Protein AF-A0A0M0JBW9-F1 (afdb_monomer_lite)

Sequence (495 aa):
MHRAFDVWSQNHPMISFTEVTQLCEEVGPMQAGSTGGCPQAEIWVTSRDMTAAGSTAEQAAVARPKVGISSTFRYTNGLQPLYTVGNIVMPRQVIQTTGGTVEFAYAGDMCWYLDSAFCSNFHALKRSSSPEAVRTSGLVLLFFFWTMAMLFIVGKFVVAVRKELRIRWKALQDLDGDGDVEALEVAQRIAERVYWRTQAFLAAQAQSSILETALSWTLFFIPWPFYVYIFQVCWECYDFEAAAAHEIGHLLGISHPDTGTTELQSGYWRTGQNSYSTLLSSGSPMNATTCLAPWDYVAEGLPPGAGETTKAGVRLSLMEAFTSHNPSVCLSQDDYEGLLTLYPVCEGMPHEPQCVKADVNIGYIRVSVFILAPLLFSLLLAIVVHTCLDRKEAEKSRAARLAAAVKVIKSTKKGPARVAPYASVVASEDASSGSAAAKSSTGAKPPTATRQDAEAEVAAAKIQAMKRGNADRAKVAVIKQHAAGDMGAGAIATF

Organism: NCBI:txid1460289

Structure (mmCIF, N/CA/C/O backbone):
data_AF-A0A0M0JBW9-F1
#
_entry.id   AF-A0A0M0JBW9-F1
#
loop_
_atom_site.group_PDB
_atom_site.id
_atom_site.type_symbol
_atom_site.label_atom_id
_atom_site.label_alt_id
_atom_site.label_comp_id
_atom_site.label_asym_id
_atom_site.label_entity_id
_atom_site.label_seq_id
_atom_site.pdbx_PDB_ins_code
_atom_site.Cartn_x
_atom_site.Cartn_y
_atom_site.Cartn_z
_atom_site.occupancy
_atom_site.B_iso_or_equiv
_atom_site.auth_seq_id
_atom_site.auth_comp_id
_atom_site.auth_asym_id
_atom_site.auth_atom_id
_atom_site.pdbx_PDB_model_num
ATOM 1 N N . MET A 1 1 ? 5.541 -11.038 -2.879 1.00 87.69 1 MET A N 1
ATOM 2 C CA . MET A 1 1 ? 6.461 -10.871 -4.022 1.00 87.69 1 MET A CA 1
ATOM 3 C C . MET A 1 1 ? 5.878 -11.353 -5.342 1.00 87.69 1 MET A C 1
ATOM 5 O O . MET A 1 1 ? 5.771 -10.508 -6.210 1.00 87.69 1 MET A O 1
ATOM 9 N N . HIS A 1 2 ? 5.441 -12.612 -5.515 1.00 90.44 2 HIS A N 1
ATOM 10 C CA . HIS A 1 2 ? 4.921 -13.095 -6.820 1.00 90.44 2 HIS A CA 1
ATOM 11 C C . HIS A 1 2 ? 3.878 -12.173 -7.454 1.00 90.44 2 HIS A C 1
ATOM 13 O O . HIS A 1 2 ? 4.063 -11.733 -8.577 1.00 90.44 2 HIS A O 1
ATOM 19 N N . ARG A 1 3 ? 2.881 -11.740 -6.671 1.00 90.00 3 ARG A N 1
ATOM 20 C CA . ARG A 1 3 ? 1.869 -10.793 -7.154 1.00 90.00 3 ARG A CA 1
ATOM 21 C C . ARG A 1 3 ? 2.485 -9.513 -7.739 1.00 90.00 3 ARG A C 1
ATOM 23 O O . ARG A 1 3 ? 1.979 -9.027 -8.738 1.00 90.00 3 ARG A O 1
ATOM 30 N N . ALA A 1 4 ? 3.560 -8.974 -7.164 1.00 91.62 4 ALA A N 1
ATOM 31 C CA . ALA A 1 4 ? 4.232 -7.779 -7.682 1.00 91.62 4 ALA A CA 1
ATOM 32 C C . ALA A 1 4 ? 4.970 -8.044 -9.007 1.00 91.62 4 ALA A C 1
ATOM 34 O O . ALA A 1 4 ? 4.888 -7.229 -9.916 1.00 91.62 4 ALA A O 1
ATOM 35 N N . PHE A 1 5 ? 5.620 -9.204 -9.148 1.00 93.94 5 PHE A N 1
ATOM 36 C CA . PHE A 1 5 ? 6.208 -9.647 -10.419 1.00 93.94 5 PHE A CA 1
ATOM 37 C C . PHE A 1 5 ? 5.150 -9.839 -11.509 1.00 93.94 5 PHE A C 1
ATOM 39 O O . PHE A 1 5 ? 5.354 -9.425 -12.650 1.00 93.94 5 PHE A O 1
ATOM 46 N N . ASP A 1 6 ? 3.990 -10.379 -11.135 1.00 93.50 6 ASP A N 1
ATOM 47 C CA . ASP A 1 6 ? 2.888 -10.616 -12.064 1.00 93.50 6 ASP A CA 1
ATOM 48 C C . ASP A 1 6 ? 2.357 -9.327 -12.710 1.00 93.50 6 ASP A C 1
ATOM 50 O O . ASP A 1 6 ? 1.822 -9.378 -13.812 1.00 93.50 6 ASP A O 1
ATOM 54 N N . VAL A 1 7 ? 2.539 -8.160 -12.074 1.00 93.12 7 VAL A N 1
ATOM 55 C CA . VAL A 1 7 ? 2.167 -6.854 -12.658 1.00 93.12 7 VAL A CA 1
ATOM 56 C C . VAL A 1 7 ? 2.826 -6.652 -14.021 1.00 93.12 7 VAL A C 1
ATOM 58 O O . VAL A 1 7 ? 2.193 -6.145 -14.943 1.00 93.12 7 VAL A O 1
ATOM 61 N N . TRP A 1 8 ? 4.077 -7.081 -14.162 1.00 94.75 8 TRP A N 1
ATOM 62 C CA . TRP A 1 8 ? 4.853 -6.901 -15.383 1.00 94.75 8 TRP A CA 1
ATOM 63 C C . TRP A 1 8 ? 4.671 -8.066 -16.356 1.00 94.75 8 TRP A C 1
ATOM 65 O O . TRP A 1 8 ? 4.454 -7.837 -17.544 1.00 94.75 8 TRP A O 1
ATOM 75 N N . SER A 1 9 ? 4.701 -9.314 -15.873 1.00 94.50 9 SER A N 1
ATOM 76 C CA . SER A 1 9 ? 4.585 -10.495 -16.745 1.00 94.50 9 SER A CA 1
ATOM 77 C C . SER A 1 9 ? 3.192 -10.664 -17.360 1.00 94.50 9 SER A C 1
ATOM 79 O O . SER A 1 9 ? 3.078 -11.136 -18.487 1.00 94.50 9 SER A O 1
ATOM 81 N N . GLN A 1 10 ? 2.124 -10.221 -16.684 1.00 93.69 10 GLN A N 1
ATOM 82 C CA . GLN A 1 10 ? 0.775 -10.198 -17.269 1.00 93.69 10 GLN A CA 1
ATOM 83 C C . GLN A 1 10 ? 0.660 -9.217 -18.446 1.00 93.69 10 GLN A C 1
ATOM 85 O O . GLN A 1 10 ? -0.200 -9.383 -19.307 1.00 93.69 10 GLN A O 1
ATOM 90 N N . ASN A 1 11 ? 1.521 -8.198 -18.484 1.00 94.62 11 ASN A N 1
ATOM 91 C CA . ASN A 1 11 ? 1.475 -7.116 -19.464 1.00 94.62 11 ASN A CA 1
ATOM 92 C C . ASN A 1 11 ? 2.503 -7.265 -20.587 1.00 94.62 11 ASN A C 1
ATOM 94 O O . ASN A 1 11 ? 2.563 -6.412 -21.470 1.00 94.62 11 ASN A O 1
ATOM 98 N N . HIS A 1 12 ? 3.310 -8.328 -20.594 1.00 93.38 12 HIS A N 1
ATOM 99 C CA . HIS A 1 12 ? 4.285 -8.535 -21.655 1.00 93.38 12 HIS A CA 1
ATOM 100 C C . HIS A 1 12 ? 4.590 -10.025 -21.888 1.00 93.38 12 HIS A C 1
ATOM 102 O O . HIS A 1 12 ? 5.111 -10.690 -20.993 1.00 93.38 12 HIS A O 1
ATOM 108 N N . PRO A 1 13 ? 4.373 -10.561 -23.105 1.00 90.56 13 PRO A N 1
ATOM 109 C CA . PRO A 1 13 ? 4.425 -12.003 -23.372 1.00 90.56 13 PRO A CA 1
ATOM 110 C C . PRO A 1 13 ? 5.821 -12.625 -23.233 1.00 90.56 13 PRO A C 1
ATOM 112 O O . PRO A 1 13 ? 5.936 -13.833 -23.049 1.00 90.56 13 PRO A O 1
ATOM 115 N N . MET A 1 14 ? 6.883 -11.821 -23.334 1.00 88.62 14 MET A N 1
ATOM 116 C CA . MET A 1 14 ? 8.270 -12.296 -23.206 1.00 88.62 14 MET A CA 1
ATOM 117 C C . MET A 1 14 ? 8.865 -12.066 -21.811 1.00 88.62 14 MET A C 1
ATOM 119 O O . MET A 1 14 ? 10.010 -12.445 -21.583 1.00 88.62 14 MET A O 1
ATOM 123 N N . ILE A 1 15 ? 8.137 -11.411 -20.898 1.00 91.31 15 ILE A N 1
ATOM 124 C CA . ILE A 1 15 ? 8.608 -11.199 -19.526 1.00 91.31 15 ILE A CA 1
ATOM 125 C C . ILE A 1 15 ? 7.970 -12.272 -18.654 1.00 91.31 15 ILE A C 1
ATOM 127 O O . ILE A 1 15 ? 6.755 -12.329 -18.496 1.00 91.31 15 ILE A O 1
ATOM 131 N N . SER A 1 16 ? 8.802 -13.122 -18.066 1.00 93.38 16 SER A N 1
ATOM 132 C CA . SER A 1 16 ? 8.367 -14.171 -17.150 1.00 93.38 16 SER A CA 1
ATOM 133 C C . SER A 1 16 ? 9.311 -14.241 -15.966 1.00 93.38 16 SER A C 1
ATOM 135 O O . SER A 1 16 ? 10.524 -14.147 -16.141 1.00 93.38 16 SER A O 1
ATOM 137 N N . PHE A 1 17 ? 8.762 -14.474 -14.781 1.00 93.62 17 PHE A N 1
ATOM 138 C CA . PHE A 1 17 ? 9.539 -14.625 -13.559 1.00 93.62 17 PHE A CA 1
ATOM 139 C C . PHE A 1 17 ? 9.398 -16.057 -13.055 1.00 93.62 17 PHE A C 1
ATOM 141 O O . PHE A 1 17 ? 8.290 -16.584 -12.979 1.00 93.62 17 PHE A O 1
ATOM 148 N N . THR A 1 18 ? 10.524 -16.684 -12.724 1.00 93.50 18 THR A N 1
ATOM 149 C CA . THR A 1 18 ? 10.563 -18.031 -12.147 1.00 93.50 18 THR A CA 1
ATOM 150 C C . THR A 1 18 ? 11.177 -17.948 -10.761 1.00 93.50 18 THR A C 1
ATOM 152 O O . THR A 1 18 ? 12.256 -17.383 -10.590 1.00 93.50 18 THR A O 1
ATOM 155 N N . GLU A 1 19 ? 10.489 -18.499 -9.763 1.00 92.00 19 GLU A N 1
ATOM 156 C CA . GLU A 1 19 ? 11.028 -18.575 -8.411 1.00 92.00 19 GLU A CA 1
ATOM 157 C C . GLU A 1 19 ? 12.133 -19.636 -8.348 1.00 92.00 19 GLU A C 1
ATOM 159 O O . GLU A 1 19 ? 11.914 -20.804 -8.668 1.00 92.00 19 GLU A O 1
ATOM 164 N N . VAL A 1 20 ? 13.322 -19.224 -7.910 1.00 91.38 20 VAL A N 1
ATOM 165 C CA . VAL A 1 20 ? 14.499 -20.096 -7.760 1.00 91.38 20 VAL A CA 1
ATOM 166 C C . VAL A 1 20 ? 14.964 -20.202 -6.306 1.00 91.38 20 VAL A C 1
ATOM 168 O O . VAL A 1 20 ? 16.063 -20.682 -6.051 1.00 91.38 20 VAL A O 1
ATOM 171 N N . THR A 1 21 ? 14.137 -19.774 -5.342 1.00 88.50 21 THR A N 1
ATOM 172 C CA . THR A 1 21 ? 14.478 -19.730 -3.909 1.00 88.50 21 THR A CA 1
ATOM 173 C C . THR A 1 21 ? 15.024 -21.072 -3.419 1.00 88.50 21 THR A C 1
ATOM 175 O O . THR A 1 21 ? 16.135 -21.125 -2.901 1.00 88.50 21 THR A O 1
ATOM 178 N N . GLN A 1 22 ? 14.300 -22.166 -3.679 1.00 89.00 22 GLN A N 1
ATOM 179 C CA . GLN A 1 22 ? 14.704 -23.517 -3.266 1.00 89.00 22 GLN A CA 1
ATOM 180 C C . GLN A 1 22 ? 16.014 -23.963 -3.930 1.00 89.00 22 GLN A C 1
ATOM 182 O O . GLN A 1 22 ? 16.892 -24.499 -3.262 1.00 89.00 22 GLN A O 1
ATOM 187 N N . LEU A 1 23 ? 16.197 -23.667 -5.222 1.00 87.62 23 LEU A N 1
ATOM 188 C CA . LEU A 1 23 ? 17.444 -23.973 -5.935 1.00 87.62 23 LEU A CA 1
ATOM 189 C C . LEU A 1 23 ? 18.632 -23.208 -5.339 1.00 87.62 23 LEU A C 1
ATOM 191 O O . LEU A 1 23 ? 19.742 -23.728 -5.280 1.00 87.62 23 LEU A O 1
ATOM 195 N N . CYS A 1 24 ? 18.410 -21.975 -4.888 1.00 86.12 24 CYS A N 1
ATOM 196 C CA . CYS A 1 24 ? 19.441 -21.175 -4.241 1.00 86.12 24 CYS A CA 1
ATOM 197 C C . CYS A 1 24 ? 19.792 -21.675 -2.833 1.00 86.12 24 CYS A C 1
ATOM 199 O O . CYS A 1 24 ? 20.959 -21.594 -2.456 1.00 86.12 24 CYS A O 1
ATOM 201 N N . GLU A 1 25 ? 18.830 -22.212 -2.076 1.00 85.12 25 GLU A N 1
ATOM 202 C CA . GLU A 1 25 ? 19.080 -22.820 -0.757 1.00 85.12 25 GLU A CA 1
ATOM 203 C C . GLU A 1 25 ? 19.972 -24.070 -0.855 1.00 85.12 25 GLU A C 1
ATOM 205 O O . GLU A 1 25 ? 20.787 -24.323 0.032 1.00 85.12 25 GLU A O 1
ATOM 210 N N . GLU A 1 26 ? 19.873 -24.824 -1.954 1.00 84.06 26 GLU A N 1
ATOM 211 C CA . GLU A 1 26 ? 20.674 -26.034 -2.194 1.00 84.06 26 GLU A CA 1
ATOM 212 C C . GLU A 1 26 ? 22.149 -25.745 -2.530 1.00 84.06 26 GLU A C 1
ATOM 214 O O . GLU A 1 26 ? 23.020 -26.576 -2.268 1.00 84.06 26 GLU A O 1
ATOM 219 N N . VAL A 1 27 ? 22.454 -24.571 -3.097 1.00 78.31 27 VAL A N 1
ATOM 220 C CA . VAL A 1 27 ? 23.817 -24.201 -3.531 1.00 78.31 27 VAL A CA 1
ATOM 221 C C . VAL A 1 27 ? 24.717 -23.807 -2.351 1.00 78.31 27 VAL A C 1
ATOM 223 O O . VAL A 1 27 ? 25.942 -23.911 -2.444 1.00 78.31 27 VAL A O 1
ATOM 226 N N . GLY A 1 28 ? 24.140 -23.396 -1.220 1.00 69.75 28 GLY A N 1
ATOM 227 C CA . GLY A 1 28 ? 24.878 -23.060 -0.005 1.00 69.75 28 GLY A CA 1
ATOM 228 C C . GLY A 1 28 ? 24.191 -21.983 0.837 1.00 69.75 28 GLY A C 1
ATOM 229 O O . GLY A 1 28 ? 23.102 -21.522 0.496 1.00 69.75 28 GLY A O 1
ATOM 230 N N . PRO A 1 29 ? 24.814 -21.554 1.951 1.00 61.78 29 PRO A N 1
ATOM 231 C CA . PRO A 1 29 ? 24.254 -20.496 2.780 1.00 61.78 29 PRO A CA 1
ATOM 232 C C . PRO A 1 29 ? 24.158 -19.198 1.975 1.00 61.78 29 PRO A C 1
ATOM 234 O O . PRO A 1 29 ? 25.165 -18.701 1.467 1.00 61.78 29 PRO A O 1
ATOM 237 N N . MET A 1 30 ? 22.948 -18.647 1.891 1.00 63.78 30 MET A N 1
ATOM 238 C CA . MET A 1 30 ? 22.684 -17.363 1.248 1.00 63.78 30 MET A CA 1
ATOM 239 C C . MET A 1 30 ? 23.492 -16.261 1.950 1.00 63.78 30 MET A C 1
ATOM 241 O O . MET A 1 30 ? 23.372 -16.061 3.160 1.00 63.78 30 MET A O 1
ATOM 245 N N . GLN A 1 31 ? 24.351 -15.569 1.203 1.00 63.25 31 GLN A N 1
ATOM 246 C CA . GLN A 1 31 ? 25.221 -14.506 1.719 1.00 63.25 31 GLN A CA 1
ATOM 247 C C . GLN A 1 31 ? 24.633 -13.120 1.447 1.00 63.25 31 GLN A C 1
ATOM 249 O O . GLN A 1 31 ? 23.816 -12.940 0.554 1.00 63.25 31 GLN A O 1
ATOM 254 N N . ALA A 1 32 ? 25.086 -12.098 2.173 1.00 54.88 32 ALA A N 1
ATOM 255 C CA . ALA A 1 32 ? 24.783 -10.716 1.806 1.00 54.88 32 ALA A CA 1
ATOM 256 C C . ALA A 1 32 ? 25.529 -10.345 0.505 1.00 54.88 32 ALA A C 1
ATOM 258 O O . ALA A 1 32 ? 26.751 -10.467 0.436 1.00 54.88 32 ALA A O 1
ATOM 259 N N . GLY A 1 33 ? 24.813 -9.906 -0.536 1.00 57.66 33 GLY A N 1
ATOM 260 C CA . GLY A 1 33 ? 25.402 -9.515 -1.823 1.00 57.66 33 GLY A CA 1
ATOM 261 C C . GLY A 1 33 ? 24.384 -9.465 -2.966 1.00 57.66 33 GLY A C 1
ATOM 262 O O . GLY A 1 33 ? 23.230 -9.838 -2.785 1.00 57.66 33 GLY A O 1
ATOM 263 N N . SER A 1 34 ? 24.822 -9.035 -4.160 1.00 56.28 34 SER A N 1
ATOM 264 C CA . SER A 1 34 ? 23.919 -8.744 -5.296 1.00 56.28 34 SER A CA 1
ATOM 265 C C . SER A 1 34 ? 23.067 -9.924 -5.796 1.00 56.28 34 SER A C 1
ATOM 267 O O . SER A 1 34 ? 22.024 -9.699 -6.398 1.00 56.28 34 SER A O 1
ATOM 269 N N . THR A 1 35 ? 23.483 -11.165 -5.526 1.00 60.56 35 THR A N 1
ATOM 270 C CA . THR A 1 35 ? 22.757 -12.395 -5.900 1.00 60.56 35 THR A CA 1
ATOM 271 C C . THR A 1 35 ? 22.616 -13.386 -4.744 1.00 60.56 35 THR A C 1
ATOM 273 O O . THR A 1 35 ? 22.337 -14.561 -4.960 1.00 60.56 35 THR A O 1
ATOM 276 N N . GLY A 1 36 ? 22.920 -12.973 -3.511 1.00 61.34 36 GLY A N 1
ATOM 277 C CA . GLY A 1 36 ? 22.933 -13.901 -2.380 1.00 61.34 36 GLY A CA 1
ATOM 278 C C . GLY A 1 36 ? 24.028 -14.977 -2.424 1.00 61.34 36 GLY A C 1
ATOM 279 O O . GLY A 1 36 ? 24.000 -15.915 -1.633 1.00 61.34 36 GLY A O 1
ATOM 280 N N . GLY A 1 37 ? 24.955 -14.896 -3.388 1.00 70.69 37 GLY A N 1
ATOM 281 C CA . GLY A 1 37 ? 25.862 -15.995 -3.734 1.00 70.69 37 GLY A CA 1
ATOM 282 C C . GLY A 1 37 ? 25.220 -17.081 -4.610 1.00 70.69 37 GLY A C 1
ATOM 283 O O . GLY A 1 37 ? 25.893 -18.050 -4.953 1.00 70.69 37 GLY A O 1
ATOM 284 N N . CYS A 1 38 ? 23.957 -16.918 -5.018 1.00 82.88 38 CYS A N 1
ATOM 285 C CA . CYS A 1 38 ? 23.255 -17.859 -5.880 1.00 82.88 38 CYS A CA 1
ATOM 286 C C . CYS A 1 38 ? 23.474 -17.526 -7.367 1.00 82.88 38 CYS A C 1
ATOM 288 O O . CYS A 1 38 ? 23.096 -16.442 -7.813 1.00 82.88 38 CYS A O 1
ATOM 290 N N . PRO A 1 39 ? 24.041 -18.441 -8.173 1.00 82.38 39 PRO A N 1
ATOM 291 C CA . PRO A 1 39 ? 24.245 -18.214 -9.604 1.00 82.38 39 PRO A CA 1
ATOM 292 C C . PRO A 1 39 ? 22.953 -18.316 -10.427 1.00 82.38 39 PRO A C 1
ATOM 294 O O . PRO A 1 39 ? 22.933 -17.856 -11.562 1.00 82.38 39 PRO A O 1
ATOM 297 N N . GLN A 1 40 ? 21.895 -18.918 -9.874 1.00 85.81 40 GLN A N 1
ATOM 298 C CA . GLN A 1 40 ? 20.594 -19.061 -10.539 1.00 85.81 40 GLN A CA 1
ATOM 299 C C . GLN A 1 40 ? 19.701 -17.823 -10.367 1.00 85.81 40 GLN A C 1
ATOM 301 O O . GLN A 1 40 ? 18.695 -17.693 -11.056 1.00 85.81 40 GLN A O 1
ATOM 306 N N . ALA A 1 41 ? 20.040 -16.922 -9.438 1.00 88.00 41 ALA A N 1
ATOM 307 C CA . ALA A 1 41 ? 19.246 -15.734 -9.162 1.00 88.00 41 ALA A CA 1
ATOM 308 C C . ALA A 1 41 ? 19.675 -14.565 -10.059 1.00 88.00 41 ALA A C 1
ATOM 310 O O . ALA A 1 41 ? 20.759 -14.004 -9.890 1.00 88.00 41 ALA A O 1
ATOM 311 N N . GLU A 1 42 ? 18.793 -14.160 -10.973 1.00 88.94 42 GLU A N 1
ATOM 312 C CA . GLU A 1 42 ? 18.922 -12.892 -11.706 1.00 88.94 42 GLU A CA 1
ATOM 313 C C . GLU A 1 42 ? 18.478 -11.707 -10.842 1.00 88.94 42 GLU A C 1
ATOM 315 O O . GLU A 1 42 ? 19.124 -10.660 -10.831 1.00 88.94 42 GLU A O 1
ATOM 320 N N . ILE A 1 43 ? 17.395 -11.887 -10.080 1.00 90.44 43 ILE A N 1
ATOM 321 C CA . ILE A 1 43 ? 16.850 -10.888 -9.161 1.00 90.44 43 ILE A CA 1
ATOM 322 C C . ILE A 1 43 ? 16.976 -11.414 -7.735 1.00 90.44 43 ILE A C 1
ATOM 324 O O . ILE A 1 43 ? 16.457 -12.481 -7.409 1.00 90.44 43 ILE A O 1
ATOM 328 N N . TRP A 1 44 ? 17.641 -10.646 -6.876 1.00 90.62 44 TRP A N 1
ATOM 329 C CA . TRP A 1 44 ? 17.787 -10.958 -5.459 1.00 90.62 44 TRP A CA 1
ATOM 330 C C . TRP A 1 44 ? 16.916 -10.044 -4.609 1.00 90.62 44 TRP A C 1
ATOM 332 O O . TRP A 1 44 ? 17.083 -8.828 -4.633 1.00 90.62 44 TRP A O 1
ATOM 342 N N . VAL A 1 45 ? 16.000 -10.617 -3.835 1.00 90.81 45 VAL A N 1
ATOM 343 C CA . VAL A 1 45 ? 15.139 -9.854 -2.928 1.00 90.81 45 VAL A CA 1
ATOM 344 C C . VAL A 1 45 ? 15.692 -9.963 -1.515 1.00 90.81 45 VAL A C 1
ATOM 346 O O . VAL A 1 45 ? 15.878 -11.062 -1.002 1.00 90.81 45 VAL A O 1
ATOM 349 N N . THR A 1 46 ? 15.950 -8.827 -0.875 1.00 88.50 46 THR A N 1
ATOM 350 C CA . THR A 1 46 ? 16.537 -8.774 0.467 1.00 88.50 46 THR A CA 1
ATOM 351 C C . THR A 1 46 ? 15.948 -7.634 1.293 1.00 88.50 46 THR A C 1
ATOM 353 O O . THR A 1 46 ? 15.182 -6.803 0.805 1.00 88.50 46 THR A O 1
ATOM 356 N N . SER A 1 47 ? 16.303 -7.593 2.572 1.00 87.50 47 SER A N 1
ATOM 357 C CA . SER A 1 47 ? 15.916 -6.542 3.506 1.00 87.50 47 SER A CA 1
ATOM 358 C C . SER A 1 47 ? 17.110 -5.665 3.890 1.00 87.50 47 SER A C 1
ATOM 360 O O . SER A 1 47 ? 18.237 -6.156 3.976 1.00 87.50 47 SER A O 1
ATOM 362 N N . ARG A 1 48 ? 16.864 -4.383 4.171 1.00 85.19 48 ARG A N 1
ATOM 363 C CA . ARG A 1 48 ? 17.867 -3.404 4.615 1.00 85.19 48 ARG A CA 1
ATOM 364 C C . ARG A 1 48 ? 17.499 -2.827 5.978 1.00 85.19 48 ARG A C 1
ATOM 366 O O . ARG A 1 48 ? 16.411 -2.281 6.135 1.00 85.19 48 ARG A O 1
ATOM 373 N N . ASP A 1 49 ? 18.415 -2.919 6.938 1.00 85.38 49 ASP A N 1
ATOM 374 C CA . ASP A 1 49 ? 18.220 -2.352 8.275 1.00 85.38 49 ASP A CA 1
ATOM 375 C C . ASP A 1 49 ? 18.394 -0.829 8.244 1.00 85.38 49 ASP A C 1
ATOM 377 O O . ASP A 1 49 ? 19.464 -0.321 7.897 1.00 85.38 49 ASP A O 1
ATOM 381 N N . MET A 1 50 ? 17.352 -0.090 8.621 1.00 82.31 50 MET A N 1
ATOM 382 C CA . MET A 1 50 ? 17.389 1.373 8.658 1.00 82.31 50 MET A CA 1
ATOM 383 C C . MET A 1 50 ? 18.099 1.944 9.888 1.00 82.31 50 MET A C 1
ATOM 385 O O . MET A 1 50 ? 18.387 3.136 9.921 1.00 82.31 50 MET A O 1
ATOM 389 N N . THR A 1 51 ? 18.413 1.118 10.887 1.00 80.75 51 THR A N 1
ATOM 390 C CA . THR A 1 51 ? 19.155 1.541 12.085 1.00 80.75 51 THR A CA 1
ATOM 391 C C . THR A 1 51 ? 20.674 1.468 11.907 1.00 80.75 51 THR A C 1
ATOM 393 O O . THR A 1 51 ? 21.423 1.988 12.737 1.00 80.75 51 THR A O 1
ATOM 396 N N . ALA A 1 52 ? 21.148 0.856 10.817 1.00 76.62 52 ALA A N 1
ATOM 397 C CA . ALA A 1 52 ? 22.568 0.737 10.517 1.00 76.62 52 ALA A CA 1
ATOM 398 C C . ALA A 1 52 ? 23.193 2.093 10.128 1.00 76.62 52 ALA A C 1
ATOM 400 O O . ALA A 1 52 ? 22.621 2.880 9.369 1.00 76.62 52 ALA A O 1
ATOM 401 N N . ALA A 1 53 ? 24.408 2.358 10.622 1.00 64.25 53 ALA A N 1
ATOM 402 C CA . ALA A 1 53 ? 25.139 3.591 10.331 1.00 64.25 53 ALA A CA 1
ATOM 403 C C . ALA A 1 53 ? 25.400 3.744 8.819 1.00 64.25 53 ALA A C 1
ATOM 405 O O . ALA A 1 53 ? 26.007 2.872 8.201 1.00 64.25 53 ALA A O 1
ATOM 406 N N . GLY A 1 54 ? 24.957 4.864 8.234 1.00 62.41 54 GLY A N 1
ATOM 407 C CA . GLY A 1 54 ? 25.076 5.147 6.797 1.00 62.41 54 GLY A CA 1
ATOM 408 C C . GLY A 1 54 ? 23.838 4.802 5.960 1.00 62.41 54 GLY A C 1
ATOM 409 O O . GLY A 1 54 ? 23.848 5.049 4.756 1.00 62.41 54 GLY A O 1
ATOM 410 N N . SER A 1 55 ? 22.771 4.276 6.571 1.00 59.94 55 SER A N 1
ATOM 411 C CA . SER A 1 55 ? 21.468 4.150 5.913 1.00 59.94 55 SER A CA 1
ATOM 412 C C . SER A 1 55 ? 20.829 5.532 5.739 1.00 59.94 55 SER A C 1
ATOM 414 O O . SER A 1 55 ? 20.574 6.231 6.721 1.00 59.94 55 SER A O 1
ATOM 416 N N . THR A 1 56 ? 20.595 5.962 4.497 1.00 55.06 56 THR A N 1
ATOM 417 C CA . THR A 1 56 ? 19.808 7.169 4.220 1.00 55.06 56 THR A CA 1
ATOM 418 C C . THR A 1 56 ? 18.322 6.812 4.247 1.00 55.06 56 THR A C 1
ATOM 420 O O . THR A 1 56 ? 17.869 5.900 3.557 1.00 55.06 56 THR A O 1
ATOM 423 N N . ALA A 1 57 ? 17.555 7.535 5.066 1.00 50.38 57 ALA A N 1
ATOM 424 C CA . ALA A 1 57 ? 16.134 7.300 5.347 1.00 50.38 57 ALA A CA 1
ATOM 425 C C . ALA A 1 57 ? 15.179 7.530 4.156 1.00 50.38 57 ALA A C 1
ATOM 427 O O . ALA A 1 57 ? 13.967 7.447 4.317 1.00 50.38 57 ALA A O 1
ATOM 428 N N . GLU A 1 58 ? 15.700 7.845 2.971 1.00 55.41 58 GLU A N 1
ATOM 429 C CA . GLU A 1 58 ? 14.922 8.459 1.890 1.00 55.41 58 GLU A CA 1
ATOM 430 C C . GLU A 1 58 ? 14.212 7.453 0.973 1.00 55.41 58 GLU A C 1
ATOM 432 O O . GLU A 1 58 ? 13.430 7.864 0.124 1.00 55.41 58 GLU A O 1
ATOM 437 N N . GLN A 1 59 ? 14.438 6.143 1.126 1.00 72.56 59 GLN A N 1
ATOM 438 C CA . GLN A 1 59 ? 13.859 5.133 0.229 1.00 72.56 59 GLN A CA 1
ATOM 439 C C . GLN A 1 59 ? 13.350 3.912 1.005 1.00 72.56 59 GLN A C 1
ATOM 441 O O . GLN A 1 59 ? 14.138 3.168 1.590 1.00 72.56 59 GLN A O 1
ATOM 446 N N . ALA A 1 60 ? 12.029 3.706 1.011 1.00 81.75 60 ALA A N 1
ATOM 447 C CA . ALA A 1 60 ? 11.376 2.562 1.655 1.00 81.75 60 ALA A CA 1
ATOM 448 C C . ALA A 1 60 ? 11.719 1.231 0.968 1.00 81.75 60 ALA A C 1
ATOM 450 O O . ALA A 1 60 ? 11.939 0.217 1.628 1.00 81.75 60 ALA A O 1
ATOM 451 N N . ALA A 1 61 ? 11.807 1.243 -0.357 1.00 87.56 61 ALA A N 1
ATOM 452 C CA . ALA A 1 61 ? 12.357 0.164 -1.158 1.00 87.56 61 ALA A CA 1
ATOM 453 C C . ALA A 1 61 ? 13.366 0.754 -2.150 1.00 87.56 61 ALA A C 1
ATOM 455 O O . ALA A 1 61 ? 13.343 1.957 -2.407 1.00 87.56 61 ALA A O 1
ATOM 456 N N . VAL A 1 62 ? 14.300 -0.065 -2.631 1.00 86.62 62 VAL A N 1
ATOM 457 C CA . VAL A 1 62 ? 15.230 0.343 -3.687 1.00 86.62 62 VAL A CA 1
ATOM 458 C C . VAL A 1 62 ? 15.637 -0.834 -4.562 1.00 86.62 62 VAL A C 1
ATOM 460 O O . VAL A 1 62 ? 16.013 -1.901 -4.071 1.00 86.62 62 VAL A O 1
ATOM 463 N N . ALA A 1 63 ? 15.623 -0.614 -5.868 1.00 88.19 63 ALA A N 1
ATOM 464 C CA . ALA A 1 63 ? 16.208 -1.475 -6.872 1.00 88.19 63 ALA A CA 1
ATOM 465 C C . ALA A 1 63 ? 17.648 -1.055 -7.177 1.00 88.19 63 ALA A C 1
ATOM 467 O O . ALA A 1 63 ? 17.970 0.114 -7.386 1.00 88.19 63 ALA A O 1
ATOM 468 N N . ARG A 1 64 ? 18.538 -2.040 -7.258 1.00 86.69 64 ARG A N 1
ATOM 469 C CA . ARG A 1 64 ? 19.934 -1.880 -7.663 1.00 86.69 64 ARG A CA 1
ATOM 470 C C . ARG A 1 64 ? 20.183 -2.750 -8.892 1.00 86.69 64 ARG A C 1
ATOM 472 O O . ARG A 1 64 ? 20.559 -3.916 -8.735 1.00 86.69 64 ARG A O 1
ATOM 479 N N . PRO A 1 65 ? 19.943 -2.229 -10.108 1.00 86.81 65 PRO A N 1
ATOM 480 C CA . PRO A 1 65 ? 20.158 -2.989 -11.329 1.00 86.81 65 PRO A CA 1
ATOM 481 C C . PRO A 1 65 ? 21.649 -3.258 -11.553 1.00 86.81 65 PRO A C 1
ATOM 483 O O . PRO A 1 65 ? 22.512 -2.399 -11.366 1.00 86.81 65 PRO A O 1
ATOM 486 N N . LYS A 1 66 ? 21.952 -4.472 -12.003 1.00 85.94 66 LYS A N 1
ATOM 487 C CA . LYS A 1 66 ? 23.265 -4.890 -12.482 1.00 85.94 66 LYS A CA 1
ATOM 488 C C . LYS A 1 66 ? 23.314 -4.701 -13.993 1.00 85.94 66 LYS A C 1
ATOM 490 O O . LYS A 1 66 ? 22.773 -5.504 -14.755 1.00 85.94 66 LYS A O 1
ATOM 495 N N . VAL A 1 67 ? 23.993 -3.649 -14.424 1.00 83.12 67 VAL A N 1
ATOM 496 C CA . VAL A 1 67 ? 24.108 -3.286 -15.839 1.00 83.12 67 VAL A CA 1
ATOM 497 C C . VAL A 1 67 ? 25.323 -3.927 -16.508 1.00 83.12 67 VAL A C 1
ATOM 499 O O . VAL A 1 67 ? 26.386 -4.080 -15.908 1.00 83.12 67 VAL A O 1
ATOM 502 N N . GLY A 1 68 ? 25.160 -4.288 -17.776 1.00 82.62 68 GLY A N 1
ATOM 503 C CA . GLY A 1 68 ? 26.223 -4.743 -18.663 1.00 82.62 68 GLY A CA 1
ATOM 504 C C . GLY A 1 68 ? 26.078 -4.118 -20.047 1.00 82.62 68 GLY A C 1
ATOM 505 O O . GLY A 1 68 ? 25.014 -3.625 -20.411 1.00 82.62 68 GLY A O 1
ATOM 506 N N . ILE A 1 69 ? 27.152 -4.144 -20.832 1.00 84.50 69 ILE A N 1
ATOM 507 C CA . ILE A 1 69 ? 27.119 -3.723 -22.236 1.00 84.50 69 ILE A CA 1
ATOM 508 C C . ILE A 1 69 ? 27.064 -4.979 -23.096 1.00 84.50 69 ILE A C 1
ATOM 510 O O . ILE A 1 69 ? 27.902 -5.869 -22.949 1.00 84.50 69 ILE A O 1
ATOM 514 N N . SER A 1 70 ? 26.094 -5.042 -24.003 1.00 83.75 70 SER A N 1
ATOM 515 C CA . SER A 1 70 ? 25.949 -6.142 -24.951 1.00 83.75 70 SER A CA 1
ATOM 516 C C . SER A 1 70 ? 26.053 -5.643 -26.379 1.00 83.75 70 SER A C 1
ATOM 518 O O . SER A 1 70 ? 25.425 -4.660 -26.765 1.00 83.75 70 SER A O 1
ATOM 520 N N . SER A 1 71 ? 26.849 -6.346 -27.179 1.00 83.25 71 SER A N 1
ATOM 521 C CA . SER A 1 71 ? 26.883 -6.191 -28.632 1.00 83.25 71 SER A CA 1
ATOM 522 C C . SER A 1 71 ? 26.022 -7.231 -29.342 1.00 83.25 71 SER A C 1
ATOM 524 O O . SER A 1 71 ? 25.891 -7.154 -30.556 1.00 83.25 71 SER A O 1
ATOM 526 N N . THR A 1 72 ? 25.442 -8.199 -28.626 1.00 84.62 72 THR A N 1
ATOM 527 C CA . THR A 1 72 ? 24.688 -9.334 -29.186 1.00 84.62 72 THR A CA 1
ATOM 528 C C . THR A 1 72 ? 23.179 -9.213 -28.998 1.00 84.62 72 THR A C 1
ATOM 530 O O . THR A 1 72 ? 22.458 -10.163 -29.300 1.00 84.62 72 THR A O 1
ATOM 533 N N . PHE A 1 73 ? 22.695 -8.064 -28.515 1.00 78.75 73 PHE A N 1
ATOM 534 C CA . PHE A 1 73 ? 21.269 -7.791 -28.360 1.00 78.75 73 PHE A CA 1
ATOM 535 C C . PHE A 1 73 ? 20.508 -8.039 -29.664 1.00 78.75 73 PHE A C 1
ATOM 537 O O . PHE A 1 73 ? 20.969 -7.678 -30.750 1.00 78.75 73 PHE A O 1
ATOM 544 N N . ARG A 1 74 ? 19.332 -8.651 -29.546 1.00 75.50 74 ARG A N 1
ATOM 545 C CA . ARG A 1 74 ? 18.416 -8.879 -30.657 1.00 75.50 74 ARG A CA 1
ATOM 546 C C . ARG A 1 74 ? 17.044 -8.347 -30.282 1.00 75.50 74 ARG A C 1
ATOM 548 O O . ARG A 1 74 ? 16.588 -8.562 -29.164 1.00 75.50 74 ARG A O 1
ATOM 555 N N . TYR A 1 75 ? 16.397 -7.687 -31.231 1.00 66.69 75 TYR A N 1
ATOM 556 C CA . TYR A 1 75 ? 14.983 -7.352 -31.143 1.00 66.69 75 TYR A CA 1
ATOM 557 C C . TYR A 1 75 ? 14.135 -8.629 -31.072 1.00 66.69 75 TYR A C 1
ATOM 559 O O . TYR A 1 75 ? 14.603 -9.725 -31.393 1.00 66.69 75 TYR A O 1
ATOM 567 N N . THR A 1 76 ? 12.862 -8.489 -30.710 1.00 56.34 76 THR A N 1
ATOM 568 C CA . THR A 1 76 ? 11.903 -9.605 -30.614 1.00 56.34 76 THR A CA 1
ATOM 569 C C . THR A 1 76 ? 11.723 -10.369 -31.930 1.00 56.34 76 THR A C 1
ATOM 571 O O . THR A 1 76 ? 11.402 -11.553 -31.916 1.00 56.34 76 THR A O 1
ATOM 574 N N . ASN A 1 77 ? 12.022 -9.746 -33.073 1.00 62.44 77 ASN A N 1
ATOM 575 C CA . ASN A 1 77 ? 12.044 -10.393 -34.387 1.00 62.44 77 ASN A CA 1
ATOM 576 C C . ASN A 1 77 ? 13.395 -11.054 -34.760 1.00 62.44 77 ASN A C 1
ATOM 578 O O . ASN A 1 77 ? 13.581 -11.482 -35.899 1.00 62.44 77 ASN A O 1
ATOM 582 N N . GLY A 1 78 ? 14.364 -11.096 -33.842 1.00 70.50 78 GLY A N 1
ATOM 583 C CA . GLY A 1 78 ? 15.683 -11.710 -34.027 1.00 70.50 78 GLY A CA 1
ATOM 584 C C . GLY A 1 78 ? 16.738 -10.833 -34.716 1.00 70.50 78 GLY A C 1
ATOM 585 O O . GLY A 1 78 ? 17.912 -11.230 -34.775 1.00 70.50 78 GLY A O 1
ATOM 586 N N . LEU A 1 79 ? 16.371 -9.644 -35.210 1.00 73.38 79 LEU A N 1
ATOM 587 C CA . LEU A 1 79 ? 17.316 -8.714 -35.833 1.00 73.38 79 LEU A CA 1
ATOM 588 C C . LEU A 1 79 ? 18.235 -8.072 -34.789 1.00 73.38 79 LEU A C 1
ATOM 590 O O . LEU A 1 79 ? 17.841 -7.843 -33.652 1.00 73.38 79 LEU A O 1
ATOM 594 N N . GLN A 1 80 ? 19.466 -7.764 -35.186 1.00 80.25 80 GLN A N 1
ATOM 595 C CA . GLN A 1 80 ? 20.460 -7.103 -34.339 1.00 80.25 80 GLN A CA 1
ATOM 596 C C . GLN A 1 80 ? 20.534 -5.617 -34.715 1.00 80.25 80 GLN A C 1
ATOM 598 O O . GLN A 1 80 ? 20.550 -5.315 -35.911 1.00 80.25 80 GLN A O 1
ATOM 603 N N . PRO A 1 81 ? 20.592 -4.682 -33.750 1.00 76.81 81 PRO A N 1
ATOM 604 C CA . PRO A 1 81 ? 20.783 -3.277 -34.062 1.00 76.81 81 PRO A CA 1
ATOM 605 C C . PRO A 1 81 ? 22.188 -3.079 -34.627 1.00 76.81 81 PRO A C 1
ATOM 607 O O . PRO A 1 81 ? 23.184 -3.502 -34.038 1.00 76.81 81 PRO A O 1
ATOM 610 N N . LEU A 1 82 ? 22.269 -2.427 -35.779 1.00 83.69 82 LEU A N 1
ATOM 611 C CA . LEU A 1 82 ? 23.523 -2.126 -36.459 1.00 83.69 82 LEU A CA 1
ATOM 612 C C . LEU A 1 82 ? 23.688 -0.609 -36.538 1.00 83.69 82 LEU A C 1
ATOM 614 O O . LEU A 1 82 ? 22.710 0.128 -36.645 1.00 83.69 82 LEU A O 1
ATOM 618 N N . TYR A 1 83 ? 24.926 -0.138 -36.488 1.00 81.88 83 TYR A N 1
ATOM 619 C CA . TYR A 1 83 ? 25.268 1.242 -36.800 1.00 81.88 83 TYR A CA 1
ATOM 620 C C . TYR A 1 83 ? 26.371 1.268 -37.853 1.00 81.88 83 TYR A C 1
ATOM 622 O O . TYR A 1 83 ? 27.235 0.388 -37.901 1.00 81.88 83 TYR A O 1
ATOM 630 N N . THR A 1 84 ? 26.318 2.282 -38.709 1.00 86.25 84 THR A N 1
ATOM 631 C CA . THR A 1 84 ? 27.254 2.441 -39.818 1.00 86.25 84 THR A CA 1
ATOM 632 C C . THR A 1 84 ? 28.198 3.594 -39.517 1.00 86.25 84 THR A C 1
ATOM 634 O O . THR A 1 84 ? 27.754 4.713 -39.262 1.00 86.25 84 THR A O 1
ATOM 637 N N . VAL A 1 85 ? 29.503 3.334 -39.568 1.00 86.31 85 VAL A N 1
ATOM 638 C CA . VAL A 1 85 ? 30.547 4.364 -39.496 1.00 86.31 85 VAL A CA 1
ATOM 639 C C . VAL A 1 85 ? 31.324 4.329 -40.805 1.00 86.31 85 VAL A C 1
ATOM 641 O O . VAL A 1 85 ? 32.102 3.408 -41.060 1.00 86.31 85 VAL A O 1
ATOM 644 N N . GLY A 1 86 ? 31.077 5.314 -41.672 1.00 89.69 86 GLY A N 1
ATOM 645 C CA . GLY A 1 86 ? 31.593 5.301 -43.043 1.00 89.69 86 GLY A CA 1
ATOM 646 C C . GLY A 1 86 ? 31.011 4.131 -43.842 1.00 89.69 86 GLY A C 1
ATOM 647 O O . GLY A 1 86 ? 29.803 4.062 -44.026 1.00 89.69 86 GLY A O 1
ATOM 648 N N . ASN A 1 87 ? 31.866 3.201 -44.278 1.00 91.62 87 ASN A N 1
ATOM 649 C CA . ASN A 1 87 ? 31.466 1.988 -45.011 1.00 91.62 87 ASN A CA 1
ATOM 650 C C . ASN A 1 87 ? 31.444 0.721 -44.134 1.00 91.62 87 ASN A C 1
ATOM 652 O O . ASN A 1 87 ? 31.303 -0.383 -44.658 1.00 91.62 87 ASN A O 1
ATOM 656 N N . ILE A 1 88 ? 31.631 0.851 -42.817 1.00 87.75 88 ILE A N 1
ATOM 657 C CA . ILE A 1 88 ? 31.696 -0.287 -41.893 1.00 87.75 88 ILE A CA 1
ATOM 658 C C . ILE A 1 88 ? 30.378 -0.380 -41.130 1.00 87.75 88 ILE A C 1
ATOM 660 O O . ILE A 1 88 ? 29.968 0.579 -40.476 1.00 87.75 88 ILE A O 1
ATOM 664 N N . VAL A 1 89 ? 29.746 -1.551 -41.194 1.00 88.12 89 VAL A N 1
ATOM 665 C CA . VAL A 1 89 ? 28.540 -1.887 -40.432 1.00 88.12 89 VAL A CA 1
ATOM 666 C C . VAL A 1 89 ? 28.956 -2.683 -39.201 1.00 88.12 89 VAL A C 1
ATOM 668 O O . VAL A 1 89 ? 29.592 -3.729 -39.325 1.00 88.12 89 VAL A O 1
ATOM 671 N N . MET A 1 90 ? 28.620 -2.186 -38.012 1.00 87.69 90 MET A N 1
ATOM 672 C CA . MET A 1 90 ? 28.968 -2.814 -36.737 1.00 87.69 90 MET A CA 1
ATOM 673 C C . MET A 1 90 ? 27.725 -3.008 -35.862 1.00 87.69 90 MET A C 1
ATOM 675 O O . MET A 1 90 ? 26.795 -2.204 -35.941 1.00 87.69 90 MET A O 1
ATOM 679 N N . PRO A 1 91 ? 27.690 -4.041 -35.000 1.00 84.75 91 PRO A N 1
ATOM 680 C CA . PRO A 1 91 ? 26.666 -4.165 -33.971 1.00 84.75 91 PRO A CA 1
ATOM 681 C C . PRO A 1 91 ? 26.655 -2.967 -33.033 1.00 84.75 91 PRO A C 1
ATOM 683 O O . PRO A 1 91 ? 27.681 -2.623 -32.444 1.00 84.75 91 PRO A O 1
ATOM 686 N N . ARG A 1 92 ? 25.489 -2.346 -32.865 1.00 82.44 92 ARG A N 1
ATOM 687 C CA . ARG A 1 92 ? 25.302 -1.286 -31.878 1.00 82.44 92 ARG A CA 1
ATOM 688 C C . ARG A 1 92 ? 25.384 -1.905 -30.487 1.00 82.44 92 ARG A C 1
ATOM 690 O O . ARG A 1 92 ? 24.675 -2.859 -30.177 1.00 82.44 92 ARG A O 1
ATOM 697 N N . GLN A 1 93 ? 26.253 -1.341 -29.657 1.00 82.31 93 GLN A N 1
ATOM 698 C CA . GLN A 1 93 ? 26.309 -1.678 -28.243 1.00 82.31 93 GLN A CA 1
ATOM 699 C C . GLN A 1 93 ? 25.085 -1.102 -27.535 1.00 82.31 93 GLN A C 1
ATOM 701 O O . GLN A 1 93 ? 24.746 0.066 -27.732 1.00 82.31 93 GLN A O 1
ATOM 706 N N . VAL A 1 94 ? 24.442 -1.922 -26.713 1.00 77.31 94 VAL A N 1
ATOM 707 C CA . VAL A 1 94 ? 23.323 -1.512 -25.864 1.00 77.31 94 VAL A CA 1
ATOM 708 C C . VAL A 1 94 ? 23.667 -1.760 -24.403 1.00 77.31 94 VAL A C 1
ATOM 710 O O . VAL A 1 94 ? 24.395 -2.701 -24.072 1.00 77.31 94 VAL A O 1
ATOM 713 N N . ILE A 1 95 ? 23.143 -0.905 -23.530 1.00 80.56 95 ILE A N 1
ATOM 714 C CA . ILE A 1 95 ? 23.156 -1.146 -22.090 1.00 80.56 95 ILE A CA 1
ATOM 715 C C . ILE A 1 95 ? 22.004 -2.108 -21.806 1.00 80.56 95 ILE A C 1
ATOM 717 O O . ILE A 1 95 ? 20.873 -1.849 -22.208 1.00 80.56 95 ILE A O 1
ATOM 721 N N . GLN A 1 96 ? 22.299 -3.223 -21.149 1.00 80.81 96 GLN A N 1
ATOM 722 C CA . GLN A 1 96 ? 21.307 -4.204 -20.726 1.00 80.81 96 GLN A CA 1
ATOM 723 C C . GLN A 1 96 ? 21.373 -4.388 -19.211 1.00 80.81 96 GLN A C 1
ATOM 725 O O . GLN A 1 96 ? 22.461 -4.461 -18.632 1.00 80.81 96 GLN A O 1
ATOM 730 N N . THR A 1 97 ? 20.216 -4.517 -18.571 1.00 84.00 97 THR A N 1
ATOM 731 C CA . THR A 1 97 ? 20.139 -5.001 -17.193 1.00 84.00 97 THR A CA 1
ATOM 732 C C . THR A 1 97 ? 20.245 -6.524 -17.217 1.00 84.00 97 THR A C 1
ATOM 734 O O . THR A 1 97 ? 19.480 -7.195 -17.898 1.00 84.00 97 THR A O 1
ATOM 737 N N . THR A 1 98 ? 21.239 -7.069 -16.520 1.00 83.81 98 THR A N 1
ATOM 738 C CA . THR A 1 98 ? 21.536 -8.519 -16.462 1.00 83.81 98 THR A CA 1
ATOM 739 C C . THR A 1 98 ? 21.036 -9.187 -15.183 1.00 83.81 98 THR A C 1
ATOM 741 O O . THR A 1 98 ? 21.249 -10.377 -14.981 1.00 83.81 98 THR A O 1
ATOM 744 N N . GLY A 1 99 ? 20.442 -8.403 -14.289 1.00 86.50 99 GLY A N 1
ATOM 745 C CA . GLY A 1 99 ? 19.981 -8.820 -12.974 1.00 86.50 99 GLY A CA 1
ATOM 746 C C . GLY A 1 99 ? 19.950 -7.632 -12.020 1.00 86.50 99 GLY A C 1
ATOM 747 O O . GLY A 1 99 ? 20.140 -6.491 -12.444 1.00 86.50 99 GLY A O 1
ATOM 748 N N . GLY A 1 100 ? 19.763 -7.873 -10.729 1.00 89.25 100 GLY A N 1
ATOM 749 C CA . GLY A 1 100 ? 19.835 -6.823 -9.717 1.00 89.25 100 GLY A CA 1
ATOM 750 C C . GLY A 1 100 ? 19.312 -7.241 -8.351 1.00 89.25 100 GLY A C 1
ATOM 751 O O . GLY A 1 100 ? 18.847 -8.361 -8.155 1.00 89.25 100 GLY A O 1
ATOM 752 N N . THR A 1 101 ? 19.385 -6.316 -7.401 1.00 89.62 101 THR A N 1
ATOM 753 C CA . THR A 1 101 ? 18.858 -6.507 -6.044 1.00 89.62 101 THR A CA 1
ATOM 754 C C . THR A 1 101 ? 17.657 -5.604 -5.810 1.00 89.62 101 THR A C 1
ATOM 756 O O . THR A 1 101 ? 17.697 -4.442 -6.194 1.00 89.62 101 THR A O 1
ATOM 759 N N . VAL A 1 102 ? 16.622 -6.111 -5.143 1.00 90.38 102 VAL A N 1
ATOM 760 C CA . VAL A 1 102 ? 15.549 -5.305 -4.550 1.00 90.38 102 VAL A CA 1
ATOM 761 C C . VAL A 1 102 ? 15.695 -5.360 -3.036 1.00 90.38 102 VAL A C 1
ATOM 763 O O . VAL A 1 102 ? 15.678 -6.443 -2.448 1.00 90.38 102 VAL A O 1
ATOM 766 N N . GLU A 1 103 ? 15.853 -4.203 -2.404 1.00 88.75 103 GLU A N 1
ATOM 767 C CA . GLU A 1 103 ? 16.026 -4.074 -0.958 1.00 88.75 103 GLU A CA 1
ATOM 768 C C . GLU A 1 103 ? 14.789 -3.421 -0.338 1.00 88.75 103 GLU A C 1
ATOM 770 O O . GLU A 1 103 ? 14.414 -2.318 -0.728 1.00 88.75 103 GLU A O 1
ATOM 775 N N . PHE A 1 104 ? 14.189 -4.065 0.665 1.00 89.88 104 PHE A N 1
ATOM 776 C CA . PHE A 1 104 ? 13.092 -3.495 1.453 1.00 89.88 104 PHE A CA 1
ATOM 777 C C . PHE A 1 104 ? 13.582 -3.046 2.823 1.00 89.88 104 PHE A C 1
ATOM 779 O O . PHE A 1 104 ? 14.168 -3.825 3.579 1.00 89.88 104 PHE A O 1
ATOM 786 N N . ALA A 1 105 ? 13.323 -1.791 3.164 1.00 88.12 105 ALA A N 1
ATOM 787 C CA . ALA A 1 105 ? 13.696 -1.233 4.449 1.00 88.12 105 ALA A CA 1
ATOM 788 C C . ALA A 1 105 ? 12.899 -1.871 5.604 1.00 88.12 105 ALA A C 1
ATOM 790 O O . ALA A 1 105 ? 11.672 -2.005 5.541 1.00 88.12 105 ALA A O 1
ATOM 791 N N . TYR A 1 106 ? 13.598 -2.229 6.682 1.00 86.56 106 TYR A N 1
ATOM 792 C CA . TYR A 1 106 ? 13.011 -2.673 7.947 1.00 86.56 106 TYR A CA 1
ATOM 793 C C . TYR A 1 106 ? 13.644 -1.931 9.136 1.00 86.56 106 TYR A C 1
ATOM 795 O O . TYR A 1 106 ? 14.748 -1.400 9.024 1.00 86.56 106 TYR A O 1
ATOM 803 N N . ALA A 1 107 ? 12.936 -1.922 10.273 1.00 81.19 107 ALA A N 1
ATOM 804 C CA . ALA A 1 107 ? 13.256 -1.169 11.495 1.00 81.19 107 ALA A CA 1
ATOM 805 C C . ALA A 1 107 ? 13.084 0.366 11.386 1.00 81.19 107 ALA A C 1
ATOM 807 O O . ALA A 1 107 ? 12.762 0.903 10.328 1.00 81.19 107 ALA A O 1
ATOM 808 N N . GLY A 1 108 ? 13.230 1.074 12.514 1.00 78.00 108 GLY A N 1
ATOM 809 C CA . GLY A 1 108 ? 12.917 2.506 12.622 1.00 78.00 108 GLY A CA 1
ATOM 810 C C . GLY A 1 108 ? 11.415 2.795 12.493 1.00 78.00 108 GLY A C 1
ATOM 811 O O . GLY A 1 108 ? 10.594 2.009 12.960 1.00 78.00 108 GLY A O 1
ATOM 812 N N . ASP A 1 109 ? 11.070 3.895 11.821 1.00 77.31 109 ASP A N 1
ATOM 813 C CA . ASP A 1 109 ? 9.681 4.301 11.540 1.00 77.31 109 ASP A CA 1
ATOM 814 C C . ASP A 1 109 ? 9.089 3.605 10.293 1.00 77.31 109 ASP A C 1
ATOM 816 O O . ASP A 1 109 ? 8.041 3.998 9.780 1.00 77.31 109 ASP A O 1
ATOM 820 N N . MET A 1 110 ? 9.751 2.561 9.779 1.00 83.81 110 MET A N 1
ATOM 821 C CA . MET A 1 110 ? 9.277 1.820 8.612 1.00 83.81 110 MET A CA 1
ATOM 822 C C . MET A 1 110 ? 8.085 0.934 8.963 1.00 83.81 110 MET A C 1
ATOM 824 O O . MET A 1 110 ? 8.186 0.023 9.787 1.00 83.81 110 MET A O 1
ATOM 828 N N . CYS A 1 111 ? 6.971 1.134 8.263 1.00 87.62 111 CYS A N 1
ATOM 829 C CA . CYS A 1 111 ? 5.829 0.238 8.333 1.00 87.62 111 CYS A CA 1
ATOM 830 C C . CYS A 1 111 ? 5.264 -0.072 6.945 1.00 87.62 111 CYS A C 1
ATOM 832 O O . CYS A 1 111 ? 5.293 0.757 6.036 1.00 87.62 111 CYS A O 1
ATOM 834 N N . TRP A 1 112 ? 4.748 -1.292 6.801 1.00 88.81 112 TRP A N 1
ATOM 835 C CA . TRP A 1 112 ? 4.275 -1.857 5.540 1.00 88.81 112 TRP A CA 1
ATOM 836 C C . TRP A 1 112 ? 2.846 -2.380 5.682 1.00 88.81 112 TRP A C 1
ATOM 838 O O . TRP A 1 112 ? 2.471 -2.918 6.729 1.00 88.81 112 TRP A O 1
ATOM 848 N N . TYR A 1 113 ? 2.060 -2.287 4.614 1.00 89.56 113 TYR A N 1
ATOM 849 C CA . TYR A 1 113 ? 0.768 -2.956 4.495 1.00 89.56 113 TYR A CA 1
ATOM 850 C C . TYR A 1 113 ? 0.680 -3.756 3.186 1.00 89.56 113 TYR A C 1
ATOM 852 O O . TYR A 1 113 ? 1.469 -3.557 2.267 1.00 89.56 113 TYR A O 1
ATOM 860 N N . LEU A 1 114 ? -0.258 -4.709 3.133 1.00 87.25 114 LEU A N 1
ATOM 861 C CA . LEU A 1 114 ? -0.384 -5.693 2.041 1.00 87.25 114 LEU A CA 1
ATOM 862 C C . LEU A 1 114 ? -1.724 -5.634 1.289 1.00 87.25 114 LEU A C 1
ATOM 864 O O . LEU A 1 114 ? -1.922 -6.386 0.341 1.00 87.25 114 LEU A O 1
ATOM 868 N N . ASP A 1 115 ? -2.667 -4.806 1.742 1.00 87.00 115 ASP A N 1
ATOM 869 C CA . ASP A 1 115 ? -4.006 -4.694 1.155 1.00 87.00 115 ASP A CA 1
ATOM 870 C C . ASP A 1 115 ? -4.206 -3.346 0.456 1.00 87.00 115 ASP A C 1
ATOM 872 O O . ASP A 1 115 ? -4.798 -2.405 0.993 1.00 87.00 115 ASP A O 1
ATOM 876 N N . SER A 1 116 ? -3.678 -3.273 -0.761 1.00 84.06 116 SER A N 1
ATOM 877 C CA . SER A 1 116 ? -3.772 -2.118 -1.654 1.00 84.06 116 SER A CA 1
ATOM 878 C C . SER A 1 116 ? -5.210 -1.789 -2.030 1.00 84.06 116 SER A C 1
ATOM 880 O O . SER A 1 116 ? -5.583 -0.619 -2.051 1.00 84.06 116 SER A O 1
ATOM 882 N N . ALA A 1 117 ? -6.048 -2.805 -2.263 1.00 83.81 117 ALA A N 1
ATOM 883 C CA . ALA A 1 117 ? -7.446 -2.615 -2.640 1.00 83.81 117 ALA A CA 1
ATOM 884 C C . ALA A 1 117 ? -8.225 -1.913 -1.520 1.00 83.81 117 ALA A C 1
ATOM 886 O O . ALA A 1 117 ? -8.907 -0.918 -1.766 1.00 83.81 117 ALA A O 1
ATOM 887 N N . PHE A 1 118 ? -8.065 -2.359 -0.273 1.00 87.69 118 PHE A N 1
ATOM 888 C CA . PHE A 1 118 ? -8.693 -1.708 0.872 1.00 87.69 118 PHE A CA 1
ATOM 889 C C . PHE A 1 118 ? -8.151 -0.289 1.109 1.00 87.69 118 PHE A C 1
ATOM 891 O O . PHE A 1 118 ? -8.937 0.651 1.277 1.00 87.69 118 PHE A O 1
ATOM 898 N N . CYS A 1 119 ? -6.824 -0.113 1.102 1.00 87.62 119 CYS A N 1
ATOM 899 C CA . CYS A 1 119 ? -6.211 1.190 1.366 1.00 87.62 119 CYS A CA 1
ATOM 900 C C . CYS A 1 119 ? -6.372 2.193 0.202 1.00 87.62 119 CYS A C 1
ATOM 902 O O . CYS A 1 119 ? -6.275 3.398 0.434 1.00 87.62 119 CYS A O 1
ATOM 904 N N . SER A 1 120 ? -6.706 1.749 -1.017 1.00 83.62 120 SER A N 1
ATOM 905 C CA . SER A 1 120 ? -6.923 2.614 -2.193 1.00 83.62 120 SER A CA 1
ATOM 906 C C . SER A 1 120 ? -7.943 3.733 -1.947 1.00 83.62 120 SER A C 1
ATOM 908 O O . SER A 1 120 ? -7.743 4.867 -2.385 1.00 83.62 120 SER A O 1
ATOM 910 N N . ASN A 1 121 ? -8.992 3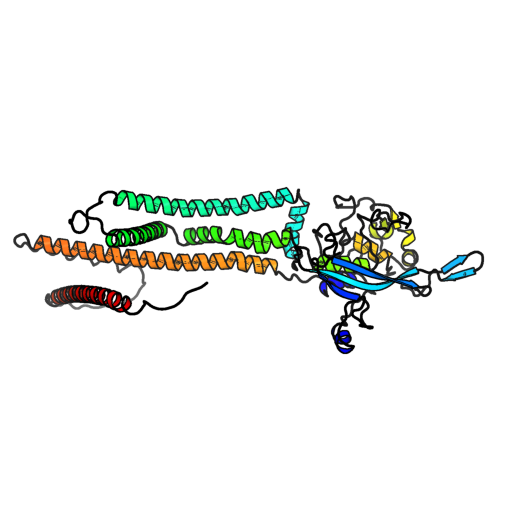.459 -1.165 1.00 84.06 121 ASN A N 1
ATOM 911 C CA . ASN A 1 121 ? -9.999 4.450 -0.783 1.00 84.06 121 ASN A CA 1
ATOM 912 C C . ASN A 1 121 ? -9.407 5.568 0.090 1.00 84.06 121 ASN A C 1
ATOM 914 O O . ASN A 1 121 ? -9.754 6.739 -0.068 1.00 84.06 121 ASN A O 1
ATOM 918 N N . PHE A 1 122 ? -8.479 5.225 0.989 1.00 85.75 122 PHE A N 1
ATOM 919 C CA . PHE A 1 122 ? -7.762 6.207 1.806 1.00 85.75 122 PHE A CA 1
ATOM 920 C C . PHE A 1 122 ? -6.833 7.057 0.936 1.00 85.75 122 PHE A C 1
ATOM 922 O O . PHE A 1 122 ? -6.775 8.273 1.117 1.00 85.75 122 PHE A O 1
ATOM 929 N N . HIS A 1 123 ? -6.183 6.455 -0.064 1.00 82.56 123 HIS A N 1
ATOM 930 C CA . HIS A 1 123 ? -5.338 7.181 -1.020 1.00 82.56 123 HIS A CA 1
ATOM 931 C C . HIS A 1 123 ? -6.141 8.099 -1.936 1.00 82.56 123 HIS A C 1
ATOM 933 O O . HIS A 1 123 ? -5.707 9.212 -2.220 1.00 82.56 123 HIS A O 1
ATOM 939 N N . ALA A 1 124 ? -7.332 7.684 -2.371 1.00 79.81 124 ALA A N 1
ATOM 940 C CA . ALA A 1 124 ? -8.244 8.543 -3.123 1.00 79.81 124 ALA A CA 1
ATOM 941 C C . ALA A 1 124 ? -8.661 9.771 -2.295 1.00 79.81 124 ALA A C 1
ATOM 943 O O . ALA A 1 124 ? -8.565 10.903 -2.773 1.00 79.81 124 ALA A O 1
ATOM 944 N N . LEU A 1 125 ? -9.021 9.572 -1.020 1.00 80.88 125 LEU A N 1
ATOM 945 C CA . LEU A 1 125 ? -9.305 10.672 -0.092 1.00 80.88 125 LEU A CA 1
ATOM 946 C C . LEU A 1 125 ? -8.090 11.591 0.078 1.00 80.88 125 LEU A C 1
ATOM 948 O O . LEU A 1 125 ? -8.221 12.812 0.001 1.00 80.88 125 LEU A O 1
ATOM 952 N N . LYS A 1 126 ? -6.897 11.015 0.237 1.00 78.88 126 LYS A N 1
ATOM 953 C CA . LYS A 1 126 ? -5.640 11.755 0.370 1.00 78.88 126 LYS A CA 1
ATOM 954 C C . LYS A 1 126 ? -5.286 12.581 -0.872 1.00 78.88 126 LYS A C 1
ATOM 956 O O . LYS A 1 126 ? -4.699 13.646 -0.724 1.00 78.88 126 LYS A O 1
ATOM 961 N N . ARG A 1 127 ? -5.652 12.120 -2.073 1.00 73.88 127 ARG A N 1
ATOM 962 C CA . ARG A 1 127 ? -5.466 12.860 -3.336 1.00 73.88 127 ARG A CA 1
ATOM 963 C C . ARG A 1 127 ? -6.482 13.987 -3.520 1.00 73.88 127 ARG A C 1
ATOM 965 O O . ARG A 1 127 ? -6.145 15.009 -4.108 1.00 73.88 127 ARG A O 1
ATOM 972 N N . SER A 1 128 ? -7.702 13.815 -3.009 1.00 74.50 128 SER A N 1
ATOM 973 C CA . SER A 1 128 ? -8.803 14.769 -3.211 1.00 74.50 128 SER A CA 1
ATOM 974 C C . SER A 1 128 ? -8.612 16.127 -2.518 1.00 74.50 128 SER A C 1
ATOM 976 O O . SER A 1 128 ? -9.218 17.116 -2.921 1.00 74.50 128 SER A O 1
ATOM 978 N N . SER A 1 129 ? -7.790 16.191 -1.469 1.00 75.00 129 SER A N 1
ATOM 979 C CA . SER A 1 129 ? -7.546 17.401 -0.675 1.00 75.00 129 SER A CA 1
ATOM 980 C C . SER A 1 129 ? -6.130 17.371 -0.084 1.00 75.00 129 SER A C 1
ATOM 982 O O . SER A 1 129 ? -5.328 16.513 -0.446 1.00 75.00 129 SER A O 1
ATOM 984 N N . SER A 1 130 ? -5.767 18.302 0.804 1.00 82.88 130 SER A N 1
ATOM 985 C CA . SER A 1 130 ? -4.493 18.183 1.517 1.00 82.88 130 SER A CA 1
ATOM 986 C C . SER A 1 130 ? -4.532 16.976 2.469 1.00 82.88 130 SER A C 1
ATOM 988 O O . SER A 1 130 ? -5.489 16.841 3.246 1.00 82.88 130 SER A O 1
ATOM 990 N N . PRO A 1 131 ? -3.515 16.092 2.442 1.00 82.69 131 PRO A N 1
ATOM 991 C CA . PRO A 1 131 ? -3.436 14.950 3.349 1.00 82.69 131 PRO A CA 1
ATOM 992 C C . PRO A 1 131 ? -3.633 15.345 4.815 1.00 82.69 131 PRO A C 1
ATOM 994 O O . PRO A 1 131 ? -4.356 14.696 5.569 1.00 82.69 131 PRO A O 1
ATOM 997 N N . GLU A 1 132 ? -3.035 16.456 5.222 1.00 86.50 132 GLU A N 1
ATOM 998 C CA . GLU A 1 132 ? -3.083 16.951 6.590 1.00 86.50 132 GLU A CA 1
ATOM 999 C C . GLU A 1 132 ? -4.508 17.353 6.981 1.00 86.50 132 GLU A C 1
ATOM 1001 O O . GLU A 1 132 ? -4.945 17.049 8.095 1.00 86.50 132 GLU A O 1
ATOM 1006 N N . ALA A 1 133 ? -5.265 17.977 6.070 1.00 86.19 133 ALA A N 1
ATOM 1007 C CA . ALA A 1 133 ? -6.652 18.347 6.332 1.00 86.19 133 ALA A CA 1
ATOM 1008 C C . ALA A 1 133 ? -7.542 17.111 6.446 1.00 86.19 133 ALA A C 1
ATOM 1010 O O . ALA A 1 133 ? -8.278 16.993 7.421 1.00 86.19 133 ALA A O 1
ATOM 1011 N N . VAL A 1 134 ? -7.440 16.159 5.511 1.00 86.06 134 VAL A N 1
ATOM 1012 C CA . VAL A 1 134 ? -8.246 14.925 5.539 1.00 86.06 134 VAL A CA 1
ATOM 1013 C C . VAL A 1 134 ? -7.964 14.122 6.806 1.00 86.06 134 VAL A C 1
ATOM 1015 O O . VAL A 1 134 ? -8.900 13.694 7.485 1.00 86.06 134 VAL A O 1
ATOM 1018 N N . ARG A 1 135 ? -6.684 13.984 7.176 1.00 89.31 135 ARG A N 1
ATOM 1019 C CA . ARG A 1 135 ? -6.274 13.346 8.430 1.00 89.31 135 ARG A CA 1
ATOM 1020 C C . ARG A 1 135 ? -6.897 14.043 9.632 1.00 89.31 135 ARG A C 1
ATOM 1022 O O . ARG A 1 135 ? -7.507 13.387 10.472 1.00 89.31 135 ARG A O 1
ATOM 1029 N N . THR A 1 136 ? -6.759 15.364 9.710 1.00 90.81 136 THR A N 1
ATOM 1030 C CA . THR A 1 136 ? -7.265 16.151 10.841 1.00 90.81 136 THR A CA 1
ATOM 1031 C C . THR A 1 136 ? -8.784 16.053 10.941 1.00 90.81 136 THR A C 1
ATOM 1033 O O . THR A 1 136 ? -9.308 15.767 12.013 1.00 90.81 136 THR A O 1
ATOM 1036 N N . SER A 1 137 ? -9.506 16.216 9.832 1.00 88.69 137 SER A N 1
ATOM 1037 C CA . SER A 1 137 ? -10.965 16.099 9.792 1.00 88.69 137 SER A CA 1
ATOM 1038 C C . SER A 1 137 ? -11.443 14.699 10.183 1.00 88.69 137 SER A C 1
ATOM 1040 O O . SER A 1 137 ? -12.365 14.581 10.989 1.00 88.69 137 SER A O 1
ATOM 1042 N N . GLY A 1 138 ? -10.799 13.642 9.678 1.00 88.38 138 GLY A N 1
ATOM 1043 C CA . GLY A 1 138 ? -11.118 12.259 10.042 1.00 88.38 138 GLY A CA 1
ATOM 1044 C C . GLY A 1 138 ? -10.906 11.982 11.532 1.00 88.38 138 GLY A C 1
ATOM 1045 O O . GLY A 1 138 ? -11.774 11.398 12.182 1.00 88.38 138 GLY A O 1
ATOM 1046 N N . LEU A 1 139 ? -9.798 12.473 12.096 1.00 91.62 139 LEU A N 1
ATOM 1047 C CA . LEU A 1 139 ? -9.501 12.360 13.524 1.00 91.62 139 LEU A CA 1
ATOM 1048 C C . LEU A 1 139 ? -10.502 13.120 14.391 1.00 91.62 139 LEU A C 1
ATOM 1050 O O . LEU A 1 139 ? -11.006 12.571 15.371 1.00 91.62 139 LEU A O 1
ATOM 1054 N N . VAL A 1 140 ? -10.817 14.362 14.019 1.00 93.75 140 VAL A N 1
ATOM 1055 C CA . VAL A 1 140 ? -11.803 15.182 14.729 1.00 93.75 140 VAL A CA 1
ATOM 1056 C C . VAL A 1 140 ? -13.155 14.481 14.744 1.00 93.75 140 VAL A C 1
ATOM 1058 O O . VAL A 1 140 ? -13.748 14.369 15.809 1.00 93.75 140 VAL A O 1
ATOM 1061 N N . LEU A 1 141 ? -13.623 13.950 13.611 1.00 91.06 141 LEU A N 1
ATOM 1062 C CA . LEU A 1 141 ? -14.892 13.221 13.548 1.00 91.06 141 LEU A CA 1
ATOM 1063 C C . LEU A 1 141 ? -14.874 11.963 14.426 1.00 91.06 141 LEU A C 1
ATOM 1065 O O . LEU A 1 141 ? -15.777 11.771 15.242 1.00 91.06 141 LEU A O 1
ATOM 1069 N N . LEU A 1 142 ? -13.834 11.135 14.307 1.00 91.31 142 LEU A N 1
ATOM 1070 C CA . LEU A 1 142 ? -13.709 9.884 15.055 1.00 91.31 142 LEU A CA 1
ATOM 1071 C C . LEU A 1 142 ? -13.706 10.120 16.574 1.00 91.31 142 LEU A C 1
ATOM 1073 O O . LEU A 1 142 ? -14.464 9.486 17.315 1.00 91.31 142 LEU A O 1
ATOM 1077 N N . PHE A 1 143 ? -12.892 11.067 17.044 1.00 94.00 143 PHE A N 1
ATOM 1078 C CA . PHE A 1 143 ? -12.775 11.374 18.469 1.00 94.00 143 PHE A CA 1
ATOM 1079 C C . PHE A 1 143 ? -13.892 12.285 18.991 1.00 94.00 143 PHE A C 1
ATOM 1081 O O . PHE A 1 143 ? -14.160 12.280 20.194 1.00 94.00 143 PHE A O 1
ATOM 1088 N N . PHE A 1 144 ? -14.605 13.011 18.128 1.00 93.75 144 PHE A N 1
ATOM 1089 C CA . PHE A 1 144 ? -15.824 13.726 18.507 1.00 93.75 144 PHE A CA 1
ATOM 1090 C C . PHE A 1 144 ? -16.905 12.746 18.971 1.00 93.75 144 PHE A C 1
ATOM 1092 O O . PHE A 1 144 ? -17.430 12.893 20.077 1.00 93.75 144 PHE A O 1
ATOM 1099 N N . PHE A 1 145 ? -17.186 11.698 18.188 1.00 89.94 145 PHE A N 1
ATOM 1100 C CA . PHE A 1 145 ? -18.157 10.670 18.581 1.00 89.94 145 PHE A CA 1
ATOM 1101 C C . PHE A 1 145 ? -17.721 9.912 19.836 1.00 89.94 145 PHE A C 1
ATOM 1103 O O . PHE A 1 145 ? -18.545 9.659 20.717 1.00 89.94 145 PHE A O 1
ATOM 1110 N N . TRP A 1 146 ? -16.424 9.622 19.964 1.00 93.25 146 TRP A N 1
ATOM 1111 C CA . TRP A 1 146 ? -15.863 9.043 21.184 1.00 93.25 146 TRP A CA 1
ATOM 1112 C C . TRP A 1 146 ? -16.103 9.931 22.412 1.00 93.25 146 TRP A C 1
ATOM 1114 O O . TRP A 1 146 ? -16.582 9.465 23.445 1.00 93.25 146 TRP A O 1
ATOM 1124 N N . THR A 1 147 ? -15.819 11.230 22.288 1.00 93.12 147 THR A N 1
ATOM 1125 C CA . THR A 1 147 ? -15.988 12.208 23.371 1.00 93.12 147 THR A CA 1
ATOM 1126 C C . THR A 1 147 ? -17.459 12.345 23.753 1.00 93.12 147 THR A C 1
ATOM 1128 O O . THR A 1 147 ? -17.782 12.395 24.938 1.00 93.12 147 THR A O 1
ATOM 1131 N N . MET A 1 148 ? -18.369 12.338 22.775 1.00 90.88 148 MET A N 1
ATOM 1132 C CA . MET A 1 148 ? -19.811 12.329 23.030 1.00 90.88 148 MET A CA 1
ATOM 1133 C C . MET A 1 148 ? -20.255 11.072 23.783 1.00 90.88 148 MET A C 1
ATOM 1135 O O . MET A 1 148 ? -20.977 11.189 24.773 1.00 90.88 148 MET A O 1
ATOM 1139 N N . ALA A 1 149 ? -19.781 9.887 23.389 1.00 89.56 149 ALA A N 1
ATOM 1140 C CA . ALA A 1 149 ? -20.072 8.642 24.100 1.00 89.56 149 ALA A CA 1
ATOM 1141 C C . ALA A 1 149 ? -19.510 8.651 25.535 1.00 89.56 149 ALA A C 1
ATOM 1143 O O . ALA A 1 149 ? -20.195 8.261 26.482 1.00 89.56 149 ALA A O 1
ATOM 1144 N N . MET A 1 150 ? -18.291 9.160 25.721 1.00 91.00 150 MET A N 1
ATOM 1145 C CA . MET A 1 150 ? -17.651 9.296 27.031 1.00 91.00 150 MET A CA 1
ATOM 1146 C C . MET A 1 150 ? -18.431 10.253 27.941 1.00 91.00 150 MET A C 1
ATOM 1148 O O . MET A 1 150 ? -18.798 9.881 29.058 1.00 91.00 150 MET A O 1
ATOM 1152 N N . LEU A 1 151 ? -18.768 11.449 27.450 1.00 91.94 151 LEU A N 1
ATOM 1153 C CA . LEU A 1 151 ? -19.565 12.430 28.189 1.00 91.94 151 LEU A CA 1
ATOM 1154 C C . LEU A 1 151 ? -20.960 11.901 28.521 1.00 91.94 151 LEU A C 1
ATOM 1156 O O . LEU A 1 151 ? -21.469 12.170 29.608 1.00 91.94 151 LEU A O 1
ATOM 1160 N N . PHE A 1 152 ? -21.561 11.111 27.632 1.00 88.75 152 PHE A N 1
ATOM 1161 C CA . PHE A 1 152 ? -22.836 10.454 27.884 1.00 88.75 152 PHE A CA 1
ATOM 1162 C C . PHE A 1 152 ? -22.754 9.450 29.046 1.00 88.75 152 PHE A C 1
ATOM 1164 O O . PHE A 1 152 ? -23.560 9.509 29.980 1.00 88.75 152 PHE A O 1
ATOM 1171 N N . ILE A 1 153 ? -21.741 8.576 29.043 1.00 86.50 153 ILE A N 1
ATOM 1172 C CA . ILE A 1 153 ? -21.506 7.590 30.111 1.00 86.50 153 ILE A CA 1
ATOM 1173 C C . ILE A 1 153 ? -21.208 8.292 31.446 1.00 86.50 153 ILE A C 1
ATOM 1175 O O . ILE A 1 153 ? -21.802 7.959 32.476 1.00 86.50 153 ILE A O 1
ATOM 1179 N N . VAL A 1 154 ? -20.332 9.303 31.437 1.00 87.88 154 VAL A N 1
ATOM 1180 C CA . VAL A 1 154 ? -19.990 10.091 32.633 1.00 87.88 154 VAL A CA 1
ATOM 1181 C C . VAL A 1 154 ? -21.203 10.866 33.142 1.00 87.88 154 VAL A C 1
ATOM 1183 O O . VAL A 1 154 ? -21.465 10.871 34.345 1.00 87.88 154 VAL A O 1
ATOM 1186 N N . GLY A 1 155 ? -21.983 11.477 32.251 1.00 87.44 155 GLY A N 1
ATOM 1187 C CA . GLY A 1 155 ? -23.208 12.197 32.589 1.00 87.44 155 GLY A CA 1
ATOM 1188 C C . GLY A 1 155 ? -24.209 11.302 33.317 1.00 87.44 155 GLY A C 1
ATOM 1189 O O . GLY A 1 155 ? -24.706 11.677 34.384 1.00 87.44 155 GLY A O 1
ATOM 1190 N N . LYS A 1 156 ? -24.428 10.079 32.813 1.00 83.75 156 LYS A N 1
ATOM 1191 C CA . LYS A 1 156 ? -25.259 9.071 33.489 1.00 83.75 156 LYS A CA 1
ATOM 1192 C C . LYS A 1 156 ? -24.730 8.728 34.876 1.00 83.75 156 LYS A C 1
ATOM 1194 O O . LYS A 1 156 ? -25.498 8.753 35.839 1.00 83.75 156 LYS A O 1
ATOM 1199 N N . PHE A 1 157 ? -23.428 8.485 35.010 1.00 81.88 157 PHE A N 1
ATOM 1200 C CA . PHE A 1 157 ? -22.814 8.198 36.306 1.00 81.88 157 PHE A CA 1
ATOM 1201 C C . PHE A 1 157 ? -22.965 9.360 37.301 1.00 81.88 157 PHE A C 1
ATOM 1203 O O . PHE A 1 157 ? -23.362 9.144 38.446 1.00 81.88 157 PHE A O 1
ATOM 1210 N N . VAL A 1 158 ? -22.724 10.603 36.875 1.00 84.81 158 VAL A N 1
ATOM 1211 C CA . VAL A 1 158 ? -22.847 11.795 37.732 1.00 84.81 158 VAL A CA 1
ATOM 1212 C C . VAL A 1 158 ? -24.287 11.996 38.200 1.00 84.81 158 VAL A C 1
ATOM 1214 O O . VAL A 1 158 ? -24.508 12.281 39.380 1.00 84.81 158 VAL A O 1
ATOM 1217 N N . VAL A 1 159 ? -25.277 11.831 37.316 1.00 83.44 159 VAL A N 1
ATOM 1218 C CA . VAL A 1 159 ? -26.700 11.903 37.691 1.00 83.44 159 VAL A CA 1
ATOM 1219 C C . VAL A 1 159 ? -27.047 10.807 38.701 1.00 83.44 159 VAL A C 1
ATOM 1221 O O . VAL A 1 159 ? -27.707 11.096 39.704 1.00 83.44 159 VAL A O 1
ATOM 1224 N N . ALA A 1 160 ? -26.545 9.585 38.500 1.00 76.88 160 ALA A N 1
ATOM 1225 C CA . ALA A 1 160 ? -26.729 8.465 39.422 1.00 76.88 160 ALA A CA 1
ATOM 1226 C C . ALA A 1 160 ? -26.192 8.773 40.824 1.00 76.88 160 ALA A C 1
ATOM 1228 O O . ALA A 1 160 ? -26.902 8.654 41.823 1.00 76.88 160 ALA A O 1
ATOM 1229 N N . VAL A 1 161 ? -24.940 9.230 40.887 1.00 74.25 161 VAL A N 1
ATOM 1230 C CA . VAL A 1 161 ? -24.253 9.560 42.137 1.00 74.25 161 VAL A CA 1
ATOM 1231 C C . VAL A 1 161 ? -24.934 10.736 42.831 1.00 74.25 161 VAL A C 1
ATOM 1233 O O . VAL A 1 161 ? -25.145 10.688 44.040 1.00 74.25 161 VAL A O 1
ATOM 1236 N N . ARG A 1 162 ? -25.347 11.776 42.094 1.00 78.19 162 ARG A N 1
ATOM 1237 C CA . ARG A 1 162 ? -26.082 12.918 42.664 1.00 78.19 162 ARG A CA 1
ATOM 1238 C C . ARG A 1 162 ? -27.431 12.511 43.246 1.00 78.19 162 ARG A C 1
ATOM 1240 O O . ARG A 1 162 ? -27.796 13.019 44.307 1.00 78.19 162 ARG A O 1
ATOM 1247 N N . LYS A 1 163 ? -28.165 11.614 42.578 1.00 71.94 163 LYS A N 1
ATOM 1248 C CA . LYS A 1 163 ? -29.434 11.079 43.088 1.00 71.94 163 LYS A CA 1
ATOM 1249 C C . LYS A 1 163 ? -29.212 10.355 44.416 1.00 71.94 163 LYS A C 1
ATOM 1251 O O . LYS A 1 163 ? -29.920 10.642 45.376 1.00 71.94 163 LYS A O 1
ATOM 1256 N N . GLU A 1 164 ? -28.181 9.518 44.504 1.00 67.56 164 GLU A N 1
ATOM 1257 C CA . GLU A 1 164 ? -27.889 8.749 45.718 1.00 67.56 164 GLU A CA 1
ATOM 1258 C C . GLU A 1 164 ? -27.334 9.618 46.863 1.00 67.56 164 GLU A C 1
ATOM 1260 O O . GLU A 1 164 ? -27.760 9.485 48.012 1.00 67.56 164 GLU A O 1
ATOM 1265 N N . LEU A 1 165 ? -26.450 10.580 46.561 1.00 65.56 165 LEU A N 1
ATOM 1266 C CA . LEU A 1 165 ? -25.923 11.535 47.544 1.00 65.56 165 LEU A CA 1
ATOM 1267 C C . LEU A 1 165 ? -27.021 12.454 48.107 1.00 65.56 165 LEU A C 1
ATOM 1269 O O . LEU A 1 165 ? -27.033 12.710 49.310 1.00 65.56 165 LEU A O 1
ATOM 1273 N N . ARG A 1 166 ? -27.987 12.904 47.286 1.00 65.19 166 ARG A N 1
ATOM 1274 C CA . ARG A 1 166 ? -29.152 13.676 47.771 1.00 65.19 166 ARG A CA 1
ATOM 1275 C C . ARG A 1 166 ? -30.031 12.881 48.731 1.00 65.19 166 ARG A C 1
ATOM 1277 O O . ARG A 1 166 ? -30.580 13.465 49.659 1.00 65.19 166 ARG A O 1
ATOM 1284 N N . ILE A 1 167 ? -30.168 11.572 48.526 1.00 56.94 167 ILE A N 1
ATOM 1285 C CA . ILE A 1 167 ? -30.980 10.711 49.398 1.00 56.94 167 ILE A CA 1
ATOM 1286 C C . ILE A 1 167 ? -30.312 10.535 50.776 1.00 56.94 167 ILE A C 1
ATOM 1288 O O . ILE A 1 167 ? -31.010 10.274 51.756 1.00 56.94 167 ILE A O 1
ATOM 1292 N N . ARG A 1 168 ? -28.982 10.702 50.885 1.00 53.12 168 ARG A N 1
ATOM 1293 C CA . ARG A 1 168 ? -28.216 10.276 52.072 1.00 53.12 168 ARG A CA 1
ATOM 1294 C C . ARG A 1 168 ? -27.304 11.308 52.734 1.00 53.12 168 ARG A C 1
ATOM 1296 O O . ARG A 1 168 ? -26.675 10.969 53.731 1.00 53.12 168 ARG A O 1
ATOM 1303 N N . TRP A 1 169 ? -27.335 12.583 52.340 1.00 46.31 169 TRP A N 1
ATOM 1304 C CA . TRP A 1 169 ? -26.753 13.694 53.129 1.00 46.31 169 TRP A CA 1
ATOM 1305 C C . TRP A 1 169 ? -27.464 13.926 54.491 1.00 46.31 169 TRP A C 1
ATOM 1307 O O . TRP A 1 169 ? -27.354 14.983 55.097 1.00 46.31 169 TRP A O 1
ATOM 1317 N N . LYS A 1 170 ? -28.218 12.944 54.999 1.00 44.31 170 LYS A N 1
ATOM 1318 C CA . LYS A 1 170 ? -28.959 13.010 56.264 1.00 44.31 170 LYS A CA 1
ATOM 1319 C C . LYS A 1 170 ? -28.342 12.225 57.426 1.00 44.31 170 LYS A C 1
ATOM 1321 O O . LYS A 1 170 ? -28.980 12.168 58.467 1.00 44.31 170 LYS A O 1
ATOM 1326 N N . ALA A 1 171 ? -27.142 11.650 57.315 1.00 48.19 171 ALA A N 1
ATOM 1327 C CA . ALA A 1 171 ? -26.548 10.957 58.465 1.00 48.19 171 ALA A CA 1
ATOM 1328 C C . ALA A 1 171 ? -25.010 10.937 58.454 1.00 48.19 171 ALA A C 1
ATOM 1330 O O . ALA A 1 171 ? -24.386 10.027 57.911 1.00 48.19 171 ALA A O 1
ATOM 1331 N N . LEU A 1 172 ? -24.404 11.915 59.128 1.00 48.44 172 LEU A N 1
ATOM 1332 C CA . LEU A 1 172 ? -23.213 11.664 59.940 1.00 48.44 172 LEU A CA 1
ATOM 1333 C C . LEU A 1 172 ? -23.730 11.407 61.355 1.00 48.44 172 LEU A C 1
ATOM 1335 O O . LEU A 1 172 ? -23.901 12.332 62.138 1.00 48.44 172 LEU A O 1
ATOM 1339 N N . GLN A 1 173 ? -24.097 10.158 61.617 1.00 57.22 173 GLN A N 1
ATOM 1340 C CA . GLN A 1 173 ? -24.247 9.664 62.976 1.00 57.22 173 GLN A CA 1
ATOM 1341 C C . GLN A 1 173 ? -23.045 8.777 63.261 1.00 57.22 173 GLN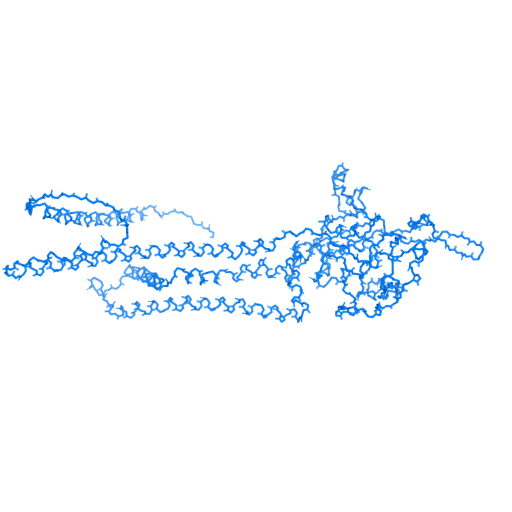 A C 1
ATOM 1343 O O . GLN A 1 173 ? -22.662 7.956 62.418 1.00 57.22 173 GLN A O 1
ATOM 1348 N N . ASP A 1 174 ? -22.438 9.064 64.402 1.00 51.81 174 ASP A N 1
ATOM 1349 C CA . ASP A 1 174 ? -21.650 8.149 65.210 1.00 51.81 174 ASP A CA 1
ATOM 1350 C C . ASP A 1 174 ? -22.353 6.774 65.252 1.00 51.81 174 ASP A C 1
ATOM 1352 O O . ASP A 1 174 ? -23.569 6.714 65.479 1.00 51.81 174 ASP A O 1
ATOM 1356 N N . LEU A 1 175 ? -21.647 5.714 64.841 1.00 58.12 175 LEU A N 1
ATOM 1357 C CA . LEU A 1 175 ? -22.259 4.405 64.585 1.00 58.12 175 LEU A CA 1
ATOM 1358 C C . LEU A 1 175 ? -22.452 3.602 65.876 1.00 58.12 175 LEU A C 1
ATOM 1360 O O . LEU A 1 175 ? -23.393 2.804 65.945 1.00 58.12 175 LEU A O 1
ATOM 1364 N N . ASP A 1 176 ? -21.601 3.826 66.872 1.00 62.94 176 ASP A N 1
ATOM 1365 C CA . ASP A 1 176 ? -21.640 3.180 68.182 1.00 62.94 176 ASP A CA 1
ATOM 1366 C C . ASP A 1 176 ? -21.945 4.159 69.330 1.00 62.94 176 ASP A C 1
ATOM 1368 O O . ASP A 1 176 ? -22.405 3.721 70.389 1.00 62.94 176 ASP A O 1
ATOM 1372 N N . GLY A 1 177 ? -21.863 5.468 69.083 1.00 60.06 177 GLY A N 1
ATOM 1373 C CA . GLY A 1 177 ? -22.264 6.507 70.028 1.00 60.06 177 GLY A CA 1
ATOM 1374 C C . GLY A 1 177 ? -21.174 6.864 71.037 1.00 60.06 177 GLY A C 1
ATOM 1375 O O . GLY A 1 177 ? -21.513 7.417 72.089 1.00 60.06 177 GLY A O 1
ATOM 1376 N N . ASP A 1 178 ? -19.921 6.488 70.777 1.00 70.25 178 ASP A N 1
ATOM 1377 C CA . ASP A 1 178 ? -18.823 6.607 71.733 1.00 70.25 178 ASP A CA 1
ATOM 1378 C C . ASP A 1 178 ? -18.078 7.957 71.679 1.00 70.25 178 ASP A C 1
ATOM 1380 O O . ASP A 1 178 ? -17.388 8.318 72.635 1.00 70.25 178 ASP A O 1
ATOM 1384 N N . GLY A 1 179 ? -18.316 8.760 70.637 1.00 63.31 179 GLY A N 1
ATOM 1385 C CA . GLY A 1 179 ? -17.739 10.089 70.458 1.00 63.31 179 GLY A CA 1
ATOM 1386 C C . GLY A 1 179 ? -16.374 10.143 69.760 1.00 63.31 179 GLY A C 1
ATOM 1387 O O . GLY A 1 179 ? -15.923 11.262 69.497 1.00 63.31 179 GLY A O 1
ATOM 1388 N N . ASP A 1 180 ? -15.759 9.010 69.397 1.00 53.19 180 ASP A N 1
ATOM 1389 C CA . ASP A 1 180 ? -14.435 8.936 68.767 1.00 53.19 180 ASP A CA 1
ATOM 1390 C C . ASP A 1 180 ? -14.466 8.150 67.442 1.00 53.19 180 ASP A C 1
ATOM 1392 O O . ASP A 1 180 ? -14.975 7.047 67.334 1.00 53.19 180 ASP A O 1
ATOM 1396 N N . VAL A 1 181 ? -13.881 8.708 66.376 1.00 59.12 181 VAL A N 1
ATOM 1397 C CA . VAL A 1 181 ? -13.900 8.054 65.053 1.00 59.12 181 VAL A CA 1
ATOM 1398 C C . VAL A 1 181 ? -12.644 7.204 64.864 1.00 59.12 181 VAL A C 1
ATOM 1400 O O . VAL A 1 181 ? -11.578 7.729 64.522 1.00 59.12 181 VAL A O 1
ATOM 1403 N N . GLU A 1 182 ? -12.757 5.884 65.026 1.00 67.94 182 GLU A N 1
ATOM 1404 C CA . GLU A 1 182 ? -11.626 4.969 64.829 1.00 67.94 182 GLU A CA 1
ATOM 1405 C C . GLU A 1 182 ? -11.244 4.774 63.346 1.00 67.94 182 GLU A C 1
ATOM 1407 O O . GLU A 1 182 ? -12.062 4.833 62.422 1.00 67.94 182 GLU A O 1
ATOM 1412 N N . ALA A 1 183 ? -9.971 4.448 63.084 1.00 60.06 183 ALA A N 1
ATOM 1413 C CA . ALA A 1 183 ? -9.464 4.190 61.730 1.00 60.06 183 ALA A CA 1
ATOM 1414 C C . ALA A 1 183 ? -10.175 3.013 61.022 1.00 60.06 183 ALA A C 1
ATOM 1416 O O . ALA A 1 183 ? -10.307 3.016 59.792 1.00 60.06 183 ALA A O 1
ATOM 1417 N N . LEU A 1 184 ? -10.667 2.028 61.784 1.00 66.00 184 LEU A N 1
ATOM 1418 C CA . LEU A 1 184 ? -11.457 0.909 61.267 1.00 66.00 184 LEU A CA 1
ATOM 1419 C C . LEU A 1 184 ? -12.831 1.378 60.763 1.00 66.00 184 LEU A C 1
ATOM 1421 O O . LEU A 1 184 ? -13.266 0.955 59.688 1.00 66.00 184 LEU A O 1
ATOM 1425 N N . GLU A 1 185 ? -13.472 2.307 61.475 1.00 63.16 185 GLU A N 1
ATOM 1426 C CA . GLU A 1 185 ? -14.730 2.918 61.047 1.00 63.16 185 GLU A CA 1
ATOM 1427 C C . GLU A 1 185 ? -14.544 3.764 59.785 1.00 63.16 185 GLU A C 1
ATOM 1429 O O . GLU A 1 185 ? -15.365 3.723 58.862 1.00 63.16 185 GLU A O 1
ATOM 1434 N N . VAL A 1 186 ? -13.423 4.489 59.688 1.00 65.31 186 VAL A N 1
ATOM 1435 C CA . VAL A 1 186 ? -13.059 5.236 58.476 1.00 65.31 186 VAL A CA 1
ATOM 1436 C C . VAL A 1 186 ? -12.885 4.284 57.288 1.00 65.31 186 VAL A C 1
ATOM 1438 O O . VAL A 1 186 ? -13.432 4.550 56.211 1.00 65.31 186 VAL A O 1
ATOM 1441 N N . ALA A 1 187 ? -12.190 3.156 57.467 1.00 64.81 187 ALA A N 1
ATOM 1442 C CA . ALA A 1 187 ? -12.002 2.143 56.428 1.00 64.81 187 ALA A CA 1
ATOM 1443 C C . ALA A 1 187 ? -13.327 1.475 56.011 1.00 64.81 187 ALA A C 1
ATOM 1445 O O . ALA A 1 187 ? -13.604 1.361 54.811 1.00 64.81 187 ALA A O 1
ATOM 1446 N N . GLN A 1 188 ? -14.195 1.119 56.966 1.00 69.31 188 GLN A N 1
ATOM 1447 C CA . GLN A 1 188 ? -15.545 0.613 56.687 1.00 69.31 188 GLN A CA 1
ATOM 1448 C C . GLN A 1 188 ? -16.391 1.638 55.924 1.00 69.31 188 GLN A 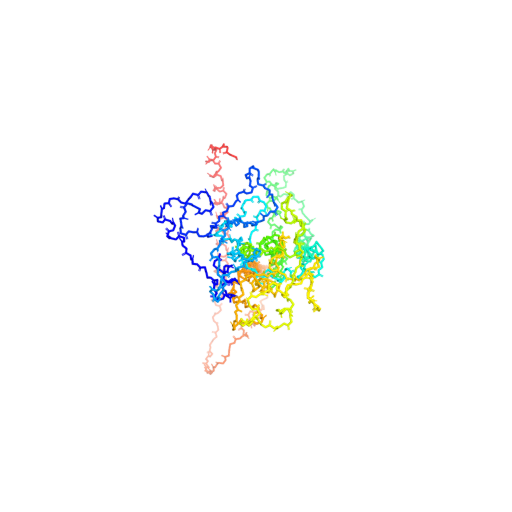C 1
ATOM 1450 O O . GLN A 1 188 ? -17.026 1.284 54.930 1.00 69.31 188 GLN A O 1
ATOM 1455 N N . ARG A 1 189 ? -16.335 2.926 56.283 1.00 67.69 189 ARG A N 1
ATOM 1456 C CA . ARG A 1 189 ? -17.037 3.994 55.549 1.00 67.69 189 ARG A CA 1
ATOM 1457 C C . ARG A 1 189 ? -16.484 4.225 54.146 1.00 67.69 189 ARG A C 1
ATOM 1459 O O . ARG A 1 189 ? -17.228 4.674 53.269 1.00 67.69 189 ARG A O 1
ATOM 1466 N N . ILE A 1 190 ? -15.190 4.002 53.909 1.00 67.44 190 ILE A N 1
ATOM 1467 C CA . ILE A 1 190 ? -14.609 4.057 52.558 1.00 67.44 190 ILE A CA 1
ATOM 1468 C C . ILE A 1 190 ? -15.139 2.882 51.730 1.00 67.44 190 ILE A C 1
ATOM 1470 O O . ILE A 1 190 ? -15.649 3.108 50.631 1.00 67.44 190 ILE A O 1
ATOM 1474 N N . ALA A 1 191 ? -15.107 1.663 52.273 1.00 69.44 191 ALA A N 1
ATOM 1475 C CA . ALA A 1 191 ? -15.634 0.470 51.612 1.00 69.44 191 ALA A CA 1
ATOM 1476 C C . ALA A 1 191 ? -17.138 0.593 51.311 1.00 69.44 191 ALA A C 1
ATOM 1478 O O . ALA A 1 191 ? -17.570 0.326 50.188 1.00 69.44 191 ALA A O 1
ATOM 1479 N N . GLU A 1 192 ? -17.932 1.094 52.261 1.00 71.88 192 GLU A N 1
ATOM 1480 C CA . GLU A 1 192 ? -19.345 1.393 52.043 1.00 71.88 192 GLU A CA 1
ATOM 1481 C C . GLU A 1 192 ? -19.532 2.460 50.965 1.00 71.88 192 GLU A C 1
ATOM 1483 O O . GLU A 1 192 ? -20.329 2.269 50.050 1.00 71.88 192 GLU A O 1
ATOM 1488 N N . ARG A 1 193 ? -18.787 3.573 51.003 1.00 69.62 193 ARG A N 1
ATOM 1489 C CA . ARG A 1 193 ? -18.882 4.615 49.965 1.00 69.62 193 ARG A CA 1
ATOM 1490 C C . ARG A 1 193 ? -18.594 4.065 48.574 1.00 69.62 193 ARG A C 1
ATOM 1492 O O . ARG A 1 193 ? -19.293 4.435 47.632 1.00 69.62 193 ARG A O 1
ATOM 1499 N N . VAL A 1 194 ? -17.600 3.191 48.436 1.00 69.62 194 VAL A N 1
ATOM 1500 C CA . VAL A 1 194 ? -17.292 2.520 47.167 1.00 69.62 194 VAL A CA 1
ATOM 1501 C C . VAL A 1 194 ? -18.443 1.603 46.755 1.00 69.62 194 VAL A C 1
ATOM 1503 O O . VAL A 1 194 ? -18.944 1.734 45.641 1.00 69.62 194 VAL A O 1
ATOM 1506 N N . TYR A 1 195 ? -18.939 0.756 47.659 1.00 76.19 195 TYR A N 1
ATOM 1507 C CA . TYR A 1 195 ? -20.084 -0.121 47.402 1.00 76.19 195 TYR A CA 1
ATOM 1508 C C . TYR A 1 195 ? -21.328 0.655 46.938 1.00 76.19 195 TYR A C 1
ATOM 1510 O O . TYR A 1 195 ? -21.967 0.289 45.949 1.00 76.19 195 TYR A O 1
ATOM 1518 N N . TRP A 1 196 ? -21.642 1.770 47.601 1.00 67.38 196 TRP A N 1
ATOM 1519 C CA . TRP A 1 196 ? -22.785 2.619 47.268 1.00 67.38 196 TRP A CA 1
ATOM 1520 C C . TRP A 1 196 ? -22.608 3.346 45.935 1.00 67.38 196 TRP A C 1
ATOM 1522 O O . TRP A 1 196 ? -23.567 3.441 45.173 1.00 67.38 196 TRP A O 1
ATOM 1532 N N . ARG A 1 197 ? -21.395 3.807 45.604 1.00 71.50 197 ARG A N 1
ATOM 1533 C CA . ARG A 1 197 ? -21.089 4.386 44.283 1.00 71.50 197 ARG A CA 1
ATOM 1534 C C . ARG A 1 197 ? -21.283 3.360 43.170 1.00 71.50 197 ARG A C 1
ATOM 1536 O O . ARG A 1 197 ? -21.924 3.670 42.168 1.00 71.50 197 ARG A O 1
ATOM 1543 N N . THR A 1 198 ? -20.806 2.134 43.374 1.00 71.12 198 THR A N 1
ATOM 1544 C CA . THR A 1 198 ? -21.014 1.027 42.434 1.00 71.12 198 THR A CA 1
ATOM 1545 C C . THR A 1 198 ? -22.498 0.697 42.299 1.00 71.12 198 THR A C 1
ATOM 1547 O O . THR A 1 198 ? -22.997 0.525 41.192 1.00 71.12 198 THR A O 1
ATOM 1550 N N . GLN A 1 199 ? -23.249 0.677 43.402 1.00 73.69 199 GLN A N 1
ATOM 1551 C CA . GLN A 1 199 ? -24.689 0.437 43.359 1.00 73.69 199 GLN A CA 1
ATOM 1552 C C . GLN A 1 199 ? -25.465 1.568 42.663 1.00 73.69 199 GLN A C 1
ATOM 1554 O O . GLN A 1 199 ? -26.429 1.279 41.956 1.00 73.69 199 GLN A O 1
ATOM 1559 N N . ALA A 1 200 ? -25.049 2.825 42.828 1.00 71.19 200 ALA A N 1
ATOM 1560 C CA . ALA A 1 200 ? -25.633 3.964 42.128 1.00 71.19 200 ALA A CA 1
ATOM 1561 C C . ALA A 1 200 ? -25.377 3.875 40.617 1.00 71.19 200 ALA A C 1
ATOM 1563 O O . ALA A 1 200 ? -26.313 4.020 39.835 1.00 71.19 200 ALA A O 1
ATOM 1564 N N . PHE A 1 201 ? -24.145 3.559 40.204 1.00 73.62 201 PHE A N 1
ATOM 1565 C CA . PHE A 1 201 ? -23.812 3.321 38.796 1.00 73.62 201 PHE A CA 1
ATOM 1566 C C . PHE A 1 201 ? -24.678 2.214 38.186 1.00 73.62 201 PHE A C 1
ATOM 1568 O O . PHE A 1 201 ? -25.319 2.418 37.159 1.00 73.62 201 PHE A O 1
ATOM 1575 N N . LEU A 1 202 ? -24.771 1.077 38.875 1.00 76.75 202 LEU A N 1
ATOM 1576 C CA . LEU A 1 202 ? -25.609 -0.053 38.478 1.00 76.75 202 LEU A CA 1
ATOM 1577 C C . LEU A 1 202 ? -27.095 0.334 38.350 1.00 76.75 202 LEU A C 1
ATOM 1579 O O . LEU A 1 202 ? -27.757 -0.082 37.406 1.00 76.75 202 LEU A O 1
ATOM 1583 N N . ALA A 1 203 ? -27.610 1.175 39.250 1.00 72.00 203 ALA A N 1
ATOM 1584 C CA . ALA A 1 203 ? -28.991 1.657 39.198 1.00 72.00 203 ALA A CA 1
ATOM 1585 C C . ALA A 1 203 ? -29.257 2.655 38.056 1.00 72.00 203 ALA A C 1
ATOM 1587 O O . ALA A 1 203 ? -30.374 2.714 37.545 1.00 72.00 203 ALA A O 1
ATOM 1588 N N . ALA A 1 204 ? -28.265 3.452 37.648 1.00 74.88 204 ALA A N 1
ATOM 1589 C CA . ALA A 1 204 ? -28.393 4.274 36.443 1.00 74.88 204 ALA A CA 1
ATOM 1590 C C . ALA A 1 204 ? -28.337 3.433 35.170 1.00 74.88 204 ALA A C 1
ATOM 1592 O O . ALA A 1 204 ? -29.049 3.729 34.210 1.00 74.88 204 ALA A O 1
ATOM 1593 N N . GLN A 1 205 ? -27.553 2.357 35.181 1.00 79.06 205 GLN A N 1
ATOM 1594 C CA . GLN A 1 205 ? -27.494 1.457 34.041 1.00 79.06 205 GLN A CA 1
ATOM 1595 C C . GLN A 1 205 ? -28.798 0.685 33.845 1.00 79.06 205 GLN A C 1
ATOM 1597 O O . GLN A 1 205 ? -29.239 0.585 32.708 1.00 79.06 205 GLN A O 1
ATOM 1602 N N . ALA A 1 206 ? -29.479 0.285 34.924 1.00 77.38 206 ALA A N 1
ATOM 1603 C CA . ALA A 1 206 ? -30.792 -0.371 34.869 1.00 77.38 206 ALA A CA 1
ATOM 1604 C C . ALA A 1 206 ? -31.890 0.464 34.172 1.00 77.38 206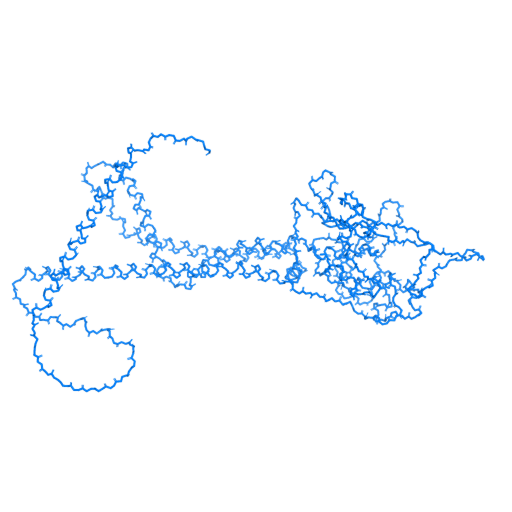 ALA A C 1
ATOM 1606 O O . ALA A 1 206 ? -32.850 -0.087 33.653 1.00 77.38 206 ALA A O 1
ATOM 1607 N N . GLN A 1 207 ? -31.762 1.797 34.131 1.00 80.12 207 GLN A N 1
ATOM 1608 C CA . GLN A 1 207 ? -32.727 2.670 33.438 1.00 80.12 207 GLN A CA 1
ATOM 1609 C C . GLN A 1 207 ? -32.502 2.740 31.922 1.00 80.12 207 GLN A C 1
ATOM 1611 O O . GLN A 1 207 ? -33.318 3.313 31.204 1.00 80.12 207 GLN A O 1
ATOM 1616 N N . SER A 1 208 ? -31.373 2.223 31.443 1.00 84.50 208 SER A N 1
ATOM 1617 C CA . SER A 1 208 ? -30.973 2.286 30.038 1.00 84.50 208 SER A CA 1
ATOM 1618 C C . SER A 1 208 ? -31.442 1.034 29.313 1.00 84.50 208 SER A C 1
ATOM 1620 O O . SER A 1 208 ? -31.509 -0.034 29.911 1.00 84.50 208 SER A O 1
ATOM 1622 N N . SER A 1 209 ? -31.697 1.111 28.009 1.00 89.75 209 SER A N 1
ATOM 1623 C CA . SER A 1 209 ? -31.905 -0.128 27.250 1.00 89.75 209 SER A CA 1
ATOM 1624 C C . SER A 1 209 ? -30.584 -0.900 27.080 1.00 89.75 209 SER A C 1
ATOM 1626 O O . SER A 1 209 ? -29.490 -0.316 27.094 1.00 89.75 209 SER A O 1
ATOM 1628 N N . ILE A 1 210 ? -30.672 -2.221 26.879 1.00 90.19 210 ILE A N 1
ATOM 1629 C CA . ILE A 1 210 ? -29.509 -3.066 26.547 1.00 90.19 210 ILE A CA 1
ATOM 1630 C C . ILE A 1 210 ? -28.818 -2.533 25.285 1.00 90.19 210 ILE A C 1
ATOM 1632 O O . ILE A 1 210 ? -27.597 -2.393 25.269 1.00 90.19 210 ILE A O 1
ATOM 1636 N N . LEU A 1 211 ? -29.602 -2.176 24.260 1.00 90.25 211 LEU A N 1
ATOM 1637 C CA . LEU A 1 211 ? -29.098 -1.678 22.979 1.00 90.25 211 LEU A CA 1
ATOM 1638 C C . LEU A 1 211 ? -28.324 -0.364 23.133 1.00 90.25 211 LEU A C 1
ATOM 1640 O O . LEU A 1 211 ? -27.218 -0.232 22.621 1.00 90.25 211 LEU A O 1
ATOM 1644 N N . GLU A 1 212 ? -28.874 0.594 23.875 1.00 90.12 212 GLU A N 1
ATOM 1645 C CA . GLU A 1 212 ? -28.232 1.883 24.151 1.00 90.12 212 GLU A CA 1
ATOM 1646 C C . GLU A 1 212 ? -26.924 1.717 24.935 1.00 90.12 212 GLU A C 1
ATOM 1648 O O . GLU A 1 212 ? -25.926 2.380 24.642 1.00 90.12 212 GLU A O 1
ATOM 1653 N N . THR A 1 213 ? -26.912 0.801 25.909 1.00 89.25 213 THR A N 1
ATOM 1654 C CA . THR A 1 213 ? -25.714 0.466 26.690 1.00 89.25 213 THR A CA 1
ATOM 1655 C C . THR A 1 213 ? -24.640 -0.142 25.790 1.00 89.25 213 THR A C 1
ATOM 1657 O O . THR A 1 213 ? -23.498 0.318 25.796 1.00 89.25 213 THR A O 1
ATOM 1660 N N . ALA A 1 214 ? -25.020 -1.125 24.970 1.00 91.88 214 ALA A N 1
ATOM 1661 C CA . ALA A 1 214 ? -24.122 -1.791 24.037 1.00 91.88 214 ALA A CA 1
ATOM 1662 C C . ALA A 1 214 ? -23.545 -0.811 23.006 1.00 91.88 214 ALA A C 1
ATOM 1664 O O . ALA A 1 214 ? -22.336 -0.807 22.786 1.00 91.88 214 ALA A O 1
ATOM 1665 N N . LEU A 1 215 ? -24.372 0.063 22.423 1.00 90.38 215 LEU A N 1
ATOM 1666 C CA . LEU A 1 215 ? -23.937 1.061 21.444 1.00 90.38 215 LEU A CA 1
ATOM 1667 C C . LEU A 1 215 ? -22.991 2.098 22.066 1.00 90.38 215 LEU A C 1
ATOM 1669 O O . LEU A 1 215 ? -21.959 2.414 21.479 1.00 90.38 215 LEU A O 1
ATOM 1673 N N . SER A 1 216 ? -23.291 2.571 23.279 1.00 89.25 216 SER A N 1
ATOM 1674 C CA . SER A 1 216 ? -22.431 3.521 24.001 1.00 89.25 216 SER A CA 1
ATOM 1675 C C . SER A 1 216 ? -21.054 2.926 24.308 1.00 89.25 216 SER A C 1
ATOM 1677 O O . SER A 1 216 ? -20.037 3.591 24.125 1.00 89.25 216 SER A O 1
ATOM 1679 N N . TRP A 1 217 ? -21.002 1.665 24.748 1.00 90.69 217 TRP A N 1
ATOM 1680 C CA . TRP A 1 217 ? -19.739 0.961 24.998 1.00 90.69 217 TRP A CA 1
ATOM 1681 C C . TRP A 1 217 ? -18.982 0.664 23.707 1.00 90.69 217 TRP A C 1
ATOM 1683 O O . TRP A 1 217 ? -17.768 0.833 23.649 1.00 90.69 217 TRP A O 1
ATOM 1693 N N . THR A 1 218 ? -19.697 0.319 22.642 1.00 91.00 218 THR A N 1
ATOM 1694 C CA . THR A 1 218 ? -19.105 0.092 21.322 1.00 91.00 218 THR A CA 1
ATOM 1695 C C . THR A 1 218 ? -18.424 1.362 20.798 1.00 91.00 218 THR A C 1
ATOM 1697 O O . THR A 1 218 ? -17.255 1.320 20.420 1.00 91.00 218 THR A O 1
ATOM 1700 N N . LEU A 1 219 ? -19.098 2.516 20.863 1.00 90.88 219 LEU A N 1
ATOM 1701 C CA . LEU A 1 219 ? -18.520 3.817 20.492 1.00 90.88 219 LEU A CA 1
ATOM 1702 C C . LEU A 1 219 ? -17.364 4.249 21.402 1.00 90.88 219 LEU A C 1
ATOM 1704 O O . LEU A 1 219 ? -16.509 5.023 20.981 1.00 90.88 219 LEU A O 1
ATOM 1708 N N . PHE A 1 220 ? -17.316 3.751 22.636 1.00 89.19 220 PHE A N 1
ATOM 1709 C CA . PHE A 1 220 ? -16.192 3.984 23.534 1.00 89.19 220 PHE A CA 1
ATOM 1710 C C . PHE A 1 220 ? -14.959 3.146 23.153 1.00 89.19 220 PHE A C 1
ATOM 1712 O O . PHE A 1 220 ? -13.840 3.657 23.212 1.00 89.19 220 PHE A O 1
ATOM 1719 N N . PHE A 1 221 ? -15.149 1.888 22.737 1.00 88.31 221 PHE A N 1
ATOM 1720 C CA . PHE A 1 221 ? -14.049 0.965 22.435 1.00 88.31 221 PHE A CA 1
ATOM 1721 C C . PHE A 1 221 ? -13.509 1.052 21.002 1.00 88.31 221 PHE A C 1
ATOM 1723 O O . PHE A 1 221 ? -12.313 0.862 20.827 1.00 88.31 221 PHE A O 1
ATOM 1730 N N . ILE A 1 222 ? -14.336 1.331 19.988 1.00 90.38 222 ILE A N 1
ATOM 1731 C CA . ILE A 1 222 ? -13.934 1.304 18.562 1.00 90.38 222 ILE A CA 1
ATOM 1732 C C . ILE A 1 222 ? -12.878 2.352 18.156 1.00 90.38 222 ILE A C 1
ATOM 1734 O O . ILE A 1 222 ? -11.981 1.998 17.388 1.00 90.38 222 ILE A O 1
ATOM 1738 N N . PRO A 1 223 ? -12.948 3.625 18.595 1.00 91.00 223 PRO A N 1
ATOM 1739 C CA . PRO A 1 223 ? -12.133 4.697 18.017 1.00 91.00 223 PRO A CA 1
ATOM 1740 C C . PRO A 1 223 ? -10.622 4.453 18.066 1.00 91.00 223 PRO A C 1
ATOM 1742 O O . PRO A 1 223 ? -9.933 4.682 17.076 1.00 91.00 223 PRO A O 1
ATOM 1745 N N . TRP A 1 224 ? -10.112 3.926 19.180 1.00 89.56 224 TRP A N 1
ATOM 1746 C CA . TRP A 1 224 ? -8.682 3.661 19.354 1.00 89.56 224 TRP A CA 1
ATOM 1747 C C . TRP A 1 224 ? -8.159 2.524 18.457 1.00 89.56 224 TRP A C 1
ATOM 1749 O O . TRP A 1 224 ? -7.244 2.776 17.671 1.00 89.56 224 TRP A O 1
ATOM 1759 N N . PRO A 1 225 ? -8.725 1.299 18.494 1.00 89.81 225 PRO A N 1
ATOM 1760 C CA . PRO A 1 225 ? -8.330 0.226 17.587 1.00 89.81 225 PRO A CA 1
ATOM 1761 C C . PRO A 1 225 ? -8.521 0.579 16.112 1.00 89.81 225 PRO A C 1
ATOM 1763 O O . PRO A 1 225 ? -7.660 0.257 15.298 1.00 89.81 225 PRO A O 1
ATOM 1766 N N . PHE A 1 226 ? -9.615 1.264 15.759 1.00 90.62 226 PHE A N 1
ATOM 1767 C CA . PHE A 1 226 ? -9.838 1.712 14.385 1.00 90.62 226 PHE A CA 1
ATOM 1768 C C . PHE A 1 226 ? -8.738 2.677 13.930 1.00 90.62 226 PHE A C 1
ATOM 1770 O O . PHE A 1 226 ? -8.184 2.513 12.843 1.00 90.62 226 PHE A O 1
ATOM 1777 N N . TYR A 1 227 ? -8.383 3.655 14.769 1.00 90.81 227 TYR A N 1
ATOM 1778 C CA . TYR A 1 227 ? -7.323 4.600 14.443 1.00 90.81 227 TYR A CA 1
ATOM 1779 C C . TYR A 1 227 ? -5.975 3.897 14.244 1.00 90.81 227 TYR A C 1
ATOM 1781 O O . TYR A 1 227 ? -5.361 4.058 13.196 1.00 90.81 227 TYR A O 1
ATOM 1789 N N . VAL A 1 228 ? -5.545 3.077 15.204 1.00 89.62 228 VAL A N 1
ATOM 1790 C CA . VAL A 1 228 ? -4.200 2.477 15.201 1.00 89.62 228 VAL A CA 1
ATOM 1791 C C . VAL A 1 228 ? -4.055 1.372 14.151 1.00 89.62 228 VAL A C 1
ATOM 1793 O O . VAL A 1 228 ? -3.063 1.331 13.430 1.00 89.62 228 VAL A O 1
ATOM 1796 N N . TYR A 1 229 ? -5.028 0.465 14.031 1.00 89.06 229 TYR A N 1
ATOM 1797 C CA . TYR A 1 229 ? -4.859 -0.755 13.225 1.00 89.06 229 TYR A CA 1
ATOM 1798 C C . TYR A 1 229 ? -5.396 -0.663 11.794 1.00 89.06 229 TYR A C 1
ATOM 1800 O O . TYR A 1 229 ? -5.091 -1.536 10.971 1.00 89.06 229 TYR A O 1
ATOM 1808 N N . ILE A 1 230 ? -6.208 0.355 11.501 1.00 90.31 230 ILE A N 1
ATOM 1809 C CA . ILE A 1 230 ? -6.845 0.539 10.192 1.00 90.31 230 ILE A CA 1
ATOM 1810 C C . ILE A 1 230 ? -6.409 1.873 9.594 1.00 90.31 230 ILE A C 1
ATOM 1812 O O . ILE A 1 230 ? -5.719 1.882 8.577 1.00 90.31 230 ILE A O 1
ATOM 1816 N N . PHE A 1 231 ? -6.778 2.987 10.233 1.00 89.81 231 PHE A N 1
ATOM 1817 C CA . PHE A 1 231 ? -6.530 4.315 9.676 1.00 89.81 231 PHE A CA 1
ATOM 1818 C C . PHE A 1 231 ? -5.031 4.606 9.555 1.00 89.81 231 PHE A C 1
ATOM 1820 O O . PHE A 1 231 ? -4.558 4.885 8.461 1.00 89.81 231 PHE A O 1
ATOM 1827 N N . GLN A 1 232 ? -4.276 4.493 10.650 1.00 88.62 232 GLN A N 1
ATOM 1828 C CA . GLN A 1 232 ? -2.849 4.812 10.682 1.00 88.62 232 GLN A CA 1
ATOM 1829 C C . GLN A 1 232 ? -2.051 3.924 9.721 1.00 88.62 232 GLN A C 1
ATOM 1831 O O . GLN A 1 232 ? -1.196 4.424 8.999 1.00 88.62 232 GLN A O 1
ATOM 1836 N N . VAL A 1 233 ? -2.399 2.636 9.632 1.00 89.38 233 VAL A N 1
ATOM 1837 C CA . VAL A 1 233 ? -1.745 1.701 8.709 1.00 89.38 233 VAL A CA 1
ATOM 1838 C C . VAL A 1 233 ? -1.927 2.131 7.252 1.00 89.38 233 VAL A C 1
ATOM 1840 O O . VAL A 1 233 ? -0.940 2.255 6.542 1.00 89.38 233 VAL A O 1
ATOM 1843 N N . CYS A 1 234 ? -3.154 2.400 6.796 1.00 88.31 234 CYS A N 1
ATOM 1844 C CA . CYS A 1 234 ? -3.358 2.845 5.411 1.00 88.31 234 CYS A CA 1
ATOM 1845 C C . CYS A 1 234 ? -2.856 4.277 5.152 1.00 88.31 234 CYS A C 1
ATOM 1847 O O . CYS A 1 234 ? -2.652 4.649 3.999 1.00 88.31 234 CYS A O 1
ATOM 1849 N N . TRP A 1 235 ? -2.711 5.098 6.198 1.00 87.75 235 TRP A N 1
ATOM 1850 C CA . TRP A 1 235 ? -2.361 6.513 6.067 1.00 87.75 235 TRP A CA 1
ATOM 1851 C C . TRP A 1 235 ? -0.854 6.786 6.079 1.00 87.75 235 TRP A C 1
ATOM 1853 O O . TRP A 1 235 ? -0.392 7.687 5.373 1.00 87.75 235 TRP A O 1
ATOM 1863 N N . GLU A 1 236 ? -0.111 6.051 6.908 1.00 85.56 236 GLU A N 1
ATOM 1864 C CA . GLU A 1 236 ? 1.312 6.287 7.184 1.00 85.56 236 GLU A CA 1
ATOM 1865 C C . GLU A 1 236 ? 2.226 5.190 6.629 1.00 85.56 236 GLU A C 1
ATOM 1867 O O . GLU A 1 236 ? 3.387 5.473 6.352 1.00 85.56 236 GLU A O 1
ATOM 1872 N N . CYS A 1 237 ? 1.734 3.961 6.447 1.00 87.31 237 CYS A N 1
ATOM 1873 C CA . CYS A 1 237 ? 2.574 2.854 5.991 1.00 87.31 237 CYS A CA 1
ATOM 1874 C C . CYS A 1 237 ? 2.671 2.767 4.471 1.00 87.31 237 CYS A C 1
ATOM 1876 O O . CYS A 1 237 ? 1.783 3.202 3.738 1.00 87.31 237 CYS A O 1
ATOM 1878 N N . TYR A 1 238 ? 3.745 2.133 4.008 1.00 87.38 238 TYR A N 1
ATOM 1879 C CA . TYR A 1 238 ? 4.011 1.896 2.597 1.00 87.38 238 TYR A CA 1
ATOM 1880 C C . TYR A 1 238 ? 3.259 0.667 2.090 1.00 87.38 238 TYR A C 1
ATOM 1882 O O . TYR A 1 238 ? 3.140 -0.348 2.784 1.00 87.38 238 TYR A O 1
ATOM 1890 N N . ASP A 1 239 ? 2.780 0.749 0.852 1.00 89.12 239 ASP A N 1
ATOM 1891 C CA . ASP A 1 239 ? 2.238 -0.406 0.148 1.00 89.12 239 ASP A CA 1
ATOM 1892 C C . ASP A 1 239 ? 3.384 -1.330 -0.252 1.00 89.12 239 ASP A C 1
ATOM 1894 O O . ASP A 1 239 ? 4.191 -0.978 -1.110 1.00 89.12 239 ASP A O 1
ATOM 1898 N N . PHE A 1 240 ? 3.470 -2.510 0.354 1.00 89.44 240 PHE A N 1
ATOM 1899 C CA . PHE A 1 240 ? 4.546 -3.439 0.030 1.00 89.44 240 PHE A CA 1
ATOM 1900 C C . PHE A 1 240 ? 4.433 -3.983 -1.398 1.00 89.44 240 PHE A C 1
ATOM 1902 O O . PHE A 1 240 ? 5.445 -4.187 -2.063 1.00 89.44 240 PHE A O 1
ATOM 1909 N N . GLU A 1 241 ? 3.215 -4.238 -1.882 1.00 90.12 241 GLU A N 1
ATOM 1910 C CA . GLU A 1 241 ? 3.014 -4.812 -3.210 1.00 90.12 241 GLU A CA 1
ATOM 1911 C C . GLU A 1 241 ? 3.275 -3.780 -4.306 1.00 90.12 241 GLU A C 1
ATOM 1913 O O . GLU A 1 241 ? 3.964 -4.099 -5.275 1.00 90.12 241 GLU A O 1
ATOM 1918 N N . ALA A 1 242 ? 2.783 -2.549 -4.136 1.00 89.69 242 ALA A N 1
ATOM 1919 C CA . ALA A 1 242 ? 3.046 -1.472 -5.090 1.00 89.69 242 ALA A CA 1
ATOM 1920 C C . ALA A 1 242 ? 4.523 -1.050 -5.061 1.00 89.69 242 ALA A C 1
ATOM 1922 O O . ALA A 1 242 ? 5.112 -0.852 -6.120 1.00 89.69 242 ALA A O 1
ATOM 1923 N N . ALA A 1 243 ? 5.147 -0.999 -3.873 1.00 90.44 243 ALA A N 1
ATOM 1924 C CA . ALA A 1 243 ? 6.588 -0.776 -3.737 1.00 90.44 243 ALA A CA 1
ATOM 1925 C C . ALA A 1 243 ? 7.399 -1.818 -4.494 1.00 90.44 243 ALA A C 1
ATOM 1927 O O . ALA A 1 243 ? 8.215 -1.480 -5.343 1.00 90.44 243 ALA A O 1
ATOM 1928 N N . ALA A 1 244 ? 7.117 -3.096 -4.249 1.00 91.94 244 ALA A N 1
ATOM 1929 C CA . ALA A 1 244 ? 7.780 -4.175 -4.959 1.00 91.94 244 ALA A CA 1
ATOM 1930 C C . ALA A 1 244 ? 7.592 -4.070 -6.480 1.00 91.94 244 ALA A C 1
ATOM 1932 O O . ALA A 1 244 ? 8.556 -4.247 -7.219 1.00 91.94 244 ALA A O 1
ATOM 1933 N N . ALA A 1 245 ? 6.374 -3.780 -6.948 1.00 92.88 245 ALA A N 1
ATOM 1934 C CA . ALA A 1 245 ? 6.084 -3.678 -8.375 1.00 92.88 245 ALA A CA 1
ATOM 1935 C C . ALA A 1 245 ? 6.857 -2.521 -9.028 1.00 92.88 245 ALA A C 1
ATOM 1937 O O . ALA A 1 245 ? 7.458 -2.720 -10.079 1.00 92.88 245 ALA A O 1
ATOM 1938 N N . HIS A 1 246 ? 6.919 -1.359 -8.382 1.00 92.69 246 HIS A N 1
ATOM 1939 C CA . HIS A 1 246 ? 7.719 -0.222 -8.838 1.00 92.69 246 HIS A CA 1
ATOM 1940 C C . HIS A 1 246 ? 9.214 -0.557 -8.928 1.00 92.69 246 HIS A C 1
ATOM 1942 O O . HIS A 1 246 ? 9.835 -0.337 -9.964 1.00 92.69 246 HIS A O 1
ATOM 1948 N N . GLU A 1 247 ? 9.799 -1.161 -7.887 1.00 91.25 247 GLU A N 1
ATOM 1949 C CA . GLU A 1 247 ? 11.225 -1.518 -7.907 1.00 91.25 247 GLU A CA 1
ATOM 1950 C C . GLU A 1 247 ? 11.556 -2.534 -9.012 1.00 91.25 247 GLU A C 1
ATOM 1952 O O . GLU A 1 247 ? 12.626 -2.490 -9.620 1.00 91.25 247 GLU A O 1
ATOM 1957 N N . ILE A 1 248 ? 10.628 -3.440 -9.331 1.00 93.44 248 ILE A N 1
ATOM 1958 C CA . ILE A 1 248 ? 10.786 -4.351 -10.472 1.00 93.44 248 ILE A CA 1
ATOM 1959 C C . ILE A 1 248 ? 10.806 -3.568 -11.796 1.00 93.44 248 ILE A C 1
ATOM 1961 O O . ILE A 1 248 ? 11.585 -3.914 -12.682 1.00 93.44 248 ILE A O 1
ATOM 1965 N N . GLY A 1 249 ? 10.035 -2.484 -11.920 1.00 92.81 249 GLY A N 1
ATOM 1966 C CA . GLY A 1 249 ? 10.080 -1.591 -13.083 1.00 92.81 249 GLY A CA 1
ATOM 1967 C C . GLY A 1 249 ? 11.462 -0.979 -13.314 1.00 92.81 249 GLY A C 1
ATOM 1968 O O . GLY A 1 249 ? 11.952 -0.966 -14.443 1.00 92.81 249 GLY A O 1
ATOM 1969 N N . HIS A 1 250 ? 12.160 -0.588 -12.245 1.00 90.88 250 HIS A N 1
ATOM 1970 C CA . HIS A 1 250 ? 13.555 -0.147 -12.336 1.00 90.88 250 HIS A CA 1
ATOM 1971 C C . HIS A 1 250 ? 14.504 -1.248 -12.816 1.00 90.88 250 HIS A C 1
ATOM 1973 O O . HIS A 1 250 ? 15.417 -0.981 -13.599 1.00 90.88 250 HIS A O 1
ATOM 1979 N N . LEU A 1 251 ? 14.291 -2.502 -12.403 1.00 90.75 251 LEU A N 1
ATOM 1980 C CA . LEU A 1 251 ? 15.069 -3.632 -12.925 1.00 90.75 251 LEU A CA 1
ATOM 1981 C C . LEU A 1 251 ? 14.800 -3.891 -14.416 1.00 90.75 251 LEU A C 1
ATOM 1983 O O . LEU A 1 251 ? 15.700 -4.338 -15.127 1.00 90.75 251 LEU A O 1
ATOM 1987 N N . LEU A 1 252 ? 13.605 -3.550 -14.903 1.00 91.38 252 LEU A N 1
ATOM 1988 C CA . LEU A 1 252 ? 13.247 -3.556 -16.326 1.00 91.38 252 LEU A CA 1
ATOM 1989 C C . LEU A 1 252 ? 13.732 -2.301 -17.081 1.00 91.38 252 LEU A C 1
ATOM 1991 O O . LEU A 1 252 ? 13.533 -2.193 -18.287 1.00 91.38 252 LEU A O 1
ATOM 1995 N N . GLY A 1 253 ? 14.402 -1.365 -16.404 1.00 87.81 253 GLY A N 1
ATOM 1996 C CA . GLY A 1 253 ? 14.985 -0.172 -17.020 1.00 87.81 253 GLY A CA 1
ATOM 1997 C C . GLY A 1 253 ? 14.033 1.017 -17.154 1.00 87.81 253 GLY A C 1
ATOM 1998 O O . GLY A 1 253 ? 14.347 1.949 -17.890 1.00 87.81 253 GLY A O 1
ATOM 1999 N N . ILE A 1 254 ? 12.895 1.007 -16.456 1.00 88.75 254 ILE A N 1
ATOM 2000 C CA . ILE A 1 254 ? 11.962 2.137 -16.424 1.00 88.75 254 ILE A CA 1
ATOM 2001 C C . ILE A 1 254 ? 12.385 3.103 -15.308 1.00 88.75 254 ILE A C 1
ATOM 2003 O O . ILE A 1 254 ? 12.660 2.684 -14.182 1.00 88.75 254 ILE A O 1
ATOM 2007 N N . SER A 1 255 ? 12.473 4.392 -15.628 1.00 86.31 255 SER A N 1
ATOM 2008 C CA . SER A 1 255 ? 12.807 5.475 -14.693 1.00 86.31 255 SER A CA 1
ATOM 2009 C C . SER A 1 255 ? 11.552 6.160 -14.154 1.00 86.31 255 SER A C 1
ATOM 2011 O O . SER A 1 255 ? 10.451 5.915 -14.652 1.00 86.31 255 SER A O 1
ATOM 2013 N N . HIS A 1 256 ? 11.700 7.044 -13.166 1.00 88.38 256 HIS A N 1
ATOM 2014 C CA . HIS A 1 256 ? 10.571 7.853 -12.716 1.00 88.38 256 HIS A CA 1
ATOM 2015 C C . HIS A 1 256 ? 10.175 8.887 -13.785 1.00 88.38 256 HIS A C 1
ATOM 2017 O O . HIS A 1 256 ? 11.045 9.568 -14.342 1.00 88.38 256 HIS A O 1
ATOM 2023 N N . PRO A 1 257 ? 8.874 9.074 -14.067 1.00 86.38 257 PRO A N 1
ATOM 2024 C CA . PRO A 1 257 ? 8.420 10.101 -14.999 1.00 86.38 257 PRO A CA 1
ATOM 2025 C C . PRO A 1 257 ? 8.543 11.519 -14.412 1.00 86.38 257 PRO A C 1
ATOM 2027 O O . PRO A 1 257 ? 8.684 12.486 -15.159 1.00 86.38 257 PRO A O 1
ATOM 2030 N N . ASP A 1 258 ? 8.512 11.670 -13.084 1.00 85.12 258 ASP A N 1
ATOM 2031 C CA . ASP A 1 258 ? 8.462 12.953 -12.369 1.00 85.12 258 ASP A CA 1
ATOM 2032 C C . ASP A 1 258 ? 9.828 13.496 -11.924 1.00 85.12 258 ASP A C 1
ATOM 2034 O O . ASP A 1 258 ? 9.949 14.688 -11.629 1.00 85.12 258 ASP A O 1
ATOM 2038 N N . THR A 1 259 ? 10.877 12.669 -11.922 1.00 79.19 259 THR A N 1
ATOM 2039 C CA . THR A 1 259 ? 12.211 13.057 -11.424 1.00 79.19 259 THR A CA 1
ATOM 2040 C C . THR A 1 259 ? 13.328 12.932 -12.466 1.00 79.19 259 THR A C 1
ATOM 2042 O O . THR A 1 259 ? 14.501 13.121 -12.131 1.00 79.19 259 THR A O 1
ATOM 2045 N N . GLY A 1 260 ? 13.003 12.749 -13.752 1.00 66.81 260 GLY A N 1
ATOM 2046 C CA . GLY A 1 260 ? 13.987 12.516 -14.826 1.00 66.81 260 GLY A CA 1
ATOM 2047 C C . GLY A 1 260 ? 15.106 13.569 -14.966 1.00 66.81 260 GLY A C 1
ATOM 2048 O O . GLY A 1 260 ? 16.190 13.273 -15.472 1.00 66.81 260 GLY A O 1
ATOM 2049 N N . THR A 1 261 ? 14.913 14.793 -14.453 1.00 64.06 261 THR A N 1
ATOM 2050 C CA . THR A 1 261 ? 15.954 15.846 -14.439 1.00 64.06 261 THR A CA 1
ATOM 2051 C C . THR A 1 261 ? 16.908 15.789 -13.235 1.00 64.06 261 THR A C 1
ATOM 2053 O O . THR A 1 261 ? 17.918 16.505 -13.220 1.00 64.06 261 THR A O 1
ATOM 2056 N N . THR A 1 262 ? 16.599 14.960 -12.236 1.00 67.31 262 THR A N 1
ATOM 2057 C CA . THR A 1 262 ? 17.285 14.856 -10.936 1.00 67.31 262 THR A CA 1
ATOM 2058 C C . THR A 1 262 ? 17.805 13.455 -10.607 1.00 67.31 262 THR A C 1
ATOM 2060 O O . THR A 1 262 ? 18.651 13.341 -9.726 1.00 67.31 262 THR A O 1
ATOM 2063 N N . GLU A 1 263 ? 17.371 12.407 -11.314 1.00 65.69 263 GLU A N 1
ATOM 2064 C CA . GLU A 1 263 ? 17.831 11.020 -11.093 1.00 65.69 263 GLU A CA 1
ATOM 2065 C C . GLU A 1 263 ? 19.260 10.741 -11.585 1.00 65.69 263 GLU A C 1
ATOM 2067 O O . GLU A 1 263 ? 19.886 9.755 -11.192 1.00 65.69 263 GLU A O 1
ATOM 2072 N N . LEU A 1 264 ? 19.807 11.593 -12.455 1.00 62.88 264 LEU A N 1
ATOM 2073 C CA . LEU A 1 264 ? 21.133 11.375 -13.027 1.00 62.88 264 LEU A CA 1
ATOM 2074 C C . LEU A 1 264 ? 22.244 11.740 -12.038 1.00 62.88 264 LEU A C 1
ATOM 2076 O O . LEU A 1 264 ? 22.285 12.840 -11.481 1.00 62.88 264 LEU A O 1
ATOM 2080 N N . GLN A 1 265 ? 23.210 10.832 -11.886 1.00 59.69 265 GLN A N 1
ATOM 2081 C CA . GLN A 1 265 ? 24.417 11.075 -11.101 1.00 59.69 265 GLN A CA 1
ATOM 2082 C C . GLN A 1 265 ? 25.190 12.291 -11.647 1.00 59.69 265 GLN A C 1
ATOM 2084 O O . GLN A 1 265 ? 25.315 12.489 -12.859 1.00 59.69 265 GLN A O 1
ATOM 2089 N N . SER A 1 266 ? 25.745 13.100 -10.738 1.00 52.41 266 SER A N 1
ATOM 2090 C CA . SER A 1 266 ? 26.574 14.261 -11.085 1.00 52.41 266 SER A CA 1
ATOM 2091 C C . SER A 1 266 ? 27.704 13.871 -12.048 1.00 52.41 266 SER A C 1
ATOM 2093 O O . SER A 1 266 ? 28.490 12.973 -11.748 1.00 52.41 266 SER A O 1
ATOM 2095 N N . GLY A 1 267 ? 27.776 14.540 -13.204 1.00 56.12 267 GLY A N 1
ATOM 2096 C CA . GLY A 1 267 ? 28.769 14.278 -14.254 1.00 56.12 267 GLY A CA 1
ATOM 2097 C C . GLY A 1 267 ? 28.230 13.583 -15.510 1.00 56.12 267 GLY A C 1
ATOM 2098 O O . GLY A 1 267 ? 28.931 13.575 -16.517 1.00 56.12 267 GLY A O 1
ATOM 2099 N N . TYR A 1 268 ? 26.994 13.071 -15.498 1.00 56.03 268 TYR A N 1
ATOM 2100 C CA . TYR A 1 268 ? 26.292 12.629 -16.711 1.00 56.03 268 TYR A CA 1
ATOM 2101 C C . TYR A 1 268 ? 25.452 13.767 -17.303 1.00 56.03 268 TYR A C 1
ATOM 2103 O O . TYR A 1 268 ? 24.978 14.649 -16.582 1.00 56.03 268 TYR A O 1
ATOM 2111 N N . TRP A 1 269 ? 25.300 13.803 -18.631 1.00 55.59 269 TRP A N 1
ATOM 2112 C CA . TRP A 1 269 ? 24.579 14.897 -19.290 1.00 55.59 269 TRP A CA 1
ATOM 2113 C C . TRP A 1 269 ? 23.101 14.805 -18.918 1.00 55.59 269 TRP A C 1
ATOM 2115 O O . TRP A 1 269 ? 22.496 13.750 -19.103 1.00 55.59 269 TRP A O 1
ATOM 2125 N N . ARG A 1 270 ? 22.523 15.904 -18.406 1.00 53.59 270 ARG A N 1
ATOM 2126 C CA . ARG A 1 270 ? 21.083 16.015 -18.122 1.00 53.59 270 ARG A CA 1
ATOM 2127 C C . ARG A 1 270 ? 20.313 15.800 -19.422 1.00 53.59 270 ARG A C 1
ATOM 2129 O O . ARG A 1 270 ? 20.220 16.711 -20.237 1.00 53.59 270 ARG A O 1
ATOM 2136 N N . THR A 1 271 ? 19.842 14.579 -19.631 1.00 54.31 271 THR A N 1
ATOM 2137 C CA . THR A 1 271 ? 19.246 14.141 -20.902 1.00 54.31 271 THR A CA 1
ATOM 2138 C C . THR A 1 271 ? 17.900 13.449 -20.716 1.00 54.31 271 THR A C 1
ATOM 2140 O O . THR A 1 271 ? 17.213 13.223 -21.703 1.00 54.31 271 THR A O 1
ATOM 2143 N N . GLY A 1 272 ? 17.483 13.168 -19.477 1.00 62.12 272 GLY A N 1
ATOM 2144 C CA . GLY A 1 272 ? 16.153 12.640 -19.187 1.00 62.12 272 GLY A CA 1
ATOM 2145 C C . GLY A 1 272 ? 15.112 13.756 -19.142 1.00 62.12 272 GLY A C 1
ATOM 2146 O O . GLY A 1 272 ? 15.152 14.605 -18.251 1.00 62.12 272 GLY A O 1
ATOM 2147 N N . GLN A 1 273 ? 14.191 13.757 -20.101 1.00 73.44 273 GLN A N 1
ATOM 2148 C CA . GLN A 1 273 ? 12.912 14.462 -20.012 1.00 73.44 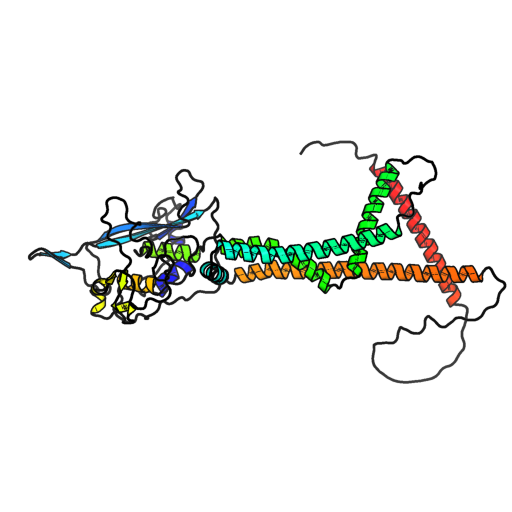273 GLN A CA 1
ATOM 2149 C C . GLN A 1 273 ? 11.807 13.419 -19.898 1.00 73.44 273 GLN A C 1
ATOM 2151 O O . GLN A 1 273 ? 11.926 12.330 -20.470 1.00 73.44 273 GLN A O 1
ATOM 2156 N N . ASN A 1 274 ? 10.720 13.762 -19.205 1.00 84.69 274 ASN A N 1
ATOM 2157 C CA . ASN A 1 274 ? 9.513 12.950 -19.294 1.00 84.69 274 ASN A CA 1
ATOM 2158 C C . ASN A 1 274 ? 9.110 12.828 -20.771 1.00 84.69 274 ASN A C 1
ATOM 2160 O O . ASN A 1 274 ? 9.182 13.814 -21.508 1.00 84.69 274 ASN A O 1
ATOM 2164 N N . SER A 1 275 ? 8.757 11.625 -21.208 1.00 88.19 275 SER A N 1
ATOM 2165 C CA . SER A 1 275 ? 8.551 11.305 -22.619 1.00 88.19 275 SER A CA 1
ATOM 2166 C C . SER A 1 275 ? 7.415 10.305 -22.773 1.00 88.19 275 SER A C 1
ATOM 2168 O O . SER A 1 275 ? 7.164 9.501 -21.882 1.00 88.19 275 SER A O 1
ATOM 2170 N N . TYR A 1 276 ? 6.761 10.319 -23.930 1.00 91.38 276 TYR A N 1
ATOM 2171 C CA . TYR A 1 276 ? 5.659 9.416 -24.250 1.00 91.38 276 TYR A CA 1
ATOM 2172 C C . TYR A 1 276 ? 5.778 8.894 -25.682 1.00 91.38 276 TYR A C 1
ATOM 2174 O O . TYR A 1 276 ? 6.426 9.500 -26.538 1.00 91.38 276 TYR A O 1
ATOM 2182 N N . SER A 1 277 ? 5.112 7.776 -25.969 1.00 92.31 277 SER A N 1
ATOM 2183 C CA . SER A 1 277 ? 5.005 7.254 -27.332 1.00 92.31 277 SER A CA 1
ATOM 2184 C C . SER A 1 277 ? 3.805 7.870 -28.048 1.00 92.31 277 SER A C 1
ATOM 2186 O O . SER A 1 277 ? 2.654 7.617 -27.695 1.00 92.31 277 SER A O 1
ATOM 2188 N N . THR A 1 278 ? 4.048 8.653 -29.096 1.00 93.38 278 THR A N 1
ATOM 2189 C CA . THR A 1 278 ? 3.002 9.245 -29.954 1.00 93.38 278 THR A CA 1
ATOM 2190 C C . THR A 1 278 ? 2.143 8.184 -30.642 1.00 93.38 278 THR A C 1
ATOM 2192 O O . THR A 1 278 ? 0.947 8.387 -30.840 1.00 93.38 278 THR A O 1
ATOM 2195 N N . LEU A 1 279 ? 2.729 7.026 -30.961 1.00 92.31 279 LEU A N 1
ATOM 2196 C CA . LEU A 1 279 ? 2.017 5.901 -31.557 1.00 92.31 279 LEU A CA 1
ATOM 2197 C C . LEU A 1 279 ? 1.074 5.261 -30.535 1.00 92.31 279 LEU A C 1
ATOM 2199 O O . LEU A 1 279 ? -0.131 5.190 -30.777 1.00 92.31 279 LEU A O 1
ATOM 2203 N N . LEU A 1 280 ? 1.603 4.834 -29.386 1.00 91.88 280 LEU A N 1
ATOM 2204 C CA . LEU A 1 280 ? 0.818 4.092 -28.399 1.00 91.88 280 LEU A CA 1
ATOM 2205 C C . LEU A 1 280 ? -0.233 4.975 -27.718 1.00 91.88 280 LEU A C 1
ATOM 2207 O O . LEU A 1 280 ? -1.375 4.548 -27.564 1.00 91.88 280 LEU A O 1
ATOM 2211 N N . SER A 1 281 ? 0.110 6.227 -27.400 1.00 91.25 281 SER A N 1
ATOM 2212 C CA . SER A 1 281 ? -0.830 7.186 -26.800 1.00 91.25 281 SER A CA 1
ATOM 2213 C C . SER A 1 281 ? -1.989 7.556 -27.733 1.00 91.25 281 SER A C 1
ATOM 2215 O O . SER A 1 281 ? -3.064 7.920 -27.262 1.00 91.25 281 SER A O 1
ATOM 2217 N N . SER A 1 282 ? -1.818 7.406 -29.054 1.00 89.81 282 SER A N 1
ATOM 2218 C CA . SER A 1 282 ? -2.909 7.544 -30.031 1.00 89.81 282 SER A CA 1
ATOM 2219 C C . SER A 1 282 ? -3.862 6.339 -30.074 1.00 89.81 282 SER A C 1
ATOM 2221 O O . SER A 1 282 ? -4.818 6.340 -30.849 1.00 89.81 282 SER A O 1
ATOM 2223 N N . GLY A 1 283 ? -3.597 5.292 -29.284 1.00 87.12 283 GLY A N 1
ATOM 2224 C CA . GLY A 1 283 ? -4.318 4.022 -29.335 1.00 87.12 283 GLY A CA 1
ATOM 2225 C C . GLY A 1 283 ? -3.875 3.113 -30.482 1.00 87.12 283 GLY A C 1
ATOM 2226 O O . GLY A 1 283 ? -4.512 2.092 -30.730 1.00 87.12 283 GLY A O 1
ATOM 2227 N N . SER A 1 284 ? -2.791 3.439 -31.190 1.00 88.94 284 SER A N 1
ATOM 2228 C CA . SER A 1 284 ? -2.282 2.601 -32.278 1.00 88.94 284 SER A CA 1
ATOM 2229 C C . SER A 1 284 ? -1.337 1.530 -31.722 1.00 88.94 284 SER A C 1
ATOM 2231 O O . SER A 1 284 ? -0.363 1.878 -31.053 1.00 88.94 284 SER A O 1
ATOM 2233 N N . PRO A 1 285 ? -1.569 0.232 -31.989 1.00 87.31 285 PRO A N 1
ATOM 2234 C CA . PRO A 1 285 ? -0.681 -0.816 -31.514 1.00 87.31 285 PRO A CA 1
ATOM 2235 C C . PRO A 1 285 ? 0.597 -0.836 -32.362 1.00 87.31 285 PRO A C 1
ATOM 2237 O O . PRO A 1 285 ? 0.605 -0.418 -33.527 1.00 87.31 285 PRO A O 1
ATOM 2240 N N . MET A 1 286 ? 1.687 -1.357 -31.800 1.00 87.56 286 MET A N 1
ATOM 2241 C CA . MET A 1 286 ? 2.865 -1.655 -32.610 1.00 87.56 286 MET A CA 1
ATOM 2242 C C . MET A 1 286 ? 2.556 -2.766 -33.620 1.00 87.56 286 MET A C 1
ATOM 2244 O O . MET A 1 286 ? 1.783 -3.683 -33.351 1.00 87.56 286 MET A O 1
ATOM 2248 N N . ASN A 1 287 ? 3.165 -2.664 -34.798 1.00 86.19 287 ASN A N 1
ATOM 2249 C CA . ASN A 1 287 ? 3.053 -3.638 -35.877 1.00 86.19 287 ASN A CA 1
ATOM 2250 C C . ASN A 1 287 ? 4.450 -4.078 -36.341 1.00 86.19 287 ASN A C 1
ATOM 2252 O O . ASN A 1 287 ? 5.461 -3.563 -35.863 1.00 86.19 287 ASN A O 1
ATOM 2256 N N . ALA A 1 288 ? 4.5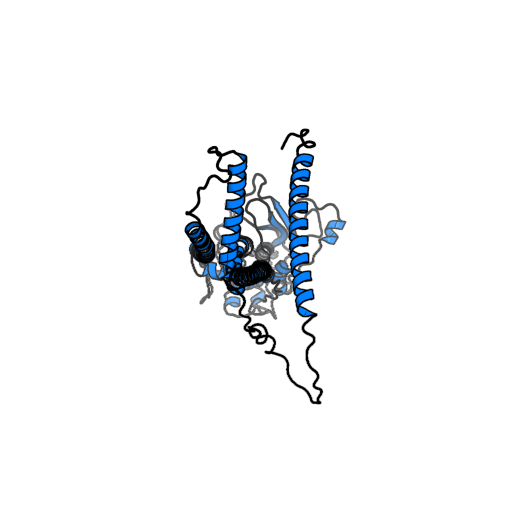06 -4.981 -37.323 1.00 83.56 288 ALA A N 1
ATOM 2257 C CA . ALA A 1 288 ? 5.748 -5.530 -37.874 1.00 83.56 288 ALA A CA 1
ATOM 2258 C C . ALA A 1 288 ? 6.785 -4.487 -38.339 1.00 83.56 288 ALA A C 1
ATOM 2260 O O . ALA A 1 288 ? 7.972 -4.798 -38.397 1.00 83.56 288 ALA A O 1
ATOM 2261 N N . THR A 1 289 ? 6.356 -3.271 -38.685 1.00 83.75 289 THR A N 1
ATOM 2262 C CA . THR A 1 289 ? 7.245 -2.174 -39.094 1.00 83.75 289 THR A CA 1
ATOM 2263 C C . THR A 1 289 ? 7.557 -1.209 -37.957 1.00 83.75 289 THR A C 1
ATOM 2265 O O . THR A 1 289 ? 8.721 -0.877 -37.751 1.00 83.75 289 THR A O 1
ATOM 2268 N N . THR A 1 290 ? 6.554 -0.775 -37.192 1.00 86.12 290 THR A N 1
ATOM 2269 C CA . THR A 1 290 ? 6.747 0.232 -36.138 1.00 86.12 290 THR A CA 1
ATOM 2270 C C . THR A 1 290 ? 7.504 -0.321 -34.931 1.00 86.12 290 THR A C 1
ATOM 2272 O O . THR A 1 290 ? 8.243 0.418 -34.287 1.00 86.12 290 THR A O 1
ATOM 2275 N N . CYS A 1 291 ? 7.421 -1.632 -34.675 1.00 83.75 291 CYS A N 1
ATOM 2276 C CA . CYS A 1 291 ? 8.172 -2.290 -33.603 1.00 83.75 291 CYS A CA 1
ATOM 2277 C C . CYS A 1 291 ? 9.693 -2.338 -33.840 1.00 83.75 291 CYS A C 1
ATOM 2279 O O . CYS A 1 291 ? 10.449 -2.606 -32.909 1.00 83.75 291 CYS A O 1
ATOM 2281 N N . LEU A 1 292 ? 10.160 -2.103 -35.075 1.00 82.19 292 LEU A N 1
ATOM 2282 C CA . LEU A 1 292 ? 11.592 -2.119 -35.413 1.00 82.19 292 LEU A CA 1
ATOM 2283 C C . LEU A 1 292 ? 12.304 -0.832 -35.001 1.00 82.19 292 LEU A C 1
ATOM 2285 O O . LEU A 1 292 ? 13.520 -0.829 -34.811 1.00 82.19 292 LEU A O 1
ATOM 2289 N N . ALA A 1 293 ? 11.542 0.250 -34.872 1.00 81.88 293 ALA A N 1
ATOM 2290 C CA . ALA A 1 293 ? 12.033 1.568 -34.511 1.00 81.88 293 ALA A CA 1
ATOM 2291 C C . ALA A 1 293 ? 11.055 2.242 -33.530 1.00 81.88 293 ALA A C 1
ATOM 2293 O O . ALA A 1 293 ? 10.490 3.289 -33.840 1.00 81.88 293 ALA A O 1
ATOM 2294 N N . PRO A 1 294 ? 10.833 1.662 -32.332 1.00 85.00 294 PRO A N 1
ATOM 2295 C CA . PRO A 1 294 ? 9.856 2.194 -31.376 1.00 85.00 294 PRO A CA 1
ATOM 2296 C C . PRO A 1 294 ? 10.212 3.617 -30.918 1.00 85.00 294 PRO A C 1
ATOM 2298 O O . PRO A 1 294 ? 9.328 4.427 -30.651 1.00 85.00 294 PRO A O 1
ATOM 2301 N N . TRP A 1 295 ? 11.508 3.940 -30.901 1.00 86.19 295 TRP A N 1
ATOM 2302 C CA . TRP A 1 295 ? 12.044 5.245 -30.518 1.00 86.19 295 TRP A CA 1
ATOM 2303 C C . TRP A 1 295 ? 11.713 6.374 -31.500 1.00 86.19 295 TRP A C 1
ATOM 2305 O O . TRP A 1 295 ? 11.688 7.525 -31.078 1.00 86.19 295 TRP A O 1
ATOM 2315 N N . ASP A 1 296 ? 11.396 6.073 -32.766 1.00 88.94 296 ASP A N 1
ATOM 2316 C CA . ASP A 1 296 ? 10.995 7.094 -33.752 1.00 88.94 296 ASP A CA 1
ATOM 2317 C C . ASP A 1 296 ? 9.650 7.746 -33.389 1.00 88.94 296 ASP A C 1
ATOM 2319 O O . ASP A 1 296 ? 9.314 8.822 -33.882 1.00 88.94 296 ASP A O 1
ATOM 2323 N N . TYR A 1 297 ? 8.882 7.096 -32.511 1.00 90.88 297 TYR A N 1
ATOM 2324 C CA . TYR A 1 297 ? 7.584 7.560 -32.035 1.00 90.88 297 TYR A CA 1
ATOM 2325 C C . TYR A 1 297 ? 7.647 8.208 -30.652 1.00 90.88 297 TYR A C 1
ATOM 2327 O O . TYR A 1 297 ? 6.605 8.628 -30.150 1.00 90.88 297 TYR A O 1
ATOM 2335 N N . VAL A 1 298 ? 8.821 8.294 -30.026 1.00 90.75 298 VAL A N 1
ATOM 2336 C CA . VAL A 1 298 ? 8.973 8.897 -28.698 1.00 90.75 298 VAL A CA 1
ATOM 2337 C C . VAL A 1 298 ? 9.080 10.412 -28.830 1.00 90.75 298 VAL A C 1
ATOM 2339 O O . VAL A 1 298 ? 9.904 10.926 -29.585 1.00 90.75 298 VAL A O 1
ATOM 2342 N N . ALA A 1 299 ? 8.242 11.127 -28.086 1.00 89.75 299 ALA A N 1
ATOM 2343 C CA . ALA A 1 299 ? 8.240 12.579 -28.014 1.00 89.75 299 ALA A CA 1
ATOM 2344 C C . ALA A 1 299 ? 8.354 13.046 -26.560 1.00 89.75 299 ALA A C 1
ATOM 2346 O O . ALA A 1 299 ? 7.908 12.369 -25.635 1.00 89.75 299 ALA A O 1
ATOM 2347 N N . GLU A 1 300 ? 8.940 14.225 -26.371 1.00 87.69 300 GLU A N 1
ATOM 2348 C CA . GLU A 1 300 ? 9.076 14.846 -25.055 1.00 87.69 300 GLU A CA 1
ATOM 2349 C C . GLU A 1 300 ? 7.724 15.363 -24.534 1.00 87.69 300 GLU A C 1
ATOM 2351 O O . GLU A 1 300 ? 6.891 15.880 -25.286 1.00 87.69 300 GLU A O 1
ATOM 2356 N N . GLY A 1 301 ? 7.538 15.283 -23.218 1.00 86.50 301 GLY A N 1
ATOM 2357 C CA . GLY A 1 301 ? 6.401 15.839 -22.496 1.00 86.50 301 GLY A CA 1
ATOM 2358 C C . GLY A 1 301 ? 5.243 14.861 -22.318 1.00 86.50 301 GLY A C 1
ATOM 2359 O O . GLY A 1 301 ? 5.437 13.687 -22.018 1.00 86.50 301 GLY A O 1
ATOM 2360 N N . LEU A 1 302 ? 4.023 15.382 -22.444 1.00 88.81 302 LEU A N 1
ATOM 2361 C CA . LEU A 1 302 ? 2.776 14.640 -22.271 1.00 88.81 302 LEU A CA 1
ATOM 2362 C C . LEU A 1 302 ? 2.068 14.433 -23.616 1.00 88.81 302 LEU A C 1
ATOM 2364 O O . LEU A 1 302 ? 2.133 15.323 -24.473 1.00 88.81 302 LEU A O 1
ATOM 2368 N N . PRO A 1 303 ? 1.314 13.331 -23.786 1.00 90.06 303 PRO A N 1
ATOM 2369 C CA . PRO A 1 303 ? 0.479 13.155 -24.962 1.00 90.06 303 PRO A CA 1
ATOM 2370 C C . PRO A 1 303 ? -0.599 14.247 -25.067 1.00 90.06 303 PRO A C 1
ATOM 2372 O O . PRO A 1 303 ? -1.125 14.704 -24.044 1.00 90.06 303 PRO A O 1
ATOM 2375 N N . PRO A 1 304 ? -0.980 14.673 -26.288 1.00 85.81 304 PRO A N 1
ATOM 2376 C CA . PRO A 1 304 ? -2.084 15.605 -26.480 1.00 85.81 304 PRO A CA 1
ATOM 2377 C C . PRO A 1 304 ? -3.375 15.051 -25.871 1.00 85.81 304 PRO A C 1
ATOM 2379 O O . PRO A 1 304 ? -3.804 13.951 -26.206 1.00 85.81 304 PRO A O 1
ATOM 2382 N N . GLY A 1 305 ? -4.006 15.817 -24.980 1.00 81.94 305 GLY A N 1
ATOM 2383 C CA . GLY A 1 305 ? -5.199 15.353 -24.269 1.00 81.94 305 GLY A CA 1
ATOM 2384 C C . GLY A 1 305 ? -4.912 14.338 -23.160 1.00 81.94 305 GLY A C 1
ATOM 2385 O O . GLY A 1 305 ? -5.821 13.600 -22.786 1.00 81.94 305 GLY A O 1
ATOM 2386 N N . ALA A 1 306 ? -3.679 14.297 -22.633 1.00 79.75 306 ALA A N 1
ATOM 2387 C CA . ALA A 1 306 ? -3.355 13.559 -21.416 1.00 79.75 306 ALA A CA 1
ATOM 2388 C C . ALA A 1 306 ? -4.421 13.822 -20.337 1.00 79.75 306 ALA A C 1
ATOM 2390 O O . ALA A 1 306 ? -4.773 14.973 -20.077 1.00 79.75 306 ALA A O 1
ATOM 2391 N N . GLY A 1 307 ? -4.963 12.736 -19.780 1.00 73.19 307 GLY A N 1
ATOM 2392 C CA . GLY A 1 307 ? -6.035 12.760 -18.785 1.00 73.19 307 GLY A CA 1
ATOM 2393 C C . GLY A 1 307 ? -5.563 13.255 -17.417 1.00 73.19 307 GLY A C 1
ATOM 2394 O O . GLY A 1 307 ? -4.947 14.308 -17.297 1.00 73.19 307 GLY A O 1
ATOM 2395 N N . GLU A 1 308 ? -5.869 12.512 -16.354 1.00 72.62 308 GLU A N 1
ATOM 2396 C CA . GLU A 1 308 ? -5.444 12.895 -15.003 1.00 72.62 308 GLU A CA 1
ATOM 2397 C C . GLU A 1 308 ? -3.912 12.958 -14.883 1.00 72.62 308 GLU A C 1
ATOM 2399 O O . GLU A 1 308 ? -3.206 11.981 -15.148 1.00 72.62 308 GLU A O 1
ATOM 2404 N N . THR A 1 309 ? -3.410 14.114 -14.444 1.00 79.56 309 THR A N 1
ATOM 2405 C CA . THR A 1 309 ? -1.994 14.347 -14.152 1.00 79.56 309 THR A CA 1
ATOM 2406 C C . THR A 1 309 ? -1.757 14.497 -12.654 1.00 79.56 309 THR A C 1
ATOM 2408 O O . THR A 1 309 ? -2.606 15.013 -11.922 1.00 79.56 309 THR A O 1
ATOM 2411 N N . THR A 1 310 ? -0.576 14.101 -12.193 1.00 75.88 310 THR A N 1
ATOM 2412 C CA . THR A 1 310 ? -0.136 14.308 -10.811 1.00 75.88 310 THR A CA 1
ATOM 2413 C C . THR A 1 310 ? 0.236 15.776 -10.575 1.00 75.88 310 THR A C 1
ATOM 2415 O O . THR A 1 310 ? 0.287 16.595 -11.498 1.00 75.88 310 THR A O 1
ATOM 2418 N N . LYS A 1 311 ? 0.527 16.140 -9.318 1.00 71.19 311 LYS A N 1
ATOM 2419 C CA . LYS A 1 311 ? 1.010 17.492 -8.977 1.00 71.19 311 LYS A CA 1
ATOM 2420 C C . LYS A 1 311 ? 2.352 17.826 -9.635 1.00 71.19 311 LYS A C 1
ATOM 2422 O O . LYS A 1 311 ? 2.638 19.005 -9.819 1.00 71.19 311 LYS A O 1
ATOM 2427 N N . ALA A 1 312 ? 3.144 16.812 -9.986 1.00 74.69 312 ALA A N 1
ATOM 2428 C CA . ALA A 1 312 ? 4.399 16.974 -10.711 1.00 74.69 312 ALA A CA 1
ATOM 2429 C C . ALA A 1 312 ? 4.192 17.240 -12.216 1.00 74.69 312 ALA A C 1
ATOM 2431 O O . ALA A 1 312 ? 5.158 17.479 -12.932 1.00 74.69 312 ALA A O 1
ATOM 2432 N N . GLY A 1 313 ? 2.944 17.238 -12.702 1.00 79.69 313 GLY A N 1
ATOM 2433 C CA . GLY A 1 313 ? 2.637 17.481 -14.111 1.00 79.69 313 GLY A CA 1
ATOM 2434 C C . GLY A 1 313 ? 2.946 16.287 -15.014 1.00 79.69 313 GLY A C 1
ATOM 2435 O O . GLY A 1 313 ? 3.167 16.476 -16.206 1.00 79.69 313 GLY A O 1
ATOM 2436 N N . VAL A 1 314 ? 2.961 15.072 -14.460 1.00 84.94 314 VAL A N 1
ATOM 2437 C CA . VAL A 1 314 ? 3.127 13.814 -15.204 1.00 84.94 314 VAL A CA 1
ATOM 2438 C C . VAL A 1 314 ? 1.825 13.017 -15.209 1.00 84.94 314 VAL A C 1
ATOM 2440 O O . VAL A 1 314 ? 0.932 13.299 -14.409 1.00 84.94 314 VAL A O 1
ATOM 2443 N N . ARG A 1 315 ? 1.674 12.036 -16.106 1.00 87.00 315 ARG A N 1
ATOM 2444 C CA . ARG A 1 315 ? 0.536 11.102 -16.045 1.00 87.00 315 ARG A CA 1
ATOM 2445 C C . ARG A 1 315 ? 0.630 10.256 -14.778 1.00 87.00 315 ARG A C 1
ATOM 2447 O O . ARG A 1 315 ? 1.715 10.031 -14.253 1.00 87.00 315 ARG A O 1
ATOM 2454 N N . LEU A 1 316 ? -0.519 9.795 -14.287 1.00 85.12 316 LEU A N 1
ATOM 2455 C CA . LEU A 1 316 ? -0.548 8.786 -13.227 1.00 85.12 316 LEU A CA 1
ATOM 2456 C C . LEU A 1 316 ? 0.279 7.575 -13.661 1.00 85.12 316 LEU A C 1
ATOM 2458 O O . LEU A 1 316 ? 0.041 7.056 -14.748 1.00 85.12 316 LEU A O 1
ATOM 2462 N N . SER A 1 317 ? 1.204 7.146 -12.806 1.00 88.12 317 SER A N 1
ATOM 2463 C CA . SER A 1 317 ? 2.178 6.098 -13.097 1.00 88.12 317 SER A CA 1
ATOM 2464 C C . SER A 1 317 ? 2.529 5.325 -11.827 1.00 88.12 317 SER A C 1
ATOM 2466 O O . SER A 1 317 ? 2.696 5.913 -10.759 1.00 88.12 317 SER A O 1
ATOM 2468 N N . LEU A 1 318 ? 2.644 3.997 -11.942 1.00 89.75 318 LEU A N 1
ATOM 2469 C CA . LEU A 1 318 ? 3.229 3.147 -10.905 1.00 89.75 318 LEU A CA 1
ATOM 2470 C C . LEU A 1 318 ? 4.689 3.551 -10.659 1.00 89.75 318 LEU A C 1
ATOM 2472 O O . LEU A 1 318 ? 5.171 3.425 -9.539 1.00 89.75 318 LEU A O 1
ATOM 2476 N N . MET A 1 319 ? 5.378 4.052 -11.678 1.00 89.69 319 MET A N 1
ATOM 2477 C CA . MET A 1 319 ? 6.768 4.485 -11.618 1.00 89.69 319 MET A CA 1
ATOM 2478 C C . MET A 1 319 ? 6.963 5.915 -11.094 1.00 89.69 319 MET A C 1
ATOM 2480 O O . MET A 1 319 ? 8.094 6.373 -11.084 1.00 89.69 319 MET A O 1
ATOM 2484 N N . GLU A 1 320 ? 5.938 6.629 -10.615 1.00 86.25 320 GLU A N 1
ATOM 2485 C CA . GLU A 1 320 ? 6.140 7.921 -9.928 1.00 86.25 320 GLU A CA 1
ATOM 2486 C C . GLU A 1 320 ? 7.043 7.756 -8.689 1.00 86.25 320 GLU A C 1
ATOM 2488 O O . GLU A 1 320 ? 6.874 6.806 -7.913 1.00 86.25 320 GLU A O 1
ATOM 2493 N N . ALA A 1 321 ? 7.996 8.672 -8.490 1.00 79.88 321 ALA A N 1
ATOM 2494 C CA . ALA A 1 321 ? 8.964 8.603 -7.403 1.00 79.88 321 ALA A CA 1
ATOM 2495 C C . ALA A 1 321 ? 8.271 8.497 -6.035 1.00 79.88 321 ALA A C 1
ATOM 2497 O O . ALA A 1 321 ? 7.364 9.264 -5.691 1.00 79.88 321 ALA A O 1
ATOM 2498 N N . PHE A 1 322 ? 8.706 7.530 -5.220 1.00 67.00 322 PHE A N 1
ATOM 2499 C CA . PHE A 1 322 ? 8.044 7.201 -3.960 1.00 67.00 322 PHE A CA 1
ATOM 2500 C C . PHE A 1 322 ? 7.983 8.379 -2.982 1.00 67.00 322 PHE A C 1
ATOM 2502 O O . PHE A 1 322 ? 8.933 8.671 -2.265 1.00 67.00 322 PHE A O 1
ATOM 2509 N N . THR A 1 323 ? 6.797 8.974 -2.845 1.00 53.53 323 THR A N 1
ATOM 2510 C CA . THR A 1 323 ? 6.469 9.939 -1.780 1.00 53.53 323 THR A CA 1
ATOM 2511 C C . THR A 1 323 ? 5.505 9.348 -0.748 1.00 53.53 323 THR A C 1
ATOM 2513 O O . THR A 1 323 ? 4.710 10.054 -0.134 1.00 53.53 323 THR A O 1
ATOM 2516 N N . SER A 1 324 ? 5.599 8.035 -0.502 1.00 50.19 324 SER A N 1
ATOM 2517 C CA . SER A 1 324 ? 4.761 7.227 0.413 1.00 50.19 324 SER A CA 1
ATOM 2518 C C . SER A 1 324 ? 3.347 6.848 -0.070 1.00 50.19 324 SER A C 1
ATOM 2520 O O . SER A 1 324 ? 2.650 6.128 0.644 1.00 50.19 324 SER A O 1
ATOM 2522 N N . HIS A 1 325 ? 2.910 7.238 -1.278 1.00 54.97 325 HIS A N 1
ATOM 2523 C CA . HIS A 1 325 ? 1.490 7.116 -1.669 1.00 54.97 325 HIS A CA 1
ATOM 2524 C C . HIS A 1 325 ? 1.244 6.710 -3.122 1.00 54.97 325 HIS A C 1
ATOM 2526 O O . HIS A 1 325 ? 0.556 7.428 -3.844 1.00 54.97 325 HIS A O 1
ATOM 2532 N N . ASN A 1 326 ? 1.747 5.551 -3.546 1.00 57.06 326 ASN A N 1
ATOM 2533 C CA . ASN A 1 326 ? 1.373 5.041 -4.861 1.00 57.06 326 ASN A CA 1
ATOM 2534 C C . ASN A 1 326 ? -0.081 4.523 -4.824 1.00 57.06 326 ASN A C 1
ATOM 2536 O O . ASN A 1 326 ? -0.380 3.621 -4.036 1.00 57.06 326 ASN A O 1
ATOM 2540 N N . PRO A 1 327 ? -1.020 5.111 -5.588 1.00 59.19 327 PRO A N 1
ATOM 2541 C CA . PRO A 1 327 ? -2.445 4.814 -5.459 1.00 59.19 327 PRO A CA 1
ATOM 2542 C C . PRO A 1 327 ? -2.864 3.460 -6.050 1.00 59.19 327 PRO A C 1
ATOM 2544 O O . PRO A 1 327 ? -4.036 3.100 -5.923 1.00 59.19 327 PRO A O 1
ATOM 2547 N N . SER A 1 328 ? -1.959 2.734 -6.712 1.00 72.44 328 SER A N 1
ATOM 2548 C CA . SER A 1 328 ? -2.275 1.496 -7.419 1.00 72.44 328 SER A CA 1
ATOM 2549 C C . SER A 1 328 ? -1.075 0.553 -7.477 1.00 72.44 328 SER A C 1
ATOM 2551 O O . SER A 1 328 ? 0.063 0.983 -7.608 1.00 72.44 328 SER A O 1
ATOM 2553 N N . VAL A 1 329 ? -1.350 -0.749 -7.414 1.00 86.25 329 VAL A N 1
ATOM 2554 C CA . VAL A 1 329 ? -0.380 -1.821 -7.706 1.00 86.25 329 VAL A CA 1
ATOM 2555 C C . VAL A 1 329 ? -0.298 -2.105 -9.210 1.00 86.25 329 VAL A C 1
ATOM 2557 O O . VAL A 1 329 ? 0.661 -2.699 -9.692 1.00 86.25 329 VAL A O 1
ATOM 2560 N N . CYS A 1 330 ? -1.343 -1.747 -9.950 1.00 89.69 330 CYS A N 1
ATOM 2561 C CA . CYS A 1 330 ? -1.457 -2.005 -11.377 1.00 89.69 330 CYS A CA 1
ATOM 2562 C C . CYS A 1 330 ? -0.603 -1.029 -12.184 1.00 89.69 330 CYS A C 1
ATOM 2564 O O . CYS A 1 330 ? -0.488 0.135 -11.797 1.00 89.69 330 CYS A O 1
ATOM 2566 N N . LEU A 1 331 ? -0.125 -1.474 -13.350 1.00 92.62 331 LEU A N 1
ATOM 2567 C CA . LEU A 1 331 ? 0.420 -0.562 -14.351 1.00 92.62 331 LEU A CA 1
ATOM 2568 C C . LEU A 1 331 ? -0.650 0.443 -14.772 1.00 92.62 331 LEU A C 1
ATOM 2570 O O . LEU A 1 331 ? -1.798 0.082 -15.042 1.00 92.62 331 LEU A O 1
ATOM 2574 N N . SER A 1 332 ? -0.253 1.704 -14.835 1.00 91.12 332 SER A N 1
ATOM 2575 C CA . SER A 1 332 ? -0.986 2.721 -15.569 1.00 91.12 332 SER A CA 1
ATOM 2576 C C . SER A 1 332 ? -0.706 2.598 -17.067 1.00 91.12 332 SER A C 1
ATOM 2578 O O . SER A 1 332 ? 0.194 1.876 -17.507 1.00 91.12 332 SER A O 1
ATOM 2580 N N . GLN A 1 333 ? -1.443 3.374 -17.856 1.00 91.56 333 GLN A N 1
ATOM 2581 C CA . GLN A 1 333 ? -1.176 3.487 -19.282 1.00 91.56 333 GLN A CA 1
ATOM 2582 C C . GLN A 1 333 ? 0.235 4.040 -19.569 1.00 91.56 333 GLN A C 1
ATOM 2584 O O . GLN A 1 333 ? 0.855 3.625 -20.541 1.00 91.56 333 GLN A O 1
ATOM 2589 N N . ASP A 1 334 ? 0.762 4.933 -18.727 1.00 91.50 334 ASP A N 1
ATOM 2590 C CA . ASP A 1 334 ? 2.093 5.520 -18.917 1.00 91.50 334 ASP A CA 1
ATOM 2591 C C . ASP A 1 334 ? 3.203 4.469 -18.740 1.00 91.50 334 ASP A C 1
ATOM 2593 O O . ASP A 1 334 ? 4.085 4.328 -19.587 1.00 91.50 334 ASP A O 1
ATOM 2597 N N . ASP A 1 335 ? 3.078 3.634 -17.702 1.00 93.38 335 ASP A N 1
ATOM 2598 C CA . ASP A 1 335 ? 4.016 2.534 -17.441 1.00 93.38 335 ASP A CA 1
ATOM 2599 C C . ASP A 1 335 ? 3.979 1.489 -18.562 1.00 93.38 335 ASP A C 1
ATOM 2601 O O . ASP A 1 335 ? 5.012 0.963 -18.977 1.00 93.38 335 ASP A O 1
ATOM 2605 N N . TYR A 1 336 ? 2.777 1.188 -19.060 1.00 94.19 336 TYR A N 1
ATOM 2606 C CA . TYR A 1 336 ? 2.561 0.217 -20.127 1.00 94.19 336 TYR A CA 1
ATOM 2607 C C . TYR A 1 336 ? 3.137 0.692 -21.467 1.00 94.19 336 TYR A C 1
ATOM 2609 O O . TYR A 1 336 ? 3.815 -0.069 -22.158 1.00 94.19 336 TYR A O 1
ATOM 2617 N N . GLU A 1 337 ? 2.935 1.965 -21.816 1.00 92.94 337 GLU A N 1
ATOM 2618 C CA . GLU A 1 337 ? 3.540 2.577 -23.002 1.00 92.94 337 GLU A CA 1
ATOM 2619 C C . GLU A 1 337 ? 5.074 2.591 -22.912 1.00 92.94 337 GLU A C 1
ATOM 2621 O O . GLU A 1 337 ? 5.754 2.274 -23.896 1.00 92.94 337 GLU A O 1
ATOM 2626 N N . GLY A 1 338 ? 5.626 2.898 -21.733 1.00 92.12 338 GLY A N 1
ATOM 2627 C CA . GLY A 1 338 ? 7.063 2.817 -21.466 1.00 92.12 338 GLY A CA 1
ATOM 2628 C C . GLY A 1 338 ? 7.604 1.395 -21.631 1.00 92.12 338 GLY A C 1
ATOM 2629 O O . GLY A 1 338 ? 8.596 1.184 -22.334 1.00 92.12 338 GLY A O 1
ATOM 2630 N N . LEU A 1 339 ? 6.905 0.404 -21.071 1.00 93.75 339 LEU A N 1
ATOM 2631 C CA . LEU A 1 339 ? 7.263 -1.010 -21.177 1.00 93.75 339 LEU A CA 1
ATOM 2632 C C . LEU A 1 339 ? 7.305 -1.480 -22.635 1.00 93.75 339 LEU A C 1
ATOM 2634 O O . LEU A 1 339 ? 8.292 -2.081 -23.052 1.00 93.75 339 LEU A O 1
ATOM 2638 N N . LEU A 1 340 ? 6.270 -1.171 -23.421 1.00 92.19 340 LEU A N 1
ATOM 2639 C CA . LEU A 1 340 ? 6.198 -1.544 -24.838 1.00 92.19 340 LEU A CA 1
ATOM 2640 C C . LEU A 1 340 ? 7.202 -0.785 -25.710 1.00 92.19 340 LEU A C 1
ATOM 2642 O O . LEU A 1 340 ? 7.596 -1.275 -26.765 1.00 92.19 340 LEU A O 1
ATOM 2646 N N . THR A 1 341 ? 7.632 0.402 -25.290 1.00 90.25 341 THR A N 1
ATOM 2647 C CA . THR A 1 341 ? 8.688 1.147 -25.988 1.00 90.25 341 THR A CA 1
ATOM 2648 C C . THR A 1 341 ? 10.058 0.497 -25.770 1.00 90.25 341 THR A C 1
ATOM 2650 O O . THR A 1 341 ? 10.829 0.361 -26.722 1.00 90.25 341 THR A O 1
ATOM 2653 N N . LEU A 1 342 ? 10.351 0.051 -24.541 1.00 87.56 342 LEU A N 1
ATOM 2654 C CA . LEU A 1 342 ? 11.595 -0.653 -24.202 1.00 87.56 342 LEU A CA 1
ATOM 2655 C C . LEU A 1 342 ? 11.632 -2.081 -24.760 1.00 87.56 342 LEU A C 1
ATOM 2657 O O . LEU A 1 342 ? 12.656 -2.524 -25.286 1.00 87.56 342 LEU A O 1
ATOM 2661 N N . TYR A 1 343 ? 10.505 -2.785 -24.674 1.00 88.25 343 TYR A N 1
ATOM 2662 C CA . TYR A 1 343 ? 10.336 -4.165 -25.108 1.00 88.25 343 TYR A CA 1
ATOM 2663 C C . TYR A 1 343 ? 9.214 -4.232 -26.157 1.00 88.25 343 TYR A C 1
ATOM 2665 O O . TYR A 1 343 ? 8.064 -4.534 -25.839 1.00 88.25 343 TYR A O 1
ATOM 2673 N N . PRO A 1 344 ? 9.513 -3.914 -27.429 1.00 88.12 344 PRO A N 1
ATOM 2674 C CA . PRO A 1 344 ? 8.492 -3.837 -28.462 1.00 88.12 344 PRO A CA 1
ATOM 2675 C C . PRO A 1 344 ? 7.965 -5.219 -28.850 1.00 88.12 344 PRO A C 1
ATOM 2677 O O . PRO A 1 344 ? 8.725 -6.146 -29.160 1.00 88.12 344 PRO A O 1
ATOM 2680 N N . VAL A 1 345 ? 6.640 -5.329 -28.920 1.00 86.75 345 VAL A N 1
ATOM 2681 C CA . VAL A 1 345 ? 5.926 -6.511 -29.412 1.00 86.75 345 VAL A CA 1
ATOM 2682 C C . VAL A 1 345 ? 5.238 -6.151 -30.724 1.00 86.75 345 VAL A C 1
ATOM 2684 O O . VAL A 1 345 ? 4.453 -5.210 -30.793 1.00 86.75 345 VAL A O 1
ATOM 2687 N N . CYS A 1 346 ? 5.549 -6.892 -31.785 1.00 85.50 346 CYS A N 1
ATOM 2688 C CA . CYS A 1 346 ? 5.152 -6.536 -33.148 1.00 85.50 346 CYS A CA 1
ATOM 2689 C C . CYS A 1 346 ? 3.718 -6.942 -33.533 1.00 85.50 346 CYS A C 1
ATOM 2691 O O . CYS A 1 346 ? 3.278 -6.589 -34.626 1.00 85.50 346 CYS A O 1
ATOM 2693 N N . GLU A 1 347 ? 3.010 -7.712 -32.702 1.00 84.00 347 GLU A N 1
ATOM 2694 C CA . GLU A 1 347 ? 1.652 -8.185 -32.989 1.00 84.00 347 GLU A CA 1
ATOM 2695 C C . GLU A 1 347 ? 0.898 -8.556 -31.703 1.00 84.00 347 GLU A C 1
ATOM 2697 O O . GLU A 1 347 ? 1.491 -9.053 -30.748 1.00 84.00 347 GLU A O 1
ATOM 2702 N N . GLY A 1 348 ? -0.424 -8.353 -31.699 1.00 80.31 348 GLY A N 1
ATOM 2703 C CA . GLY A 1 348 ? -1.326 -8.991 -30.734 1.00 80.31 348 GLY A CA 1
ATOM 2704 C C . GLY A 1 348 ? -1.343 -8.403 -29.321 1.00 80.31 348 GLY A C 1
ATOM 2705 O O . GLY A 1 348 ? -1.956 -9.005 -28.442 1.00 80.31 348 GLY A O 1
ATOM 2706 N N . MET A 1 349 ? -0.716 -7.245 -29.088 1.00 85.00 349 MET A N 1
ATOM 2707 C CA . MET A 1 349 ? -0.770 -6.591 -27.778 1.00 85.00 349 MET A CA 1
ATOM 2708 C C . MET A 1 349 ? -2.073 -5.811 -27.567 1.00 85.00 349 MET A C 1
ATOM 2710 O O . MET A 1 349 ? -2.488 -5.068 -28.461 1.00 85.00 349 MET A O 1
ATOM 2714 N N . PRO A 1 350 ? -2.701 -5.925 -26.382 1.00 86.75 350 PRO A N 1
ATOM 2715 C CA . PRO A 1 350 ? -3.800 -5.053 -25.980 1.00 86.75 350 PRO A CA 1
ATOM 2716 C C . PRO A 1 350 ? -3.381 -3.578 -25.936 1.00 86.75 350 PRO A C 1
ATOM 2718 O O . PRO A 1 350 ? -2.218 -3.259 -25.699 1.00 86.75 350 PRO A O 1
ATOM 2721 N N . HIS A 1 351 ? -4.343 -2.674 -26.115 1.00 85.62 351 HIS A N 1
ATOM 2722 C CA . HIS A 1 351 ? -4.105 -1.226 -26.034 1.00 85.62 351 HIS A CA 1
ATOM 2723 C C . HIS A 1 351 ? -3.982 -0.706 -24.597 1.00 85.62 351 HIS A C 1
ATOM 2725 O O . HIS A 1 351 ? -3.353 0.326 -24.375 1.00 85.62 351 HIS A O 1
ATOM 2731 N N . GLU A 1 352 ? -4.573 -1.422 -23.642 1.00 90.62 352 GLU A N 1
ATOM 2732 C CA . GLU A 1 352 ? -4.624 -1.056 -22.228 1.00 90.62 352 GLU A CA 1
ATOM 2733 C C . GLU A 1 352 ? -3.930 -2.124 -21.373 1.00 90.62 352 GLU A C 1
ATOM 2735 O O . GLU A 1 352 ? -3.992 -3.314 -21.718 1.00 90.62 352 GLU A O 1
ATOM 2740 N N . PRO A 1 353 ? -3.302 -1.729 -20.251 1.00 92.94 353 PRO A N 1
ATOM 2741 C CA . PRO A 1 353 ? -2.695 -2.670 -19.330 1.00 92.94 353 PRO A CA 1
ATOM 2742 C C . PRO A 1 353 ? -3.747 -3.554 -18.662 1.00 92.94 353 PRO A C 1
ATOM 2744 O O . PRO A 1 353 ? -4.828 -3.118 -18.261 1.00 92.94 353 PRO A O 1
ATOM 2747 N N . GLN A 1 354 ? -3.391 -4.815 -18.472 1.00 92.38 354 GLN A N 1
ATOM 2748 C CA . GLN A 1 354 ? -4.139 -5.754 -17.660 1.00 92.38 354 GLN A CA 1
ATOM 2749 C C . GLN A 1 354 ? -3.729 -5.629 -16.195 1.00 92.38 354 GLN A C 1
ATOM 2751 O O . GLN A 1 354 ? -2.551 -5.498 -15.857 1.00 92.38 354 GLN A O 1
ATOM 2756 N N . CYS A 1 355 ? -4.710 -5.736 -15.304 1.00 90.56 355 CYS A N 1
ATOM 2757 C CA . CYS A 1 355 ? -4.450 -5.873 -13.880 1.00 90.56 355 CYS A CA 1
ATOM 2758 C C . CYS A 1 355 ? -5.309 -6.977 -13.278 1.00 90.56 355 CYS A C 1
ATOM 2760 O O . CYS A 1 355 ? -6.394 -6.735 -12.749 1.00 90.56 355 CYS A O 1
ATOM 2762 N N . VAL A 1 356 ? -4.822 -8.215 -13.363 1.00 88.81 356 VAL A N 1
ATOM 2763 C CA . VAL A 1 356 ? -5.485 -9.357 -12.736 1.00 88.81 356 VAL A CA 1
ATOM 2764 C C . VAL A 1 356 ? -4.889 -9.554 -11.349 1.00 88.81 356 VAL A C 1
ATOM 2766 O O . VAL A 1 356 ? -3.785 -10.080 -11.181 1.00 88.81 356 VAL A O 1
ATOM 2769 N N . LYS A 1 357 ? -5.630 -9.110 -10.331 1.00 83.81 357 LYS A N 1
ATOM 2770 C CA . LYS A 1 357 ? -5.249 -9.226 -8.921 1.00 83.81 357 LYS A CA 1
ATOM 2771 C C . LYS A 1 357 ? -6.351 -9.901 -8.125 1.00 83.81 357 LYS A C 1
ATOM 2773 O O . LYS A 1 357 ? -7.526 -9.607 -8.294 1.00 83.81 357 LYS A O 1
ATOM 2778 N N . ALA A 1 358 ? -5.950 -10.801 -7.231 1.00 81.06 358 ALA A N 1
ATOM 2779 C CA . ALA A 1 358 ? -6.848 -11.334 -6.219 1.00 81.06 358 ALA A CA 1
ATOM 2780 C C . ALA A 1 358 ? -7.016 -10.316 -5.083 1.00 81.06 358 ALA A C 1
ATOM 2782 O O . ALA A 1 358 ? -6.015 -9.803 -4.567 1.00 81.06 358 ALA A O 1
ATOM 2783 N N . ASP A 1 359 ? -8.260 -10.080 -4.672 1.00 78.75 359 ASP A N 1
ATOM 2784 C CA . ASP A 1 359 ? -8.585 -9.255 -3.512 1.00 78.75 359 ASP A CA 1
ATOM 2785 C C . ASP A 1 359 ? -8.320 -10.037 -2.222 1.00 78.75 359 ASP A C 1
ATOM 2787 O O . ASP A 1 359 ? -9.031 -10.986 -1.883 1.00 78.75 359 ASP A O 1
ATOM 2791 N N . VAL A 1 360 ? -7.279 -9.644 -1.483 1.00 81.62 360 VAL A N 1
ATOM 2792 C CA . VAL A 1 360 ? -6.875 -10.340 -0.247 1.00 81.62 360 VAL A CA 1
ATOM 2793 C C . VAL A 1 360 ? -7.807 -10.005 0.927 1.00 81.62 360 VAL A C 1
ATOM 2795 O O . VAL A 1 360 ? -7.880 -10.764 1.890 1.00 81.62 360 VAL A O 1
ATOM 2798 N N . ASN A 1 361 ? -8.556 -8.897 0.841 1.00 83.88 361 ASN A N 1
ATOM 2799 C CA . ASN A 1 361 ? -9.601 -8.484 1.789 1.00 83.88 361 ASN A CA 1
ATOM 2800 C C . ASN A 1 361 ? -9.164 -8.449 3.274 1.00 83.88 361 ASN A C 1
ATOM 2802 O O . ASN A 1 361 ? -9.993 -8.542 4.185 1.00 83.88 361 ASN A O 1
ATOM 2806 N N . ILE A 1 362 ? -7.867 -8.279 3.547 1.00 86.88 362 ILE A N 1
ATOM 2807 C CA . ILE A 1 362 ? -7.294 -8.233 4.900 1.00 86.88 362 ILE A CA 1
ATOM 2808 C C . ILE A 1 362 ? -7.841 -7.026 5.665 1.00 86.88 362 ILE A C 1
ATOM 2810 O O . ILE A 1 362 ? -8.138 -7.124 6.857 1.00 86.88 362 ILE A O 1
ATOM 2814 N N . GLY A 1 363 ? -8.006 -5.887 4.995 1.00 86.44 363 GLY A N 1
ATOM 2815 C CA . GLY A 1 363 ? -8.565 -4.678 5.582 1.00 86.44 363 GLY A CA 1
ATOM 2816 C C . GLY A 1 363 ? -10.000 -4.878 6.063 1.00 86.44 363 GLY A C 1
ATOM 2817 O O . GLY A 1 363 ? -10.323 -4.507 7.190 1.00 86.44 363 GLY A O 1
ATOM 2818 N N . TYR A 1 364 ? -10.838 -5.573 5.289 1.00 88.19 364 TYR A N 1
ATOM 2819 C CA . TYR A 1 364 ? -12.200 -5.922 5.711 1.00 88.19 364 TYR A CA 1
ATOM 2820 C C . TYR A 1 364 ? -12.224 -6.893 6.896 1.00 88.19 364 TYR A C 1
ATOM 2822 O O . TYR A 1 364 ? -13.071 -6.762 7.786 1.00 88.19 364 TYR A O 1
ATOM 2830 N N . ILE A 1 365 ? -11.274 -7.830 6.963 1.00 89.69 365 ILE A N 1
ATOM 2831 C CA . ILE A 1 365 ? -11.110 -8.705 8.131 1.00 89.69 365 ILE A CA 1
ATOM 2832 C C . ILE A 1 365 ? -10.733 -7.872 9.361 1.00 89.69 365 ILE A C 1
ATOM 2834 O O . ILE A 1 365 ? -11.337 -8.047 10.417 1.00 89.69 365 ILE A O 1
ATOM 2838 N N . ARG A 1 366 ? -9.802 -6.916 9.235 1.00 88.81 366 ARG A N 1
ATOM 2839 C CA . ARG A 1 366 ? -9.447 -5.998 10.331 1.00 88.81 366 ARG A CA 1
ATOM 2840 C C . ARG A 1 366 ? -10.645 -5.169 10.778 1.00 88.81 366 ARG A C 1
ATOM 2842 O O . ARG A 1 366 ? -10.908 -5.107 11.973 1.00 88.81 366 ARG A O 1
ATOM 2849 N N . VAL A 1 367 ? -11.405 -4.593 9.848 1.00 88.44 367 VAL A N 1
ATOM 2850 C CA . VAL A 1 367 ? -12.655 -3.876 10.155 1.00 88.44 367 VAL A CA 1
ATOM 2851 C C . VAL A 1 367 ? -13.608 -4.785 10.930 1.00 88.44 367 VAL A C 1
ATOM 2853 O O . VAL A 1 367 ? -14.113 -4.392 11.977 1.00 88.44 367 VAL A O 1
ATOM 2856 N N . SER A 1 368 ? -13.796 -6.027 10.486 1.00 88.00 368 SER A N 1
ATOM 2857 C CA . SER A 1 368 ? -14.650 -6.995 11.178 1.00 88.00 368 SER A CA 1
ATOM 2858 C C . SER A 1 368 ? -14.142 -7.283 12.595 1.00 88.00 368 SER A C 1
ATOM 2860 O O . SER A 1 368 ? -14.904 -7.195 13.551 1.00 88.00 368 SER A O 1
ATOM 2862 N N . VAL A 1 369 ? -12.849 -7.539 12.783 1.00 90.50 369 VAL A N 1
ATOM 2863 C CA . VAL A 1 369 ? -12.273 -7.808 14.110 1.00 90.50 369 VAL A CA 1
ATOM 2864 C C . VAL A 1 369 ? -12.365 -6.585 15.028 1.00 90.50 369 VAL A C 1
ATOM 2866 O O . VAL A 1 369 ? -12.757 -6.724 16.181 1.00 90.50 369 VAL A O 1
ATOM 2869 N N . PHE A 1 370 ? -12.058 -5.385 14.537 1.00 89.56 370 PHE A N 1
ATOM 2870 C CA . PHE A 1 370 ? -11.976 -4.176 15.365 1.00 89.56 370 PHE A CA 1
ATOM 2871 C C . PHE A 1 370 ? -13.297 -3.412 15.520 1.00 89.56 370 PHE A C 1
ATOM 2873 O O . PHE A 1 370 ? -13.380 -2.530 16.370 1.00 89.56 370 PHE A O 1
ATOM 2880 N N . ILE A 1 371 ? -14.338 -3.754 14.755 1.00 86.75 371 ILE A N 1
ATOM 2881 C CA . ILE A 1 371 ? -15.683 -3.170 14.886 1.00 86.75 371 ILE A CA 1
ATOM 2882 C C . ILE A 1 371 ? -16.681 -4.206 15.406 1.00 86.75 371 ILE A C 1
ATOM 2884 O O . ILE A 1 371 ? -17.357 -3.961 16.408 1.00 86.75 371 ILE A O 1
ATOM 2888 N N . LEU A 1 372 ? -16.764 -5.381 14.772 1.00 88.69 372 LEU A N 1
ATOM 2889 C CA . LEU A 1 372 ? -17.760 -6.394 15.128 1.00 88.69 372 LEU A CA 1
ATOM 2890 C C . LEU A 1 372 ? -17.428 -7.073 16.459 1.00 88.69 372 LEU A C 1
ATOM 2892 O O . LEU A 1 372 ? -18.337 -7.287 17.259 1.00 88.69 372 LEU A O 1
ATOM 2896 N N . ALA A 1 373 ? -16.158 -7.384 16.742 1.00 88.88 373 ALA A N 1
ATOM 2897 C CA . ALA A 1 373 ? -15.818 -8.054 18.000 1.00 88.88 373 ALA A CA 1
ATOM 2898 C C . ALA A 1 373 ? -16.085 -7.166 19.235 1.00 88.88 373 ALA A C 1
ATOM 2900 O O . ALA A 1 373 ? -16.736 -7.655 20.162 1.00 88.88 373 ALA A O 1
ATOM 2901 N N . PRO A 1 374 ? -15.713 -5.865 19.264 1.00 89.81 374 PRO A N 1
ATOM 2902 C CA . PRO A 1 374 ? -16.107 -4.969 20.352 1.00 89.81 374 PRO A CA 1
ATOM 2903 C C . PRO A 1 374 ? -17.618 -4.777 20.465 1.00 89.81 374 PRO A C 1
ATOM 2905 O O . PRO A 1 374 ? -18.118 -4.669 21.584 1.00 89.81 374 PRO A O 1
ATOM 2908 N N . LEU A 1 375 ? -18.354 -4.775 19.347 1.00 90.81 375 LEU A N 1
ATOM 2909 C CA . LEU A 1 375 ? -19.817 -4.711 19.358 1.00 90.81 375 LEU A CA 1
ATOM 2910 C C . LEU A 1 375 ? -20.427 -5.950 20.024 1.00 90.81 375 LEU A C 1
ATOM 2912 O O . LEU A 1 375 ? -21.241 -5.819 20.938 1.00 90.81 375 LEU A O 1
ATOM 2916 N N . LEU A 1 376 ? -20.015 -7.152 19.608 1.00 92.44 376 LEU A N 1
ATOM 2917 C CA . LEU A 1 376 ? -20.496 -8.412 20.184 1.00 92.44 376 LEU A CA 1
ATOM 2918 C C . LEU A 1 376 ? -20.112 -8.539 21.662 1.00 92.44 376 LEU A C 1
ATOM 2920 O O . LEU A 1 376 ? -20.943 -8.925 22.483 1.00 92.44 376 LEU A O 1
ATOM 2924 N N . PHE A 1 377 ? -18.882 -8.158 22.014 1.00 92.06 377 PHE A N 1
ATOM 2925 C CA . PHE A 1 377 ? -18.417 -8.129 23.398 1.00 92.06 377 PHE A CA 1
ATOM 2926 C C . PHE A 1 377 ? -19.227 -7.142 24.249 1.00 92.06 377 PHE A C 1
ATOM 2928 O O . PHE A 1 377 ? -19.694 -7.496 25.332 1.00 92.06 377 PHE A O 1
ATOM 2935 N N . SER A 1 378 ? -19.460 -5.928 23.740 1.00 93.00 378 SER A N 1
ATOM 2936 C CA . SER A 1 378 ? -20.258 -4.903 24.421 1.00 93.00 378 SER A CA 1
ATOM 2937 C C . SER A 1 378 ? -21.707 -5.344 24.601 1.00 93.00 378 SER A C 1
ATOM 2939 O O . SER A 1 378 ? -22.282 -5.120 25.664 1.00 93.00 378 SER A O 1
ATOM 2941 N N . LEU A 1 379 ? -22.292 -6.006 23.599 1.00 94.06 379 LEU A N 1
ATOM 2942 C CA . LEU A 1 379 ? -23.646 -6.547 23.670 1.00 94.06 379 LEU A CA 1
ATOM 2943 C C . LEU A 1 379 ? -23.752 -7.667 24.708 1.00 94.06 379 LEU A C 1
ATOM 2945 O O . LEU A 1 379 ? -24.657 -7.638 25.539 1.00 94.06 379 LEU A O 1
ATOM 2949 N N . LEU A 1 380 ? -22.820 -8.623 24.704 1.00 95.00 380 LEU A N 1
ATOM 2950 C CA . LEU A 1 380 ? -22.809 -9.722 25.670 1.00 95.00 380 LEU A CA 1
ATOM 2951 C C . LEU A 1 380 ? -22.632 -9.199 27.098 1.00 95.00 380 LEU A C 1
ATOM 2953 O O . LEU A 1 380 ? -23.382 -9.587 27.994 1.00 95.00 380 LEU A O 1
ATOM 2957 N N . LEU A 1 381 ? -21.699 -8.268 27.306 1.00 92.12 381 LEU A N 1
ATOM 2958 C CA . LEU A 1 381 ? -21.502 -7.632 28.605 1.00 92.12 381 LEU A CA 1
ATOM 2959 C C . LEU A 1 381 ? -22.753 -6.851 29.033 1.00 92.12 381 LEU A C 1
ATOM 2961 O O . LEU A 1 381 ? -23.139 -6.916 30.200 1.00 92.12 381 LEU A O 1
ATOM 2965 N N . ALA A 1 382 ? -23.416 -6.152 28.105 1.00 92.50 382 ALA A N 1
ATOM 2966 C CA . ALA A 1 382 ? -24.636 -5.409 28.399 1.00 92.50 382 ALA A CA 1
ATOM 2967 C C . ALA A 1 382 ? -25.761 -6.363 28.816 1.00 92.50 382 ALA A C 1
ATOM 2969 O O . ALA A 1 382 ? -26.393 -6.131 29.843 1.00 92.50 382 ALA A O 1
ATOM 2970 N N . ILE A 1 383 ? -25.961 -7.471 28.094 1.00 93.62 383 ILE A N 1
ATOM 2971 C CA . ILE A 1 383 ? -26.943 -8.504 28.451 1.00 93.62 383 ILE A CA 1
ATOM 2972 C C . ILE A 1 383 ? -26.662 -9.051 29.853 1.00 93.62 383 ILE A C 1
ATOM 2974 O O . ILE A 1 383 ? -27.580 -9.125 30.668 1.00 93.62 383 ILE A O 1
ATOM 2978 N N . VAL A 1 384 ? -25.410 -9.399 30.169 1.00 92.94 384 VAL A N 1
ATOM 2979 C CA . VAL A 1 384 ? -25.037 -9.930 31.492 1.00 92.94 384 VAL A CA 1
ATOM 2980 C C . VAL A 1 384 ? -25.314 -8.912 32.598 1.00 92.94 384 VAL A C 1
ATOM 2982 O O . VAL A 1 384 ? -25.922 -9.264 33.611 1.00 92.94 384 VAL A O 1
ATOM 2985 N N . VAL A 1 385 ? -24.903 -7.654 32.407 1.00 89.69 385 VAL A N 1
ATOM 2986 C CA . VAL A 1 385 ? -25.137 -6.578 33.378 1.00 89.69 385 VAL A CA 1
ATOM 2987 C C . VAL A 1 385 ? -26.632 -6.366 33.590 1.00 89.69 385 VAL A C 1
ATOM 2989 O O . VAL A 1 385 ? -27.080 -6.439 34.731 1.00 89.69 385 VAL A O 1
ATOM 2992 N N . HIS A 1 386 ? -27.414 -6.195 32.524 1.00 90.12 386 HIS A N 1
ATOM 2993 C CA . HIS A 1 386 ? -28.864 -5.994 32.612 1.00 90.12 386 HIS A CA 1
ATOM 2994 C C . HIS A 1 386 ? -29.583 -7.188 33.247 1.00 90.12 386 HIS A C 1
ATOM 2996 O O . HIS A 1 386 ? -30.351 -7.003 34.183 1.00 90.12 386 HIS A O 1
ATOM 3002 N N . THR A 1 387 ? -29.222 -8.423 32.890 1.00 90.75 387 THR A N 1
ATOM 3003 C CA . THR A 1 387 ? -29.797 -9.634 33.509 1.00 90.75 387 THR A CA 1
ATOM 3004 C C . THR A 1 387 ? -29.508 -9.703 35.016 1.00 90.75 387 THR A C 1
ATOM 3006 O O . THR A 1 387 ? -30.360 -10.101 35.816 1.00 90.75 387 THR A O 1
ATOM 3009 N N . CYS A 1 388 ? -28.302 -9.311 35.439 1.00 88.38 388 CYS A N 1
ATOM 3010 C CA . CYS A 1 388 ? -27.942 -9.271 36.857 1.00 88.38 388 CYS A CA 1
ATOM 3011 C C . CYS A 1 388 ? -28.685 -8.157 37.610 1.00 88.38 388 CYS A C 1
ATOM 3013 O O . CYS A 1 388 ? -29.040 -8.337 38.779 1.00 88.38 388 CYS A O 1
ATOM 3015 N N . LEU A 1 389 ? -28.920 -7.018 36.954 1.00 86.50 389 LEU A N 1
ATOM 3016 C CA . LEU A 1 389 ? -29.695 -5.904 37.495 1.00 86.50 389 LEU A CA 1
ATOM 3017 C C . LEU A 1 389 ? -31.163 -6.294 37.670 1.00 86.50 389 LEU A C 1
ATOM 3019 O O . LEU A 1 389 ? -31.667 -6.182 38.788 1.00 86.50 389 LEU A O 1
ATOM 3023 N N . ASP A 1 390 ? -31.790 -6.860 36.641 1.00 86.25 390 ASP A N 1
ATOM 3024 C CA . ASP A 1 390 ? -33.182 -7.320 36.669 1.00 86.25 390 ASP A CA 1
ATOM 3025 C C . ASP A 1 390 ? -33.406 -8.342 37.783 1.00 86.25 390 ASP A C 1
ATOM 3027 O O . ASP A 1 390 ? -34.346 -8.238 38.577 1.00 86.25 390 ASP A O 1
ATOM 3031 N N . ARG A 1 391 ? -32.485 -9.305 37.925 1.00 87.25 391 ARG A N 1
ATOM 3032 C CA . ARG A 1 391 ? -32.541 -10.283 39.015 1.00 87.25 391 ARG A CA 1
ATOM 3033 C C . ARG A 1 391 ? -32.452 -9.611 40.387 1.00 87.25 391 ARG A C 1
ATOM 3035 O O . ARG A 1 391 ? -33.202 -9.966 41.297 1.00 87.25 391 ARG A O 1
ATOM 3042 N N . LYS A 1 392 ? -31.558 -8.634 40.556 1.00 85.12 392 LYS A N 1
ATOM 3043 C CA . LYS A 1 392 ? -31.397 -7.904 41.822 1.00 85.12 392 LYS A CA 1
ATOM 3044 C C . LYS A 1 392 ? -32.620 -7.037 42.139 1.00 85.12 392 LYS A C 1
ATOM 3046 O O . LYS A 1 392 ? -32.991 -6.907 43.308 1.00 85.12 392 LYS A O 1
ATOM 3051 N N . GLU A 1 393 ? -33.260 -6.450 41.134 1.00 83.19 393 GLU A N 1
ATOM 3052 C CA . GLU A 1 393 ? -34.507 -5.695 41.293 1.00 83.19 393 GLU A CA 1
ATOM 3053 C C . GLU A 1 393 ? -35.694 -6.606 41.628 1.00 83.19 393 GLU A C 1
ATOM 3055 O O . GLU A 1 393 ? -36.476 -6.295 42.535 1.00 83.19 393 GLU A O 1
ATOM 3060 N N . ALA A 1 394 ? -35.782 -7.780 41.002 1.00 85.00 394 ALA A N 1
ATOM 3061 C CA . ALA A 1 394 ? -36.755 -8.814 41.346 1.00 85.00 394 ALA A CA 1
ATOM 3062 C C . ALA A 1 394 ? -36.580 -9.304 42.798 1.00 85.00 394 ALA A C 1
ATOM 3064 O O . ALA A 1 394 ? -37.553 -9.420 43.547 1.00 85.00 394 ALA A O 1
ATOM 3065 N N . GLU A 1 395 ? -35.342 -9.522 43.252 1.00 86.00 395 GLU A N 1
ATOM 3066 C CA . GLU A 1 395 ? -35.052 -9.892 44.643 1.00 86.00 395 GLU A CA 1
ATOM 3067 C C . GLU A 1 395 ? -35.445 -8.776 45.632 1.00 86.00 395 GLU A C 1
ATOM 3069 O O . GLU A 1 395 ? -36.088 -9.048 46.653 1.00 86.00 395 GLU A O 1
ATOM 3074 N N . LYS A 1 396 ? -35.138 -7.507 45.319 1.00 81.75 396 LYS A N 1
ATOM 3075 C CA . LYS A 1 396 ? -35.534 -6.348 46.142 1.00 81.75 396 LYS A CA 1
ATOM 3076 C C . LYS A 1 396 ? -37.050 -6.172 46.216 1.00 81.75 396 LYS A C 1
ATOM 3078 O O . LYS A 1 396 ? -37.580 -5.960 47.308 1.00 81.75 396 LYS A O 1
ATOM 3083 N N . SER A 1 397 ? -37.753 -6.268 45.089 1.00 79.44 397 SER A N 1
ATOM 3084 C CA . SER A 1 397 ? -39.214 -6.133 45.045 1.00 79.44 397 SER A CA 1
ATOM 3085 C C . SER A 1 397 ? -39.902 -7.267 45.809 1.00 79.44 397 SER A C 1
ATOM 3087 O O . SER A 1 397 ? -40.828 -7.011 46.582 1.00 79.44 397 SER A O 1
ATOM 3089 N N . ARG A 1 398 ? -39.394 -8.503 45.709 1.00 85.50 398 ARG A N 1
ATOM 3090 C CA . ARG A 1 398 ? -39.865 -9.643 46.508 1.00 85.50 398 ARG A CA 1
ATOM 3091 C C . ARG A 1 398 ? -39.656 -9.418 48.006 1.00 85.50 398 ARG A C 1
ATOM 3093 O O . ARG A 1 398 ? -40.583 -9.641 48.784 1.00 85.50 398 ARG A O 1
ATOM 3100 N N . ALA A 1 399 ? -38.479 -8.944 48.418 1.00 82.94 399 ALA A N 1
ATOM 3101 C CA . ALA A 1 399 ? -38.197 -8.629 49.819 1.00 82.94 399 ALA A CA 1
ATOM 3102 C C . ALA A 1 399 ? -39.102 -7.503 50.358 1.00 82.94 399 ALA A C 1
ATOM 3104 O O . ALA A 1 399 ? -39.621 -7.611 51.470 1.00 82.94 399 ALA A O 1
ATOM 3105 N N . ALA A 1 400 ? -39.347 -6.459 49.560 1.00 81.88 400 ALA A N 1
ATOM 3106 C CA . ALA A 1 400 ? -40.242 -5.358 49.915 1.00 81.88 400 ALA A CA 1
ATOM 3107 C C . ALA A 1 400 ? -41.704 -5.818 50.060 1.00 81.88 400 ALA A C 1
ATOM 3109 O O . ALA A 1 400 ? -42.354 -5.474 51.049 1.00 81.88 400 ALA A O 1
ATOM 3110 N N . ARG A 1 401 ? -42.203 -6.651 49.133 1.00 85.75 401 ARG A N 1
ATOM 3111 C CA . ARG A 1 401 ? -43.542 -7.264 49.217 1.00 85.75 401 ARG A CA 1
ATOM 3112 C C . ARG A 1 401 ? -43.691 -8.107 50.487 1.00 85.75 401 ARG A C 1
ATOM 3114 O O . ARG A 1 401 ? -44.681 -7.971 51.203 1.00 85.75 401 ARG A O 1
ATOM 3121 N N . LEU A 1 402 ? -42.681 -8.918 50.811 1.00 85.75 402 LEU A N 1
ATOM 3122 C CA . LEU A 1 402 ? -42.678 -9.739 52.024 1.00 85.75 402 LEU A CA 1
ATOM 3123 C C . LEU A 1 402 ? -42.683 -8.878 53.301 1.00 85.75 402 LEU A C 1
ATOM 3125 O O . LEU A 1 402 ? -43.431 -9.151 54.238 1.00 85.75 402 LEU A O 1
ATOM 3129 N N . ALA A 1 403 ? -41.882 -7.809 53.338 1.00 82.88 403 ALA A N 1
ATOM 3130 C CA . ALA A 1 403 ? -41.832 -6.880 54.467 1.00 82.88 403 ALA A CA 1
ATOM 3131 C C . ALA A 1 403 ? -43.160 -6.126 54.666 1.00 82.88 403 ALA A C 1
ATOM 3133 O O . ALA A 1 403 ? -43.607 -5.959 55.804 1.00 82.88 403 ALA A O 1
ATOM 3134 N N . ALA A 1 404 ? -43.812 -5.716 53.574 1.00 82.81 404 ALA A N 1
ATOM 3135 C CA . ALA A 1 404 ? -45.136 -5.103 53.614 1.00 82.81 404 ALA A CA 1
ATOM 3136 C C . ALA A 1 404 ? -46.190 -6.074 54.175 1.00 82.81 404 ALA A C 1
ATOM 3138 O O . ALA A 1 404 ? -46.925 -5.704 55.091 1.00 82.81 404 ALA A O 1
ATOM 3139 N N . ALA A 1 405 ? -46.200 -7.332 53.719 1.00 79.69 405 ALA A N 1
ATOM 3140 C CA . ALA A 1 405 ? -47.102 -8.366 54.233 1.00 79.69 405 ALA A CA 1
ATOM 3141 C C . ALA A 1 405 ? -46.914 -8.608 55.745 1.00 79.69 405 ALA A C 1
ATOM 3143 O O . ALA A 1 405 ? -47.882 -8.641 56.505 1.00 79.69 405 ALA A O 1
ATOM 3144 N N . VAL A 1 406 ? -45.665 -8.680 56.221 1.00 82.62 406 VAL A N 1
ATOM 3145 C CA . VAL A 1 406 ? -45.362 -8.825 57.658 1.00 82.62 406 VAL A CA 1
ATOM 3146 C C . VAL A 1 406 ? -45.856 -7.623 58.474 1.00 82.62 406 VAL A C 1
ATOM 3148 O O . VAL A 1 406 ? -46.314 -7.793 59.607 1.00 82.62 406 VAL A O 1
ATOM 3151 N N . LYS A 1 407 ? -45.781 -6.404 57.925 1.00 81.56 407 LYS A N 1
ATOM 3152 C CA . LYS A 1 407 ? -46.254 -5.188 58.604 1.00 81.56 407 LYS A CA 1
ATOM 3153 C C . LYS A 1 407 ? -47.773 -5.210 58.809 1.00 81.56 407 LYS A C 1
ATOM 3155 O O . LYS A 1 407 ? -48.220 -4.875 59.905 1.00 81.56 407 LYS A O 1
ATOM 3160 N N . VAL A 1 408 ? -48.531 -5.677 57.814 1.00 78.81 408 VAL A N 1
ATOM 3161 C CA . VAL A 1 408 ? -49.993 -5.849 57.905 1.00 78.81 408 VAL A CA 1
ATOM 3162 C C . VAL A 1 408 ? -50.361 -6.867 58.990 1.00 78.81 408 VAL A C 1
ATOM 3164 O O . VAL A 1 408 ? -51.185 -6.568 59.853 1.00 78.81 408 VAL A O 1
ATOM 3167 N N . ILE A 1 409 ? -49.677 -8.017 59.032 1.00 74.75 409 ILE A N 1
ATOM 3168 C CA . ILE A 1 409 ? -49.919 -9.063 60.044 1.00 74.75 409 ILE A CA 1
ATOM 3169 C C . ILE A 1 409 ? -49.660 -8.539 61.469 1.00 74.75 409 ILE A C 1
ATOM 3171 O O . ILE A 1 409 ? -50.414 -8.836 62.402 1.00 74.75 409 ILE A O 1
ATOM 3175 N N . LYS A 1 410 ? -48.611 -7.726 61.659 1.00 73.94 410 LYS A N 1
ATOM 3176 C CA . LYS A 1 410 ? -48.303 -7.113 62.961 1.00 73.94 410 LYS A CA 1
ATOM 3177 C C . LYS A 1 410 ? -49.330 -6.062 63.392 1.00 73.94 410 LYS A C 1
ATOM 3179 O O . LYS A 1 410 ? -49.589 -5.970 64.590 1.00 73.94 410 LYS A O 1
ATOM 3184 N N . SER A 1 411 ? -49.926 -5.298 62.472 1.00 64.25 411 SER A N 1
ATOM 3185 C CA . SER A 1 411 ? -50.986 -4.340 62.824 1.00 64.25 411 SER A CA 1
ATOM 3186 C C . SER A 1 411 ? -52.297 -5.028 63.212 1.00 64.25 411 SER A C 1
ATOM 3188 O O . SER A 1 411 ? -52.954 -4.579 64.145 1.00 64.25 411 SER A O 1
ATOM 3190 N N . THR A 1 412 ? -52.635 -6.165 62.596 1.00 56.75 412 THR A N 1
ATOM 3191 C CA . THR A 1 412 ? -53.820 -6.960 62.972 1.00 56.75 412 THR A CA 1
ATOM 3192 C C . THR A 1 412 ? -53.719 -7.620 64.351 1.00 56.75 412 THR A C 1
ATOM 3194 O O . THR A 1 412 ? -54.745 -7.922 64.944 1.00 56.75 412 THR A O 1
ATOM 3197 N N . LYS A 1 413 ? -52.514 -7.801 64.914 1.00 54.16 413 LYS A N 1
ATOM 3198 C CA . LYS A 1 413 ? -52.330 -8.343 66.278 1.00 54.16 413 LYS A CA 1
ATOM 3199 C C . LYS A 1 413 ? -52.496 -7.312 67.411 1.00 54.16 413 LYS A C 1
ATOM 3201 O O . LYS A 1 413 ? -52.447 -7.708 68.570 1.00 54.16 413 LYS A O 1
ATOM 3206 N N . LYS A 1 414 ? -52.677 -6.015 67.117 1.00 45.50 414 LYS A N 1
ATOM 3207 C CA . LYS A 1 414 ? -52.816 -4.942 68.131 1.00 45.50 414 LYS A CA 1
ATOM 3208 C C . LYS A 1 414 ? -54.234 -4.359 68.279 1.00 45.50 414 LYS A C 1
ATOM 3210 O O . LYS A 1 414 ? -54.400 -3.389 69.010 1.00 45.50 414 LYS A O 1
ATOM 3215 N N . GLY A 1 415 ? -55.254 -4.943 67.651 1.00 42.53 415 GLY A N 1
ATOM 3216 C CA . GLY A 1 415 ? -56.661 -4.565 67.851 1.00 42.53 415 GLY A CA 1
ATOM 3217 C C . GLY A 1 415 ? -57.544 -5.800 68.051 1.00 42.53 415 GLY A C 1
ATOM 3218 O O . GLY A 1 415 ? -57.190 -6.864 67.539 1.00 42.53 415 GLY A O 1
ATOM 3219 N N . PRO A 1 416 ? -58.660 -5.702 68.802 1.00 38.97 416 PRO A N 1
ATOM 3220 C CA . PRO A 1 416 ? -59.534 -6.840 69.039 1.00 38.97 416 PRO A CA 1
ATOM 3221 C C . PRO A 1 416 ? -60.136 -7.313 67.714 1.00 38.97 416 PRO A C 1
ATOM 3223 O O . PRO A 1 416 ? -60.456 -6.522 66.827 1.00 38.97 416 PRO A O 1
ATOM 3226 N N . ALA A 1 417 ? -60.230 -8.632 67.588 1.00 43.09 417 ALA A N 1
ATOM 3227 C CA . ALA A 1 417 ? -60.574 -9.347 66.375 1.00 43.09 417 ALA A CA 1
ATOM 3228 C C . ALA A 1 417 ? -61.826 -8.802 65.664 1.00 43.09 417 ALA A C 1
ATOM 3230 O O . ALA A 1 417 ? -62.929 -8.810 66.208 1.00 43.09 417 ALA A O 1
ATOM 3231 N N . ARG A 1 418 ? -61.667 -8.459 64.384 1.00 36.28 418 ARG A N 1
ATOM 3232 C CA . ARG A 1 418 ? -62.721 -8.629 63.381 1.00 36.28 418 ARG A CA 1
ATOM 3233 C C . ARG A 1 418 ? -62.085 -9.171 62.109 1.00 36.28 418 ARG A C 1
ATOM 3235 O O . ARG A 1 418 ? -61.388 -8.466 61.388 1.00 36.28 418 ARG A O 1
ATOM 3242 N N . VAL A 1 419 ? -62.283 -10.467 61.898 1.00 37.41 419 VAL A N 1
ATOM 3243 C CA . VAL A 1 419 ? -61.891 -11.179 60.684 1.00 37.41 419 VAL A CA 1
ATOM 3244 C C . VAL A 1 419 ? -62.839 -10.750 59.566 1.00 37.41 419 VAL A C 1
ATOM 3246 O O . VAL A 1 419 ? -64.047 -10.946 59.674 1.00 37.41 419 VAL A O 1
ATOM 3249 N N . ALA A 1 420 ? -62.289 -10.182 58.497 1.00 32.69 420 ALA A N 1
ATOM 3250 C CA . ALA A 1 420 ? -62.915 -10.147 57.181 1.00 32.69 420 ALA A CA 1
ATOM 3251 C C . ALA A 1 420 ? -61.920 -10.780 56.192 1.00 32.69 420 ALA A C 1
ATOM 3253 O O . ALA A 1 420 ? -60.730 -10.453 56.256 1.00 32.69 420 ALA A O 1
ATOM 3254 N N . PRO A 1 421 ? -62.343 -11.710 55.320 1.00 40.75 421 PRO A N 1
ATOM 3255 C CA . PRO A 1 421 ? -61.418 -12.429 54.460 1.00 40.75 421 PRO A CA 1
ATOM 3256 C C . PRO A 1 421 ? -61.028 -11.547 53.269 1.00 40.75 421 PRO A C 1
ATOM 3258 O O . PRO A 1 421 ? -61.831 -11.310 52.375 1.00 40.75 421 PRO A O 1
ATOM 3261 N N . TYR A 1 422 ? -59.777 -11.085 53.235 1.00 30.80 422 TYR A N 1
ATOM 3262 C CA . TYR A 1 422 ? -59.165 -10.484 52.044 1.00 30.80 422 TYR A CA 1
ATOM 3263 C C . TYR A 1 422 ? -58.419 -11.571 51.258 1.00 30.80 422 TYR A C 1
ATOM 3265 O O . TYR A 1 422 ? -57.196 -11.577 51.136 1.00 30.80 422 TYR A O 1
ATOM 3273 N N . ALA A 1 423 ? -59.178 -12.548 50.767 1.00 34.72 423 ALA A N 1
ATOM 3274 C CA . ALA A 1 423 ? -58.706 -13.572 49.844 1.00 34.72 423 ALA A CA 1
ATOM 3275 C C . ALA A 1 423 ? -59.014 -13.134 48.403 1.00 34.72 423 ALA A C 1
ATOM 3277 O O . ALA A 1 423 ? -59.862 -13.725 47.749 1.00 34.72 423 ALA A O 1
ATOM 3278 N N . SER A 1 424 ? -58.378 -12.063 47.916 1.00 35.12 424 SER A N 1
ATOM 3279 C CA . SER A 1 424 ? -58.507 -11.652 46.505 1.00 35.12 424 SER A CA 1
ATOM 3280 C C . SER A 1 424 ? -57.452 -10.623 46.068 1.00 35.12 424 SER A C 1
ATOM 3282 O O . SER A 1 424 ? -57.803 -9.515 45.679 1.00 35.12 424 SER A O 1
ATOM 3284 N N . VAL A 1 425 ? -56.152 -10.937 46.144 1.00 32.81 425 VAL A N 1
ATOM 3285 C CA . VAL A 1 425 ? -55.119 -10.175 45.386 1.00 32.81 425 VAL A CA 1
ATOM 3286 C C . VAL A 1 425 ? -54.017 -11.082 44.796 1.00 32.81 425 VAL A C 1
ATOM 3288 O O . VAL A 1 425 ? -53.094 -10.600 44.158 1.00 32.81 425 VAL A O 1
ATOM 3291 N N . VAL A 1 426 ? -54.092 -12.410 44.954 1.00 32.22 426 VAL A N 1
ATOM 3292 C CA . VAL A 1 426 ? -53.054 -13.340 44.438 1.00 32.22 426 VAL A CA 1
ATOM 3293 C C . VAL A 1 426 ? -53.581 -14.236 43.307 1.00 32.22 426 VAL A C 1
ATOM 3295 O O . VAL A 1 426 ? -52.955 -15.217 42.940 1.00 32.22 426 VAL A O 1
ATOM 3298 N N . ALA A 1 427 ? -54.735 -13.907 42.724 1.00 33.72 427 ALA A N 1
ATOM 3299 C CA . ALA A 1 427 ? -55.344 -14.702 41.657 1.00 33.72 427 ALA A CA 1
ATOM 3300 C C . ALA A 1 427 ? -55.795 -13.824 40.483 1.00 33.72 427 ALA A C 1
ATOM 3302 O O . ALA A 1 427 ? -56.957 -13.842 40.102 1.00 33.72 427 ALA A O 1
ATOM 3303 N N . SER A 1 428 ? -54.888 -13.022 39.929 1.00 30.70 428 SER A N 1
ATOM 3304 C CA . SER A 1 428 ? -55.062 -12.445 38.591 1.00 30.70 428 SER A CA 1
ATOM 3305 C C . SER A 1 428 ? -53.728 -11.887 38.102 1.00 30.70 428 SER A C 1
ATOM 3307 O O . SER A 1 428 ? -53.477 -10.703 38.273 1.00 30.70 428 SER A O 1
ATOM 3309 N N . GLU A 1 429 ? -52.861 -12.750 37.570 1.00 31.69 429 GLU A N 1
ATOM 3310 C CA . GLU A 1 429 ? -51.849 -12.368 36.561 1.00 31.69 429 GLU A CA 1
ATOM 3311 C C . GLU A 1 429 ? -51.102 -13.570 35.951 1.00 31.69 429 GLU A C 1
ATOM 3313 O O . GLU A 1 429 ? -50.382 -13.393 34.977 1.00 31.69 429 GLU A O 1
ATOM 3318 N N . ASP A 1 430 ? -51.359 -14.807 36.393 1.00 28.89 430 ASP A N 1
ATOM 3319 C CA . ASP A 1 430 ? -50.942 -16.018 35.664 1.00 28.89 430 ASP A CA 1
ATOM 3320 C C . ASP A 1 430 ? -52.043 -16.490 34.695 1.00 28.89 430 ASP A C 1
ATOM 3322 O O . ASP A 1 430 ? -52.598 -17.576 34.839 1.00 28.89 430 ASP A O 1
ATOM 3326 N N . ALA A 1 431 ? -52.414 -15.650 33.723 1.00 33.03 431 ALA A N 1
ATOM 3327 C CA . ALA A 1 431 ? -53.175 -16.079 32.542 1.00 33.03 431 ALA A CA 1
ATOM 3328 C C . ALA A 1 431 ? -53.100 -15.043 31.407 1.00 33.03 431 ALA A C 1
ATOM 3330 O O . ALA A 1 431 ? -54.085 -14.392 31.065 1.00 33.03 431 ALA A O 1
ATOM 3331 N N . SER A 1 432 ? -51.924 -14.906 30.793 1.00 27.41 432 SER A N 1
ATOM 3332 C CA . SER A 1 432 ? -51.790 -14.350 29.440 1.00 27.41 432 SER A CA 1
ATOM 3333 C C . SER A 1 432 ? -50.540 -14.905 28.747 1.00 27.41 432 SER A C 1
ATOM 3335 O O . SER A 1 432 ? -49.511 -14.239 28.665 1.00 27.41 432 SER A O 1
ATOM 3337 N N . SER A 1 433 ? -50.622 -16.153 28.275 1.00 27.23 433 SER A N 1
ATOM 3338 C CA . SER A 1 433 ? -50.189 -16.607 26.933 1.00 27.23 433 SER A CA 1
ATOM 3339 C C . SER A 1 433 ? -50.105 -18.142 26.890 1.00 27.23 433 SER A C 1
ATOM 3341 O O . SER A 1 433 ? -49.275 -18.755 27.551 1.00 27.23 433 SER A O 1
ATOM 3343 N N . GLY A 1 434 ? -50.990 -18.779 26.116 1.00 27.14 434 GLY A N 1
ATOM 3344 C CA . GLY A 1 434 ? -50.967 -20.228 25.884 1.00 27.14 434 GLY A CA 1
ATOM 3345 C C . GLY A 1 434 ? -52.325 -20.785 25.461 1.00 27.14 434 GLY A C 1
ATOM 3346 O O . GLY A 1 434 ? -53.203 -20.998 26.285 1.00 27.14 434 GLY A O 1
ATOM 3347 N N . SER A 1 435 ? -52.493 -20.969 24.157 1.00 27.33 435 SER A N 1
ATOM 3348 C CA . SER A 1 435 ? -53.713 -21.354 23.442 1.00 27.33 435 SER A CA 1
ATOM 3349 C C . SER A 1 435 ? -54.254 -22.766 23.755 1.00 27.33 435 SER A C 1
ATOM 3351 O O . SER A 1 435 ? -53.485 -23.705 23.911 1.00 27.33 435 SER A O 1
ATOM 3353 N N . ALA A 1 436 ? -55.593 -22.865 23.751 1.00 29.92 436 ALA A N 1
ATOM 3354 C CA . ALA A 1 436 ? -56.479 -23.962 23.319 1.00 29.92 436 ALA A CA 1
ATOM 3355 C C . ALA A 1 436 ? -56.195 -25.434 23.712 1.00 29.92 436 ALA A C 1
ATOM 3357 O O . ALA A 1 436 ? -55.304 -26.067 23.162 1.00 29.92 436 ALA A O 1
ATOM 3358 N N . ALA A 1 437 ? -57.111 -26.047 24.486 1.00 27.67 437 ALA A N 1
ATOM 3359 C CA . ALA A 1 437 ? -58.066 -27.068 24.000 1.00 27.67 437 ALA A CA 1
ATOM 3360 C C . ALA A 1 437 ? -58.816 -27.811 25.139 1.00 27.67 437 ALA A C 1
ATOM 3362 O O . ALA A 1 437 ? -58.223 -28.280 26.099 1.00 27.67 437 ALA A O 1
ATOM 3363 N N . ALA A 1 438 ? -60.128 -27.978 24.925 1.00 27.12 438 ALA A N 1
ATOM 3364 C CA . ALA A 1 438 ? -60.997 -29.105 25.310 1.00 27.12 438 ALA A CA 1
ATOM 3365 C C . ALA A 1 438 ? -61.315 -29.450 26.795 1.00 27.12 438 ALA A C 1
ATOM 3367 O O . ALA A 1 438 ? -60.588 -30.153 27.480 1.00 27.12 438 ALA A O 1
ATOM 3368 N N . LYS A 1 439 ? -62.565 -29.105 27.159 1.00 27.42 439 LYS A N 1
ATOM 3369 C CA . LYS A 1 439 ? -63.645 -29.956 27.727 1.00 27.42 439 LYS A CA 1
ATOM 3370 C C . LYS A 1 439 ? -63.427 -30.775 29.026 1.00 27.42 439 LYS A C 1
ATOM 3372 O O . LYS A 1 439 ? -62.785 -31.813 29.020 1.00 27.42 439 LYS A O 1
ATOM 3377 N N . SER A 1 440 ? -64.308 -30.461 29.990 1.00 25.50 440 SER A N 1
ATOM 3378 C CA . SER A 1 440 ? -65.317 -31.364 30.604 1.00 25.50 440 SER A CA 1
ATOM 3379 C C . SER A 1 440 ? -65.195 -31.714 32.098 1.00 25.50 440 SER A C 1
ATOM 3381 O O . SER A 1 440 ? -64.176 -32.188 32.580 1.00 25.50 440 SER A O 1
ATOM 3383 N N . SER A 1 441 ? -66.373 -31.620 32.734 1.00 27.33 441 SER A N 1
ATOM 3384 C CA . SER A 1 441 ? -66.923 -32.384 33.872 1.00 27.33 441 SER A CA 1
ATOM 3385 C C . SER A 1 441 ? -66.477 -32.088 35.313 1.00 27.33 441 SER A C 1
ATOM 3387 O O . SER A 1 441 ? -65.469 -32.575 35.800 1.00 27.33 441 SER A O 1
ATOM 3389 N N . THR A 1 442 ? -67.368 -31.353 35.996 1.00 31.41 442 THR A N 1
ATOM 3390 C CA . THR A 1 442 ? -68.093 -31.715 37.239 1.00 31.41 442 THR A CA 1
ATOM 3391 C C . THR A 1 442 ? -67.344 -32.347 38.417 1.00 31.41 442 THR A C 1
ATOM 3393 O O . THR A 1 442 ? -66.884 -33.480 38.338 1.00 31.41 442 THR A O 1
ATOM 3396 N N . GLY A 1 443 ? -67.460 -31.707 39.587 1.00 25.88 443 GLY A N 1
ATOM 3397 C CA . GLY A 1 443 ? -67.344 -32.388 40.881 1.00 25.88 443 GLY A CA 1
ATOM 3398 C C . GLY A 1 443 ? -67.121 -31.438 42.057 1.00 25.88 443 GLY A C 1
ATOM 3399 O O . GLY A 1 443 ? -65.997 -31.032 42.322 1.00 25.88 443 GLY A O 1
ATOM 3400 N N . ALA A 1 444 ? -68.186 -31.090 42.778 1.00 31.83 444 ALA A N 1
ATOM 3401 C CA . ALA A 1 444 ? -68.125 -30.308 44.012 1.00 31.83 444 ALA A CA 1
ATOM 3402 C C . ALA A 1 444 ? -67.724 -31.167 45.234 1.00 31.83 444 ALA A C 1
ATOM 3404 O O . ALA A 1 444 ? -68.294 -32.239 45.437 1.00 31.83 444 ALA A O 1
ATOM 3405 N N . LYS A 1 445 ? -66.829 -30.652 46.097 1.00 27.31 445 LYS A N 1
ATOM 3406 C CA . LYS A 1 445 ? -66.811 -30.870 47.567 1.00 27.31 445 LYS A CA 1
ATOM 3407 C C . LYS A 1 445 ? -65.940 -29.793 48.278 1.00 27.31 445 LYS A C 1
ATOM 3409 O O . LYS A 1 445 ? -65.035 -29.266 47.640 1.00 27.31 445 LYS A O 1
ATOM 3414 N N . PRO A 1 446 ? -66.229 -29.422 49.548 1.00 30.34 446 PRO A N 1
ATOM 3415 C CA . PRO A 1 446 ? -65.812 -28.164 50.197 1.00 30.34 446 PRO A CA 1
ATOM 3416 C C . PRO A 1 446 ? -64.432 -28.235 50.902 1.00 30.34 446 PRO A C 1
ATOM 3418 O O . PRO A 1 446 ? -63.865 -29.325 51.005 1.00 30.34 446 PRO A O 1
ATOM 3421 N N . PRO A 1 447 ? -63.872 -27.100 51.386 1.00 35.16 447 PRO A N 1
ATOM 3422 C CA . PRO A 1 447 ? -62.445 -26.968 51.675 1.00 35.16 447 PRO A CA 1
ATOM 3423 C C . PRO A 1 447 ? -62.069 -27.334 53.119 1.00 35.16 447 PRO A C 1
ATOM 3425 O O . PRO A 1 447 ? -62.709 -26.914 54.082 1.00 35.16 447 PRO A O 1
ATOM 3428 N N . THR A 1 448 ? -60.961 -28.056 53.272 1.00 30.84 448 THR A N 1
ATOM 3429 C CA . THR A 1 448 ? -60.249 -28.254 54.540 1.00 30.84 448 THR A CA 1
ATOM 3430 C C . THR A 1 448 ? -59.261 -27.105 54.759 1.00 30.84 448 THR A C 1
ATOM 3432 O O . THR A 1 448 ? -58.181 -27.062 54.175 1.00 30.84 448 THR A O 1
ATOM 3435 N N . ALA A 1 449 ? -59.643 -26.164 55.622 1.00 37.94 449 ALA A N 1
ATOM 3436 C CA . ALA A 1 449 ? -58.917 -24.937 55.962 1.00 37.94 449 ALA A CA 1
ATOM 3437 C C . ALA A 1 449 ? -57.650 -25.131 56.833 1.00 37.94 449 ALA A C 1
ATOM 3439 O O . ALA A 1 449 ? -57.202 -24.191 57.469 1.00 37.94 449 ALA A O 1
ATOM 3440 N N . THR A 1 450 ? -57.054 -26.324 56.897 1.00 42.31 450 THR A N 1
ATOM 3441 C CA . THR A 1 450 ? -55.977 -26.638 57.863 1.00 42.31 450 THR A CA 1
ATOM 3442 C C . THR A 1 450 ? -54.584 -26.817 57.250 1.00 42.31 450 THR A C 1
ATOM 3444 O O . THR A 1 450 ? -53.609 -26.936 57.985 1.00 42.31 450 THR A O 1
ATOM 3447 N N . ARG A 1 451 ? -54.446 -26.812 55.915 1.00 39.41 451 ARG A N 1
ATOM 3448 C CA . ARG A 1 451 ? -53.157 -27.068 55.237 1.00 39.41 451 ARG A CA 1
ATOM 3449 C C . ARG A 1 451 ? -52.367 -25.800 54.877 1.00 39.41 451 ARG A C 1
ATOM 3451 O O . ARG A 1 451 ? -51.142 -25.837 54.877 1.00 39.41 451 ARG A O 1
ATOM 3458 N N . GLN A 1 452 ? -53.044 -24.679 54.625 1.00 40.22 452 GLN A N 1
ATOM 3459 C CA . GLN A 1 452 ? -52.395 -23.417 54.229 1.00 40.22 452 GLN A CA 1
ATOM 3460 C C . GLN A 1 452 ? -51.744 -22.679 55.410 1.00 40.22 452 GLN A C 1
ATOM 3462 O O . GLN A 1 452 ? -50.689 -22.068 55.242 1.00 40.22 452 GLN A O 1
ATOM 3467 N N . ASP A 1 453 ? -52.300 -22.811 56.616 1.00 40.16 453 ASP A N 1
ATOM 3468 C CA . ASP A 1 453 ? -51.707 -22.232 57.828 1.00 40.16 453 ASP A CA 1
ATOM 3469 C C . ASP A 1 453 ? -50.402 -22.949 58.224 1.00 40.16 453 ASP A C 1
ATOM 3471 O O . ASP A 1 453 ? -49.436 -22.305 58.637 1.00 40.16 453 ASP A O 1
ATOM 3475 N N . ALA A 1 454 ? -50.318 -24.263 57.981 1.00 37.56 454 ALA A N 1
ATOM 3476 C CA . ALA A 1 454 ? -49.104 -25.049 58.200 1.00 37.56 454 ALA A CA 1
ATOM 3477 C C . ALA A 1 454 ? -47.975 -24.677 57.217 1.00 37.56 454 ALA A C 1
ATOM 3479 O O . ALA A 1 454 ? -46.803 -24.636 57.592 1.00 37.56 454 ALA A O 1
ATOM 3480 N N . GLU A 1 455 ? -48.301 -24.347 55.963 1.00 42.00 455 GLU A N 1
ATOM 3481 C CA . GLU A 1 455 ? -47.307 -23.936 54.959 1.00 42.00 455 GLU A CA 1
ATOM 3482 C C . GLU A 1 455 ? -46.742 -22.530 55.237 1.00 42.00 455 GLU A C 1
ATOM 3484 O O . GLU A 1 455 ? -45.547 -22.286 55.031 1.00 42.00 455 GLU A O 1
ATOM 3489 N N . ALA A 1 456 ? -47.554 -21.623 55.791 1.00 42.94 456 ALA A N 1
ATOM 3490 C CA . ALA A 1 456 ? -47.109 -20.297 56.222 1.00 42.94 456 ALA A CA 1
ATOM 3491 C C . ALA A 1 456 ? -46.170 -20.359 57.443 1.00 42.94 456 ALA A C 1
ATOM 3493 O O . ALA A 1 456 ? -45.179 -19.621 57.511 1.00 42.94 456 ALA A O 1
ATOM 3494 N N . GLU A 1 457 ? -46.434 -21.269 58.382 1.00 43.53 457 GLU A N 1
ATOM 3495 C CA . GLU A 1 457 ? -45.599 -21.475 59.568 1.00 43.53 457 GLU A CA 1
ATOM 3496 C C . GLU A 1 457 ? -44.249 -22.125 59.211 1.00 43.53 457 GLU A C 1
ATOM 3498 O O . GLU A 1 457 ? -43.192 -21.674 59.668 1.00 43.53 457 GLU A O 1
ATOM 3503 N N . VAL A 1 458 ? -44.248 -23.087 58.279 1.00 45.00 458 VAL A N 1
ATOM 3504 C CA . VAL A 1 458 ? -43.023 -23.694 57.727 1.00 45.00 458 VAL A CA 1
ATOM 3505 C C . VAL A 1 458 ? -42.182 -22.667 56.956 1.00 45.00 458 VAL A C 1
ATOM 3507 O O . VAL A 1 458 ? -40.953 -22.648 57.084 1.00 45.00 458 VAL A O 1
ATOM 3510 N N . ALA A 1 459 ? -42.807 -21.758 56.202 1.00 44.19 459 ALA A N 1
ATOM 3511 C CA . ALA A 1 459 ? -42.097 -20.680 55.512 1.00 44.19 459 ALA A CA 1
ATOM 3512 C C . ALA A 1 459 ? -41.461 -19.674 56.493 1.00 44.19 459 ALA A C 1
ATOM 3514 O O . ALA A 1 459 ? -40.312 -19.262 56.298 1.00 44.19 459 ALA A O 1
ATOM 3515 N N . ALA A 1 460 ? -42.156 -19.323 57.581 1.00 44.50 460 ALA A N 1
ATOM 3516 C CA . ALA A 1 460 ? -41.628 -18.452 58.632 1.00 44.50 460 ALA A CA 1
ATOM 3517 C C . ALA A 1 460 ? -40.448 -19.096 59.387 1.00 44.50 460 ALA A C 1
ATOM 3519 O O . ALA A 1 460 ? -39.433 -18.431 59.633 1.00 44.50 460 ALA A O 1
ATOM 3520 N N . ALA A 1 461 ? -40.531 -20.399 59.675 1.00 42.88 461 ALA A N 1
ATOM 3521 C CA . ALA A 1 461 ? -39.446 -21.169 60.279 1.00 42.88 461 ALA A CA 1
ATOM 3522 C C . ALA A 1 461 ? -38.212 -21.248 59.360 1.00 42.88 461 ALA A C 1
ATOM 3524 O O . ALA A 1 461 ? -37.081 -21.064 59.815 1.00 42.88 461 ALA A O 1
ATOM 3525 N N . LYS A 1 462 ? -38.409 -21.411 58.044 1.00 47.12 462 LYS A N 1
ATOM 3526 C CA . LYS A 1 462 ? -37.319 -21.450 57.050 1.00 47.12 462 LYS A CA 1
ATOM 3527 C C . LYS A 1 462 ? -36.600 -20.100 56.911 1.00 47.12 462 LYS A C 1
ATOM 3529 O O . LYS A 1 462 ? -35.384 -20.063 56.726 1.00 47.12 462 LYS A O 1
ATOM 3534 N N . ILE A 1 463 ? -37.320 -18.987 57.076 1.00 48.88 463 ILE A N 1
ATOM 3535 C CA . ILE A 1 463 ? -36.745 -17.631 57.104 1.00 48.88 463 ILE A CA 1
ATOM 3536 C C . ILE A 1 463 ? -35.937 -17.394 58.388 1.00 48.88 463 ILE A C 1
ATOM 3538 O O . ILE A 1 463 ? -34.859 -16.797 58.330 1.00 48.88 463 ILE A O 1
ATOM 3542 N N . GLN A 1 464 ? -36.406 -17.874 59.546 1.00 44.47 464 GLN A N 1
ATOM 3543 C CA . GLN A 1 464 ? -35.617 -17.815 60.783 1.00 44.47 464 GLN A CA 1
ATOM 3544 C C . GLN A 1 464 ? -34.361 -18.696 60.709 1.00 44.47 464 GLN A C 1
ATOM 3546 O O . GLN A 1 464 ? -33.300 -18.268 61.165 1.00 44.47 464 GLN A O 1
ATOM 3551 N N . ALA A 1 465 ? -34.445 -19.866 60.070 1.00 42.53 465 ALA A N 1
ATOM 3552 C CA . ALA A 1 465 ? -33.298 -20.739 59.833 1.00 42.53 465 ALA A CA 1
ATOM 3553 C C . ALA A 1 465 ? -32.258 -20.101 58.891 1.00 42.53 465 ALA A C 1
ATOM 3555 O O . ALA A 1 465 ? -31.068 -20.141 59.193 1.00 42.53 465 ALA A O 1
ATOM 3556 N N . MET A 1 466 ? -32.676 -19.423 57.811 1.00 43.91 466 MET A N 1
ATOM 3557 C CA . MET A 1 466 ? -31.751 -18.665 56.947 1.00 43.91 466 MET A CA 1
ATOM 3558 C C . MET A 1 466 ? -31.109 -17.472 57.663 1.00 43.91 466 MET A C 1
ATOM 3560 O O . MET A 1 466 ? -29.934 -17.189 57.442 1.00 43.91 466 MET A O 1
ATOM 3564 N N . LYS A 1 467 ? -31.847 -16.778 58.541 1.00 50.28 467 LYS A N 1
ATOM 3565 C CA . LYS A 1 467 ? -31.281 -15.687 59.352 1.00 50.28 467 LYS A CA 1
ATOM 3566 C C . LYS A 1 467 ? -30.229 -16.188 60.339 1.00 50.28 467 LYS A C 1
ATOM 3568 O O . LYS A 1 467 ? -29.209 -15.525 60.494 1.00 50.28 467 LYS A O 1
ATOM 3573 N N . ARG A 1 468 ? -30.444 -17.357 60.955 1.00 46.47 468 ARG A N 1
ATOM 3574 C CA . ARG A 1 468 ? -29.437 -18.014 61.803 1.00 46.47 468 ARG A CA 1
ATOM 3575 C C . ARG A 1 468 ? -28.230 -18.472 60.980 1.00 46.47 468 ARG A C 1
ATOM 3577 O O . ARG A 1 468 ? -27.119 -18.090 61.310 1.00 46.47 468 ARG A O 1
ATOM 3584 N N . GLY A 1 469 ? -28.443 -19.115 59.830 1.00 43.09 469 GLY A N 1
ATOM 3585 C CA . GLY A 1 469 ? -27.355 -19.534 58.935 1.00 43.09 469 GLY A CA 1
ATOM 3586 C C . GLY A 1 469 ? -26.505 -18.381 58.378 1.00 43.09 469 GLY A C 1
ATOM 3587 O O . GLY A 1 469 ? -25.291 -18.524 58.249 1.00 43.09 469 GLY A O 1
ATOM 3588 N N . ASN A 1 470 ? -27.103 -17.218 58.094 1.00 44.72 470 ASN A N 1
ATOM 3589 C CA . ASN A 1 470 ? -26.358 -16.016 57.698 1.00 44.72 470 ASN A CA 1
ATOM 3590 C C . ASN A 1 470 ? -25.624 -15.357 58.876 1.00 44.72 470 ASN A C 1
ATOM 3592 O O . ASN A 1 470 ? -24.522 -14.852 58.678 1.00 44.72 470 ASN A O 1
ATOM 3596 N N . ALA A 1 471 ? -26.188 -15.389 60.088 1.00 40.03 471 ALA A N 1
ATOM 3597 C CA . ALA A 1 471 ? -25.501 -14.925 61.295 1.00 40.03 471 ALA A CA 1
ATOM 3598 C C . ALA A 1 471 ? -24.308 -15.829 61.653 1.00 40.03 471 ALA A C 1
ATOM 3600 O O . ALA A 1 471 ? -23.247 -15.331 62.025 1.00 40.03 471 ALA A O 1
ATOM 3601 N N . ASP A 1 472 ? -24.444 -17.141 61.458 1.00 42.19 472 ASP A N 1
ATOM 3602 C CA . ASP A 1 472 ? -23.376 -18.112 61.694 1.00 42.19 472 ASP A CA 1
ATOM 3603 C C . ASP A 1 472 ? -22.293 -18.032 60.603 1.00 42.19 472 ASP A C 1
ATOM 3605 O O . ASP A 1 472 ? -21.105 -18.068 60.916 1.00 42.19 472 ASP A O 1
ATOM 3609 N N . ARG A 1 473 ? -22.658 -17.789 59.331 1.00 45.38 473 ARG A N 1
ATOM 3610 C CA . ARG A 1 473 ? -21.685 -17.483 58.258 1.00 45.38 473 ARG A CA 1
ATOM 3611 C C . ARG A 1 473 ? -20.934 -16.172 58.489 1.00 45.38 473 ARG A C 1
ATOM 3613 O O . ARG A 1 473 ? -19.739 -16.121 58.212 1.00 45.38 473 ARG A O 1
ATOM 3620 N N . ALA A 1 474 ? -21.602 -15.140 59.006 1.00 41.31 474 ALA A N 1
ATOM 3621 C CA . ALA A 1 474 ? -20.956 -13.879 59.368 1.00 41.31 474 ALA A CA 1
ATOM 3622 C C . ALA A 1 474 ? -19.963 -14.068 60.529 1.00 41.31 474 ALA A C 1
ATOM 3624 O O . ALA A 1 474 ? -18.845 -13.568 60.459 1.00 41.31 474 ALA A O 1
ATOM 3625 N N . LYS A 1 475 ? -20.308 -14.874 61.543 1.00 41.38 475 LYS A N 1
ATOM 3626 C CA . LYS A 1 475 ? -19.391 -15.230 62.641 1.00 41.38 475 LYS A CA 1
ATOM 3627 C C . LYS A 1 475 ? -18.188 -16.055 62.170 1.00 41.38 475 LYS A C 1
ATOM 3629 O O . LYS A 1 475 ? -17.068 -15.792 62.591 1.00 41.38 475 LYS A O 1
ATOM 3634 N N . VAL A 1 476 ? -18.389 -17.009 61.256 1.00 37.69 476 VAL A N 1
ATOM 3635 C CA . VAL A 1 476 ? -17.298 -17.821 60.682 1.00 37.69 476 VAL A CA 1
ATOM 3636 C C . VAL A 1 476 ? -16.374 -16.989 59.778 1.00 37.69 476 VAL A C 1
ATOM 3638 O O . VAL A 1 476 ? -15.171 -17.240 59.748 1.00 37.69 476 VAL A O 1
ATOM 3641 N N . ALA A 1 477 ? -16.894 -15.972 59.081 1.00 41.03 477 ALA A N 1
ATOM 3642 C CA . ALA A 1 477 ? -16.081 -15.043 58.291 1.00 41.03 477 ALA A CA 1
ATOM 3643 C C . ALA A 1 477 ? -15.179 -14.153 59.171 1.00 41.03 477 ALA A C 1
ATOM 3645 O O . ALA A 1 477 ? -14.016 -13.950 58.828 1.00 41.03 477 ALA A O 1
ATOM 3646 N N . VAL A 1 478 ? -15.676 -13.710 60.332 1.00 43.34 478 VAL A N 1
ATOM 3647 C CA . VAL A 1 478 ? -14.900 -12.937 61.322 1.00 43.34 478 VAL A CA 1
ATOM 3648 C C . VAL A 1 478 ? -13.807 -13.796 61.977 1.00 43.34 478 VAL A C 1
ATOM 3650 O O . VAL A 1 478 ? -12.673 -13.348 62.122 1.00 43.34 478 VAL A O 1
ATOM 3653 N N . ILE A 1 479 ? -14.088 -15.070 62.280 1.00 41.84 479 ILE A N 1
ATOM 3654 C CA . ILE A 1 479 ? -13.083 -15.999 62.832 1.00 41.84 479 ILE A CA 1
ATOM 3655 C C . ILE A 1 479 ? -11.994 -16.342 61.794 1.00 41.84 479 ILE A C 1
ATOM 3657 O O . ILE A 1 479 ? -10.821 -16.448 62.146 1.00 41.84 479 ILE A O 1
ATOM 3661 N N . LYS A 1 480 ? -12.336 -16.446 60.499 1.00 41.09 480 LYS A N 1
ATOM 3662 C CA . LYS A 1 480 ? -11.341 -16.644 59.426 1.00 41.09 480 LYS A CA 1
ATOM 3663 C C . LYS A 1 480 ? -10.439 -15.427 59.189 1.00 41.09 480 LYS A C 1
ATOM 3665 O O . LYS A 1 480 ? -9.293 -15.625 58.803 1.00 41.09 480 LYS A O 1
ATOM 3670 N N . GLN A 1 481 ? -10.917 -14.202 59.424 1.00 44.16 481 GLN A N 1
ATOM 3671 C CA . GLN A 1 481 ? -10.076 -12.999 59.340 1.00 44.16 481 GLN A CA 1
ATOM 3672 C C . GLN A 1 481 ? -9.071 -12.906 60.496 1.00 44.16 481 GLN A C 1
ATOM 3674 O O . GLN A 1 481 ? -7.926 -12.540 60.251 1.00 44.16 481 GLN A O 1
ATOM 3679 N N . HIS A 1 482 ? -9.439 -13.327 61.711 1.00 38.69 482 HIS A N 1
ATOM 3680 C CA . HIS A 1 482 ? -8.482 -13.422 62.821 1.00 38.69 482 HIS A CA 1
ATOM 3681 C C . HIS A 1 482 ? -7.461 -14.559 62.634 1.00 38.69 482 HIS A C 1
ATOM 3683 O O . HIS A 1 482 ? -6.290 -14.372 62.939 1.00 38.69 482 HIS A O 1
ATOM 3689 N N . ALA A 1 483 ? -7.855 -15.698 62.052 1.00 36.50 483 ALA A N 1
ATOM 3690 C CA . ALA A 1 483 ? -6.929 -16.806 61.780 1.00 36.50 483 ALA A CA 1
ATOM 3691 C C . ALA A 1 483 ? -5.965 -16.553 60.598 1.00 36.50 483 ALA A C 1
ATOM 3693 O O . ALA A 1 483 ? -4.922 -17.196 60.516 1.00 36.50 483 ALA A O 1
ATOM 3694 N N . ALA A 1 484 ? -6.292 -15.633 59.682 1.00 38.81 484 ALA A N 1
ATOM 3695 C CA . ALA A 1 484 ? -5.418 -15.251 58.566 1.00 38.81 484 ALA A CA 1
ATOM 3696 C C . ALA A 1 484 ? -4.429 -14.119 58.918 1.00 38.81 484 ALA A C 1
ATOM 3698 O O . ALA A 1 484 ? -3.453 -13.930 58.197 1.00 38.81 484 ALA A O 1
ATOM 3699 N N . GLY A 1 485 ? -4.661 -13.386 60.015 1.00 37.88 485 GLY A N 1
ATOM 3700 C CA . GLY A 1 485 ? -3.766 -12.327 60.501 1.00 37.88 485 GLY A CA 1
ATOM 3701 C C . GLY A 1 485 ? -2.529 -12.834 61.253 1.00 37.88 485 GLY A C 1
ATOM 3702 O O . GLY A 1 485 ? -1.522 -12.136 61.278 1.00 37.88 485 GLY A O 1
ATOM 3703 N N . ASP A 1 486 ? -2.570 -14.057 61.791 1.00 36.28 486 ASP A N 1
ATOM 3704 C CA . ASP A 1 486 ? -1.485 -14.637 62.607 1.00 36.28 486 ASP A CA 1
ATOM 3705 C C . ASP A 1 486 ? -0.510 -15.551 61.827 1.00 36.28 486 ASP A C 1
ATOM 3707 O O . ASP A 1 486 ? 0.429 -16.091 62.405 1.00 36.28 486 ASP A O 1
ATOM 3711 N N . MET A 1 487 ? -0.671 -15.720 60.504 1.00 38.16 487 MET A N 1
ATOM 3712 C CA . MET A 1 487 ? 0.239 -16.528 59.662 1.00 38.16 487 MET A CA 1
ATOM 3713 C C . MET A 1 487 ? 0.669 -15.826 58.361 1.00 38.16 487 MET A C 1
ATOM 3715 O O . MET A 1 487 ? 0.667 -16.425 57.286 1.00 38.16 487 MET A O 1
ATOM 3719 N N . GLY A 1 488 ? 1.047 -14.549 58.445 1.00 34.22 488 GLY A N 1
ATOM 3720 C CA . GLY A 1 488 ? 1.490 -13.771 57.280 1.00 34.22 488 GLY A CA 1
ATOM 3721 C C . GLY A 1 488 ? 2.492 -12.660 57.589 1.00 34.22 488 GLY A C 1
ATOM 3722 O O . GLY A 1 488 ? 2.525 -11.664 56.877 1.00 34.22 488 GLY A O 1
ATOM 3723 N N . ALA A 1 489 ? 3.289 -12.799 58.650 1.00 36.91 489 ALA A N 1
ATOM 3724 C CA . ALA A 1 489 ? 4.444 -11.944 58.909 1.00 36.91 489 ALA A CA 1
ATOM 3725 C C . ALA A 1 489 ? 5.727 -12.733 58.610 1.00 36.91 489 ALA A C 1
ATOM 3727 O O . ALA A 1 489 ? 6.267 -13.415 59.476 1.00 36.91 489 ALA A O 1
ATOM 3728 N N . GLY A 1 490 ? 6.202 -12.664 57.364 1.00 30.73 490 GLY A N 1
ATOM 3729 C CA . GLY A 1 490 ? 7.520 -13.176 56.993 1.00 30.73 490 GLY A CA 1
ATOM 3730 C C . GLY A 1 490 ? 7.710 -13.365 55.489 1.00 30.73 490 GLY A C 1
ATOM 3731 O O . GLY A 1 490 ? 7.084 -14.253 54.923 1.00 30.73 490 GLY A O 1
ATOM 3732 N N . ALA A 1 491 ? 8.660 -12.602 54.919 1.00 29.05 491 ALA A N 1
ATOM 3733 C CA . ALA A 1 491 ? 9.309 -12.791 53.603 1.00 29.05 491 ALA A CA 1
ATOM 3734 C C . ALA A 1 491 ? 8.447 -12.320 52.392 1.00 29.05 491 ALA A C 1
ATOM 3736 O O . ALA A 1 491 ? 7.292 -12.701 52.299 1.00 29.05 491 ALA A O 1
ATOM 3737 N N . ILE A 1 492 ? 8.836 -11.481 51.412 1.00 29.45 492 ILE A N 1
ATOM 3738 C CA . ILE A 1 492 ? 10.091 -11.056 50.740 1.00 29.45 492 ILE A CA 1
ATOM 3739 C C . ILE A 1 492 ? 9.704 -9.798 49.903 1.00 29.45 492 ILE A C 1
ATOM 3741 O O . ILE A 1 492 ? 8.660 -9.809 49.263 1.00 29.45 492 ILE A O 1
ATOM 3745 N N . ALA A 1 493 ? 10.283 -8.606 50.096 1.00 31.00 493 ALA A N 1
ATOM 3746 C CA . ALA A 1 493 ? 11.427 -8.005 49.382 1.00 31.00 493 ALA A CA 1
ATOM 3747 C C . ALA A 1 493 ? 11.430 -8.097 47.829 1.00 31.00 493 ALA A C 1
ATOM 3749 O O . ALA A 1 493 ? 11.449 -9.181 47.264 1.00 31.00 493 ALA A O 1
ATOM 3750 N N . THR A 1 494 ? 11.562 -6.929 47.175 1.00 33.06 494 THR A N 1
ATOM 3751 C CA . THR A 1 494 ? 11.997 -6.671 45.773 1.00 33.06 494 THR A CA 1
ATOM 3752 C C . THR A 1 494 ? 11.134 -7.174 44.603 1.00 33.06 494 THR A C 1
ATOM 3754 O O . THR A 1 494 ? 11.186 -8.349 44.256 1.00 33.06 494 THR A O 1
ATOM 3757 N N . PHE A 1 495 ? 10.432 -6.254 43.926 1.00 30.20 495 PHE A N 1
ATOM 3758 C CA . PHE A 1 495 ? 10.821 -5.634 42.641 1.00 30.20 495 PHE A CA 1
ATOM 3759 C C . PHE A 1 495 ? 9.977 -4.379 42.383 1.00 30.20 495 PHE A C 1
ATOM 3761 O O . PHE A 1 495 ? 8.789 -4.392 42.778 1.00 30.20 495 PHE A O 1
#

InterPro domains:
  IPR024079 Metallopeptidase, catalytic domain superfamily [G3DSA:3.40.390.10] (164-350)

Radius of gyration: 41.05 Å; chains: 1; bounding box: 100×51×117 Å

pLDDT: mean 74.31, std 19.83, range [25.5, 95.0]

Secondary structure (DSSP, 8-state):
-HHHHHHHHTT-TT------HHHHHHHSPPPSSTTTT-TT-SEEEEEEETTSTT--TT-SEEEEEEEEEES----TTSPPPEEEETTEEEEPPEEEEEEEEEEEEESTT--EE--HHHHHHHHHHHHHS-HHHHHHHHHHHHHHHHHHHHHHHHHHHHHHHHHHHHHHTT----SSSSS---HHHHHHHHHHHHHHHHHHHHHHHTTS-HHHHHHHHHHHHSHHHHIIIIIHHHHHSEEHHHHHHHHHHHHTTPPPSS-TTTSSPTTS------EEEHHHHTTPPP-TTGGG-GGGGEEES--TT--SB-TTSSB--TTS--SS----SSPPHHHHHHHHHHS---S---SS---------HHHHHHIIIIIHHHHHHHHHHHHHHHHHHHHHHHHHHHHHHHHHHHHHHHHTTS---------SSSSSS-SS---------------TTSHHHHHHHHHHHHHHHHHHHHHHHHHHHHHHHHHHSS--------

Foldseek 3Di:
DVLLQCLQCLQDVPRDDDDCPVVQVVVDQQPPDWQSPRPPAQEAEEEDECVDPPRDPQAQKAKFFDKDKDLCDAAPVRHFDWDDDPNDIGRDIDIAGRGTYMYGYDDDLADEDAFLVQLLVVLVLCQVDPLVVSVVVVLCVLVVLLVVLVCVLVVLLVVLVVVLCVVPPPDPDDPVNPPDQDPVNVVVVVVVVVVSSVVSSLVSLLVDDLLRQLVSQLSNQQSPLCCPVAVCNSSPHAYPSLSSNLNVLVSLVDAALLQLQPPDDPPDPSDDARKFFQCLVVLHAAAPPCLVCSVVRIDGADHVVQDDDDPSRHHQASNHDDPRRNSDSHGFLRSSRVSCSSRPDRDDRHSGRDNDDDRPCVSVVSCCCSNVVSSVVSSVVSVVSNVVSVVVVVVVVVVVVVVVVVVVVVVCVPDPDDDDDPPPDPPPDPDPDDDDDDDDDDDDDDDDPPPVVVVVVVVVVVVVVVVVVVVVVVVVVVVVVVVVVVPPPDDDDDD